Protein AF-0000000076659088 (afdb_homodimer)

pLDDT: mean 94.91, std 9.4, range [21.25, 98.94]

Organism: Fusarium proliferatum (strain ET1) (NCBI:txid1227346)

Sequence (682 aa):
MGSLGSDAKLPWIRTPCLLNPQLSRVAGCNVYLKLENLQPSGSFKSRGIGNLMTQAAGAATGPVHFYCSSGGNAGLACATSALSLGQKATIVIPTIITELMKGKLLDLGVEVHQKGRNWAECDKYMREELLANDPTGIYVPPFDDPRVWDGAATMVDEIRDQLEEPVEGIVCSVGGGGLINGLMQGVEGRPWQDKKPAVVAVETKGADSLNASVLAKEHVTLPEMTSIATSLGATRVSEQTWKWSQHSSGNLKSLVVSDADAAISAVRFADDGRHLVEVACGAALAPAYRGDLRRVLGQGMSDEEWGEKNVVIVLCGGSNVTLGMLNEYRDKYKGESSIKIMGSLGSDAKLPWIRTPCLLNPQLSRVAGCNVYLKLENLQPSGSFKSRGIGNLMTQAAGAATGPVHFYCSSGGNAGLACATSALSLGQKATIVIPTIITELMKGKLLDLGVEVHQKGRNWAECDKYMREELLANDPTGIYVPPFDDPRVWDGAATMVDEIRDQLEEPVEGIVCSVGGGGLINGLMQGVEGRPWQDKKPAVVAVETKGADSLNASVLAKEHVTLPEMTSIATSLGATRVSEQTWKWSQHSSGNLKSLVVSDADAAISAVRFADDGRHLVEVACGAALAPAYRGDLRRVLGQGMSDEEWGEKNVVIVLCGGSNVTLGMLNEYRDKYKGESSIKI

Secondary structure (DSSP, 8-state):
-----TTPPPSS----EEE-HHHHHHHTSEEEEE-GGGSTTSBTHHHHHHHHHHHHHHH-SS--EEEE--SSHHHHHHHHHHHHHT-EEEEEE-TTS-HHHHHHHHHTT-EEEE--SSHHHHHHHIIIIIGGG-TTEEE--SS--HHHHHHHHHHHHHHHHH--SPP-EEEEE-SSSHHHHHHHHHHHHS--SS-PPEEEEEEETTS-HHHHHHHHTS----S----S-GGG--SS--HHHHHHHT-TT--EEEEEE-HHHHHHHHHHHHHHH-B---H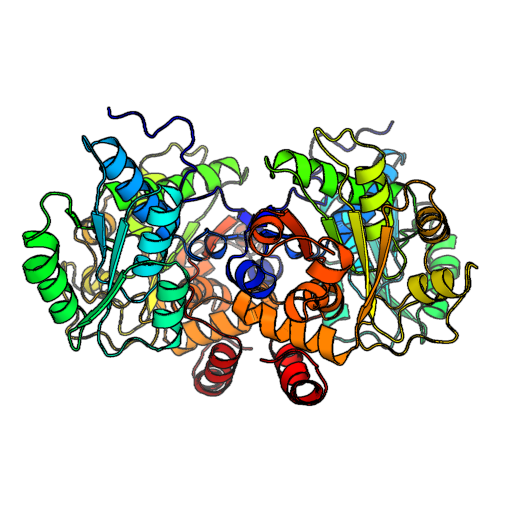HHHHHHHHHHHTHHHHHH-TT--HHHHHT-EEEEE--B-S---HHHHHHHHHHHTTT-SS--/-----TTPPPSS----EEE-HHHHHHHTSEEEEE-GGGSTTSBTHHHHHHHHHHHHHHH-SS--EEEE--SSHHHHHHHHHHHHHT-EEEEEE-TTS-HHHHHHHHHTT-EEEE--SSHHHHHHHIIIIIGGG-TTEEE--SS--HHHHHHHHHHHHHHHHH--SPP-EEEEE-SSSHHHHHHHHHHHHS--SS-PPEEEEEEETTS-HHHHHHHHTS----S----S-GGG--SS--HHHHHHHT-TT--EEEEEE-HHHHHHHHHHHHHHT-B---HHHHHHHHHHHHTHHHHHH-TT--HHHHHT-EEEEE--B-S---HHHHHHHHHHHTTT-SS--

Solvent-accessible surface area (backbone atoms only — not comparable to full-atom values): 33870 Å² total; per-residue (Å²): 128,42,71,63,61,97,80,63,54,72,39,44,69,92,61,60,68,42,80,36,68,57,57,14,63,64,44,46,23,41,31,28,36,34,41,26,37,71,27,81,40,21,15,43,42,10,30,10,44,18,38,35,50,52,53,51,53,20,66,37,96,54,84,44,34,37,37,28,54,31,64,47,55,50,22,37,8,46,44,48,23,20,59,42,64,74,41,46,37,39,30,27,16,30,62,75,55,50,68,68,47,52,48,58,45,49,72,70,69,39,48,73,42,73,41,39,80,39,57,70,49,12,38,48,45,44,49,65,67,46,43,68,72,32,95,48,44,41,83,51,69,77,34,81,45,70,50,24,20,56,26,29,15,49,54,46,58,50,49,59,72,67,40,89,62,74,45,56,28,38,29,28,42,37,28,40,24,24,57,51,40,2,44,49,51,27,55,74,70,44,90,56,93,78,59,73,47,31,36,38,39,17,17,34,50,43,22,36,19,58,53,52,13,60,76,66,73,40,91,46,67,46,94,58,65,69,36,82,38,61,86,17,51,26,37,42,40,31,70,66,40,51,49,53,70,66,36,87,81,64,43,59,42,78,47,75,41,48,54,32,31,10,34,42,32,21,43,50,35,26,50,65,69,30,34,60,43,16,42,42,27,7,31,29,44,25,36,37,70,67,47,47,46,42,66,75,76,36,66,91,52,50,72,70,57,36,42,69,37,25,33,35,33,42,36,44,20,39,71,79,51,41,66,66,54,41,53,49,37,41,71,71,22,55,86,69,23,90,50,89,126,127,40,74,60,61,98,81,62,52,73,39,44,70,93,62,60,68,43,79,37,69,56,57,14,63,64,44,47,23,41,32,27,37,34,40,28,38,70,27,79,39,22,16,45,44,9,31,10,44,18,40,35,50,52,53,51,54,19,68,38,96,54,85,46,34,38,36,28,53,31,65,48,56,50,21,37,10,46,44,49,23,20,60,41,64,74,40,45,35,38,31,26,18,29,62,72,57,49,67,68,47,53,47,56,44,49,72,71,71,40,48,74,44,73,42,39,80,40,59,70,48,11,38,49,45,43,48,65,66,46,43,68,72,32,96,48,46,39,83,50,69,77,33,82,44,70,49,25,20,57,25,31,17,51,54,45,57,49,49,58,73,67,38,88,62,76,45,55,28,40,28,28,41,37,28,39,24,25,56,52,41,1,44,49,51,27,52,74,71,45,90,55,94,78,61,72,46,30,36,38,40,19,17,35,52,44,22,37,18,59,54,52,13,62,76,66,72,42,90,46,67,45,94,60,65,70,36,80,37,60,85,18,51,27,38,41,38,32,70,66,40,52,50,52,70,65,37,86,82,64,43,59,42,78,48,75,42,48,55,30,32,11,34,43,30,22,41,50,34,27,49,63,69,29,35,58,45,16,42,42,27,7,31,30,46,25,36,36,70,67,46,47,48,41,65,75,74,36,66,91,52,50,71,70,57,35,42,71,38,27,34,36,34,43,36,44,22,38,72,82,52,41,67,65,54,40,52,50,37,42,71,71,22,57,85,71,22,89,51,88,125

Radius of gyration: 25.41 Å; Cα contacts (8 Å, |Δi|>4): 1586; chains: 2; bounding box: 62×70×58 Å

InterPro domains:
  IPR000634 Serine/threonine dehydratase, pyridoxal-phosphate-binding site [PS00165] (36-49)
  IPR001926 Tryptophan synthase beta chain-like, PALP domain [PF00291] (13-317)
  IPR036052 Tryptophan synthase beta chain-like, PALP domain superfamily [G3DSA:3.40.50.1100] (15-322)
  IPR036052 Tryptophan synthase beta chain-like, PALP domain superfamily [G3DSA:3.40.50.1100] (46-143)
  IPR036052 Tryptophan synthase beta chain-like, PALP domain superfamily [SSF53686] (12-331)
  IPR050147 Serine/Threonine Dehydratase [PTHR48078] (12-335)

Structure (mmCIF, N/CA/C/O backbone):
data_AF-0000000076659088-model_v1
#
loop_
_entity.id
_entity.type
_entity.pdbx_description
1 polymer 'L-serine ammonia-lyase'
#
loop_
_atom_site.group_PDB
_atom_site.id
_atom_site.type_symbol
_atom_site.label_atom_id
_atom_site.label_alt_id
_atom_site.label_comp_id
_atom_site.label_asym_id
_atom_site.label_entity_id
_atom_site.label_seq_id
_atom_site.pdbx_PDB_ins_code
_atom_site.Cartn_x
_atom_site.Cartn_y
_atom_site.Cartn_z
_atom_site.occupancy
_atom_site.B_iso_or_equiv
_atom_site.auth_seq_id
_atom_site.auth_comp_id
_atom_site.auth_asym_id
_atom_site.auth_atom_id
_atom_site.pdbx_PDB_model_num
ATOM 1 N N . MET A 1 1 ? 19.5 -30.797 11.352 1 21.25 1 MET A N 1
ATOM 2 C CA . MET A 1 1 ? 18.609 -29.641 11.383 1 21.25 1 MET A CA 1
ATOM 3 C C . MET A 1 1 ? 19.406 -28.344 11.359 1 21.25 1 MET A C 1
ATOM 5 O O . MET A 1 1 ? 19.891 -27.891 12.391 1 21.25 1 MET A O 1
ATOM 9 N N . GLY A 1 2 ? 20.156 -28.062 10.445 1 29.92 2 GLY A N 1
ATOM 10 C CA . GLY A 1 2 ? 21.141 -26.984 10.43 1 29.92 2 GLY A CA 1
ATOM 11 C C . GLY A 1 2 ? 20.547 -25.625 10.742 1 29.92 2 GLY A C 1
ATOM 12 O O . GLY A 1 2 ? 19.5 -25.25 10.195 1 29.92 2 GLY A O 1
ATOM 13 N N . SER A 1 3 ? 20.719 -25.016 11.922 1 31.16 3 SER A N 1
ATOM 14 C CA . SER A 1 3 ? 20.188 -23.828 12.602 1 31.16 3 SER A CA 1
ATOM 15 C C . SER A 1 3 ? 20.375 -22.578 11.75 1 31.16 3 SER A C 1
ATOM 17 O O . SER A 1 3 ? 21.469 -22.344 11.219 1 31.16 3 SER A O 1
ATOM 19 N N . LEU A 1 4 ? 19.438 -22.188 10.812 1 43.38 4 LEU A N 1
ATOM 20 C CA . LEU A 1 4 ? 19.562 -20.828 10.305 1 43.38 4 LEU A CA 1
ATOM 21 C C . LEU A 1 4 ? 20.266 -19.938 11.328 1 43.38 4 LEU A C 1
ATOM 23 O O . LEU A 1 4 ? 20.016 -20.047 12.531 1 43.38 4 LEU A O 1
ATOM 27 N N . GLY A 1 5 ? 21.359 -19.562 11.156 1 40.91 5 GLY A N 1
ATOM 28 C CA . GLY A 1 5 ? 22.031 -18.703 12.117 1 40.91 5 GLY A CA 1
ATOM 29 C C . GLY A 1 5 ? 21.094 -17.719 12.781 1 40.91 5 GLY A C 1
ATOM 30 O O . GLY A 1 5 ? 20.031 -17.391 12.234 1 40.91 5 GLY A O 1
ATOM 31 N N . SER A 1 6 ? 21.047 -17.609 14.172 1 43.34 6 SER A N 1
ATOM 32 C CA . SER A 1 6 ? 20.281 -16.812 15.125 1 43.34 6 SER A CA 1
ATOM 33 C C . SER A 1 6 ? 19.828 -15.492 14.508 1 43.34 6 SER A C 1
ATOM 35 O O . SER A 1 6 ? 18.828 -14.914 14.93 1 43.34 6 SER A O 1
ATOM 37 N N . ASP A 1 7 ? 20.594 -14.922 13.32 1 45.84 7 ASP A N 1
ATOM 38 C CA . ASP A 1 7 ? 20.422 -13.539 12.898 1 45.84 7 ASP A CA 1
ATOM 39 C C . ASP A 1 7 ? 19.594 -13.453 11.617 1 45.84 7 ASP A C 1
ATOM 41 O O . ASP A 1 7 ? 19.391 -12.367 11.07 1 45.84 7 ASP A O 1
ATOM 45 N N . ALA A 1 8 ? 19.156 -14.617 10.922 1 55.12 8 ALA A N 1
ATOM 46 C CA . ALA A 1 8 ? 18.547 -14.516 9.594 1 55.12 8 ALA A CA 1
ATOM 47 C C . ALA A 1 8 ? 17.094 -14.031 9.703 1 55.12 8 ALA A C 1
ATOM 49 O O . ALA A 1 8 ? 16.328 -14.539 10.516 1 55.12 8 ALA A O 1
ATOM 50 N N . LYS A 1 9 ? 16.844 -12.914 8.953 1 76.25 9 LYS A N 1
ATOM 51 C CA . LYS A 1 9 ? 15.516 -12.32 8.836 1 76.25 9 LYS A CA 1
ATOM 52 C C . LYS A 1 9 ? 14.656 -13.086 7.832 1 76.25 9 LYS A C 1
ATOM 54 O O . LYS A 1 9 ? 15.148 -13.5 6.777 1 76.25 9 LYS A O 1
ATOM 59 N N . LEU A 1 10 ? 13.461 -13.516 8.242 1 89.81 10 LEU A N 1
ATOM 60 C CA . LEU A 1 10 ? 12.516 -14.172 7.34 1 89.81 10 LEU A CA 1
ATOM 61 C C . LEU A 1 10 ? 12.352 -13.375 6.055 1 89.81 10 LEU A C 1
ATOM 63 O O . LEU A 1 10 ? 12.258 -12.141 6.09 1 89.81 10 LEU A O 1
ATOM 67 N N . PRO A 1 11 ? 12.406 -14.117 4.891 1 96.38 11 PRO A N 1
ATOM 68 C CA . PRO A 1 11 ? 12.359 -13.422 3.604 1 96.38 11 PRO A CA 1
ATOM 69 C C . PRO A 1 11 ? 10.969 -12.891 3.268 1 96.38 11 PRO A C 1
ATOM 71 O O . PRO A 1 11 ? 10.742 -12.398 2.156 1 96.38 11 PRO A O 1
ATOM 74 N N . TRP A 1 12 ? 10.008 -13.086 4.145 1 97.56 12 TRP A N 1
ATOM 75 C CA . TRP A 1 12 ? 8.672 -12.539 3.957 1 97.56 12 TRP A CA 1
ATOM 76 C C . TRP A 1 12 ? 8.164 -11.883 5.238 1 97.56 12 TRP A C 1
ATOM 78 O O . TRP A 1 12 ? 8.781 -12.016 6.297 1 97.56 12 TRP A O 1
ATOM 88 N N . ILE A 1 13 ? 7.113 -11.125 5.105 1 96.94 13 ILE A N 1
ATOM 89 C CA . ILE A 1 13 ? 6.566 -10.43 6.266 1 96.94 13 ILE A CA 1
ATOM 90 C C . ILE A 1 13 ? 5.07 -10.719 6.383 1 96.94 13 ILE A C 1
ATOM 92 O O . ILE A 1 13 ? 4.453 -11.227 5.445 1 96.94 13 ILE A O 1
ATOM 96 N N . ARG A 1 14 ? 4.531 -10.484 7.617 1 97.19 14 ARG A N 1
ATOM 97 C CA . ARG A 1 14 ? 3.082 -10.391 7.746 1 97.19 14 ARG A CA 1
ATOM 98 C C . ARG A 1 14 ? 2.543 -9.172 7.012 1 97.19 14 ARG A C 1
ATOM 100 O O . ARG A 1 14 ? 3.141 -8.094 7.066 1 97.19 14 ARG A O 1
ATOM 107 N N . THR A 1 15 ? 1.503 -9.344 6.199 1 98.12 15 THR A N 1
ATOM 108 C CA . THR A 1 15 ? 0.937 -8.219 5.457 1 98.12 15 THR A CA 1
ATOM 109 C C . THR A 1 15 ? -0.445 -7.859 5.992 1 98.12 15 THR A C 1
ATOM 111 O O . THR A 1 15 ? -1.121 -8.695 6.594 1 98.12 15 THR A O 1
ATOM 114 N N . PRO A 1 16 ? -0.89 -6.605 5.789 1 97.75 16 PRO A N 1
ATOM 115 C CA . PRO A 1 16 ? -2.203 -6.188 6.281 1 97.75 16 PRO A CA 1
ATOM 116 C C . PRO A 1 16 ? -3.355 -6.816 5.504 1 97.75 16 PRO A C 1
ATOM 118 O O . PRO A 1 16 ? -3.18 -7.215 4.348 1 97.75 16 PRO A O 1
ATOM 121 N N . CYS A 1 17 ? -4.438 -6.973 6.137 1 98.38 17 CYS A N 1
ATOM 122 C CA . CYS A 1 17 ? -5.742 -7.273 5.562 1 98.38 17 CYS A CA 1
ATOM 123 C C . CYS A 1 17 ? -6.754 -6.184 5.906 1 98.38 17 CYS A C 1
ATOM 125 O O . CYS A 1 17 ? -7.27 -6.141 7.023 1 98.38 17 CYS A O 1
ATOM 127 N N . LEU A 1 18 ? -7.059 -5.32 4.902 1 97.38 18 LEU A N 1
ATOM 128 C CA . LEU A 1 18 ? -7.746 -4.07 5.211 1 97.38 18 LEU A CA 1
ATOM 129 C C . LEU A 1 18 ? -9.039 -3.947 4.414 1 97.38 18 LEU A C 1
ATOM 131 O O . LEU A 1 18 ? -9.086 -4.32 3.238 1 97.38 18 LEU A O 1
ATOM 135 N N . LEU A 1 19 ? -10.031 -3.4 5.051 1 96.5 19 LEU A N 1
ATOM 136 C CA . LEU A 1 19 ? -11.281 -3.086 4.363 1 96.5 19 LEU A CA 1
ATOM 137 C C . LEU A 1 19 ? -11.062 -2.014 3.301 1 96.5 19 LEU A C 1
ATOM 139 O O . LEU A 1 19 ? -10.359 -1.029 3.543 1 96.5 19 LEU A O 1
ATOM 143 N N . ASN A 1 20 ? -11.555 -2.248 2.129 1 96.62 20 ASN A N 1
ATOM 144 C CA . ASN A 1 20 ? -11.578 -1.231 1.082 1 96.62 20 ASN A CA 1
ATOM 145 C C . ASN A 1 20 ? -12.992 -0.722 0.827 1 96.62 20 ASN A C 1
ATOM 147 O O . ASN A 1 20 ? -13.805 -1.411 0.203 1 96.62 20 ASN A O 1
ATOM 151 N N . PRO A 1 21 ? -13.297 0.497 1.227 1 93.75 21 PRO A N 1
ATOM 152 C CA . PRO A 1 21 ? -14.672 0.987 1.139 1 93.75 21 PRO A CA 1
ATOM 153 C C . PRO A 1 21 ? -15.156 1.129 -0.303 1 93.75 21 PRO A C 1
ATOM 155 O O . PRO A 1 21 ? -16.328 0.902 -0.587 1 93.75 21 PRO A O 1
ATOM 158 N N . GLN A 1 22 ? -14.273 1.507 -1.192 1 93.81 22 GLN A N 1
ATOM 159 C CA . GLN A 1 22 ? -14.688 1.713 -2.578 1 93.81 22 GLN A CA 1
ATOM 160 C C . GLN A 1 22 ? -15.102 0.398 -3.23 1 93.81 22 GLN A C 1
ATOM 162 O O . GLN A 1 22 ? -16.172 0.312 -3.844 1 93.81 22 GLN A O 1
ATOM 167 N N . LEU A 1 23 ? -14.281 -0.647 -3.088 1 97.12 23 LEU A N 1
ATOM 168 C CA . LEU A 1 23 ? -14.625 -1.948 -3.654 1 97.12 23 LEU A CA 1
ATOM 169 C C . LEU A 1 23 ? -15.836 -2.543 -2.951 1 97.12 23 LEU A C 1
ATOM 171 O O . LEU A 1 23 ? -16.641 -3.244 -3.574 1 97.12 23 LEU A O 1
ATOM 175 N N . SER A 1 24 ? -15.953 -2.277 -1.649 1 97.19 24 SER A N 1
ATOM 176 C CA . SER A 1 24 ? -17.109 -2.766 -0.909 1 97.19 24 SER A CA 1
ATOM 177 C C . SER A 1 24 ? -18.406 -2.189 -1.469 1 97.19 24 SER A C 1
ATOM 179 O O . SER A 1 24 ? -19.391 -2.908 -1.621 1 97.19 24 SER A O 1
ATOM 181 N N . ARG A 1 25 ? -18.375 -0.926 -1.783 1 94.94 25 ARG A N 1
ATOM 182 C CA . ARG A 1 25 ? -19.547 -0.276 -2.35 1 94.94 25 ARG A CA 1
ATOM 183 C C . ARG A 1 25 ? -19.906 -0.875 -3.705 1 94.94 25 ARG A C 1
ATOM 185 O O . ARG A 1 25 ? -21.078 -1.145 -3.982 1 94.94 25 ARG A O 1
ATOM 192 N N . VAL A 1 26 ? -18.906 -1.129 -4.516 1 95.75 26 VAL A N 1
ATOM 193 C CA . VAL A 1 26 ? -19.109 -1.649 -5.863 1 95.75 26 VAL A CA 1
ATOM 194 C C . VAL A 1 26 ? -19.625 -3.084 -5.785 1 95.75 26 VAL A C 1
ATOM 196 O O . VAL A 1 26 ? -20.547 -3.457 -6.512 1 95.75 26 VAL A O 1
ATOM 199 N N . ALA A 1 27 ? -19.062 -3.889 -4.895 1 97.62 27 ALA A N 1
ATOM 200 C CA . ALA A 1 27 ? -19.375 -5.316 -4.809 1 97.62 27 ALA A CA 1
ATOM 201 C C . ALA A 1 27 ? -20.641 -5.562 -4.012 1 97.62 27 ALA A C 1
ATOM 203 O O . ALA A 1 27 ? -21.25 -6.633 -4.105 1 97.62 27 ALA A O 1
ATOM 204 N N . GLY A 1 28 ? -21.078 -4.598 -3.152 1 97.44 28 GLY A N 1
ATOM 205 C CA . GLY A 1 28 ? -22.281 -4.746 -2.332 1 97.44 28 GLY A CA 1
ATOM 206 C C . GLY A 1 28 ? -22.047 -5.602 -1.1 1 97.44 28 GLY A C 1
ATOM 207 O O . GLY A 1 28 ? -23.016 -6.047 -0.464 1 97.44 28 GLY A O 1
ATOM 208 N N . CYS A 1 29 ? -20.844 -5.918 -0.768 1 98.31 29 CYS A N 1
ATOM 209 C CA . CYS A 1 29 ? -20.422 -6.633 0.431 1 98.31 29 CYS A CA 1
ATOM 210 C C . CYS A 1 29 ? -19.141 -6.039 0.991 1 98.31 29 CYS A C 1
ATOM 212 O O . CYS A 1 29 ? -18.578 -5.09 0.426 1 98.31 29 CYS A O 1
ATOM 214 N N . ASN A 1 30 ? -18.703 -6.492 2.172 1 97.81 30 ASN A N 1
ATOM 215 C CA . ASN A 1 30 ? -17.422 -6.047 2.713 1 97.81 30 ASN A CA 1
ATOM 216 C C . ASN A 1 30 ? -16.25 -6.707 1.992 1 97.81 30 ASN A C 1
ATOM 218 O O . ASN A 1 30 ? -16.078 -7.93 2.049 1 97.81 30 ASN A O 1
ATOM 222 N N . VAL A 1 31 ? -15.492 -5.898 1.336 1 98.56 31 VAL A N 1
ATOM 223 C CA . VAL A 1 31 ? -14.328 -6.41 0.62 1 98.56 31 VAL A CA 1
ATOM 224 C C . VAL A 1 31 ? -13.055 -6.031 1.37 1 98.56 31 VAL A C 1
ATOM 226 O O . VAL A 1 31 ? -12.773 -4.848 1.576 1 98.56 31 VAL A O 1
ATOM 229 N N . TYR A 1 32 ? -12.336 -7.039 1.773 1 98.56 32 TYR A N 1
ATOM 230 C CA . TYR A 1 32 ? -11.023 -6.871 2.381 1 98.56 32 TYR A CA 1
ATOM 231 C C . TYR A 1 32 ? -9.914 -7.199 1.384 1 98.56 32 TYR A C 1
ATOM 233 O O . TYR A 1 32 ? -10.07 -8.094 0.55 1 98.56 32 TYR A O 1
ATOM 241 N N . LEU A 1 33 ? -8.844 -6.434 1.479 1 98.69 33 LEU A N 1
ATOM 242 C CA . LEU A 1 33 ? -7.676 -6.66 0.641 1 98.69 33 LEU A CA 1
ATOM 243 C C . LEU A 1 33 ? -6.52 -7.227 1.461 1 98.69 33 LEU A C 1
ATOM 245 O O . LEU A 1 33 ? -6.066 -6.598 2.42 1 98.69 33 LEU A O 1
ATOM 249 N N . LYS A 1 34 ? -6.086 -8.461 1.16 1 98.88 34 LYS A N 1
ATOM 250 C CA . LYS A 1 34 ? -4.836 -8.984 1.7 1 98.88 34 LYS A CA 1
ATOM 251 C C . LYS A 1 34 ? -3.637 -8.492 0.895 1 98.88 34 LYS A C 1
ATOM 253 O O . LYS A 1 34 ? -3.416 -8.938 -0.234 1 98.88 34 LYS A O 1
ATOM 258 N N . LEU A 1 35 ? -2.824 -7.594 1.453 1 98.62 35 LEU A N 1
ATOM 259 C CA . LEU A 1 35 ? -1.891 -6.758 0.707 1 98.62 35 LEU A CA 1
ATOM 260 C C . LEU A 1 35 ? -0.558 -7.477 0.509 1 98.62 35 LEU A C 1
ATOM 262 O O . LEU A 1 35 ? 0.488 -6.973 0.927 1 98.62 35 LEU A O 1
ATOM 266 N N . GLU A 1 36 ? -0.582 -8.508 -0.295 1 98.56 36 GLU A N 1
ATOM 267 C CA . GLU A 1 36 ? 0.612 -9.305 -0.546 1 98.56 36 GLU A CA 1
ATOM 268 C C . GLU A 1 36 ? 1.564 -8.594 -1.502 1 98.56 36 GLU A C 1
ATOM 270 O O . GLU A 1 36 ? 2.725 -8.984 -1.641 1 98.56 36 GLU A O 1
ATOM 275 N N . ASN A 1 37 ? 1.083 -7.516 -2.139 1 97.94 37 ASN A N 1
ATOM 276 C CA . ASN A 1 37 ? 1.934 -6.664 -2.963 1 97.94 37 ASN A CA 1
ATOM 277 C C . ASN A 1 37 ? 2.955 -5.906 -2.121 1 97.94 37 ASN A C 1
ATOM 279 O O . ASN A 1 37 ? 3.906 -5.336 -2.656 1 97.94 37 ASN A O 1
ATOM 283 N N . LEU A 1 38 ? 2.832 -5.969 -0.829 1 97.62 38 LEU A N 1
ATOM 284 C CA . LEU A 1 38 ? 3.748 -5.262 0.06 1 97.62 38 LEU A CA 1
ATOM 285 C C . LEU A 1 38 ? 4.902 -6.164 0.483 1 97.62 38 LEU A C 1
ATOM 287 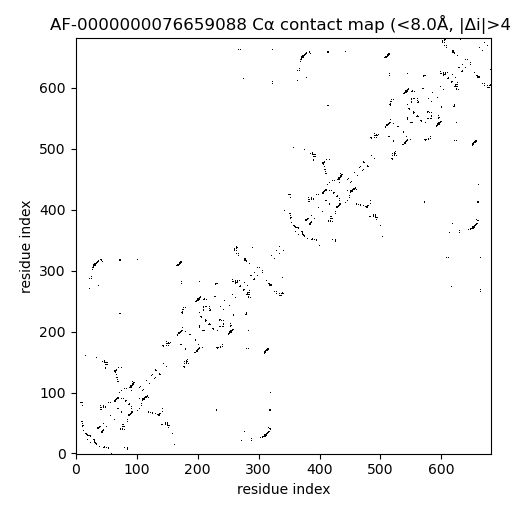O O . LEU A 1 38 ? 5.809 -5.723 1.194 1 97.62 38 LEU A O 1
ATOM 291 N N . GLN A 1 39 ? 4.887 -7.406 0.066 1 98 39 GLN A N 1
ATOM 292 C CA . GLN A 1 39 ? 5.992 -8.305 0.383 1 98 39 GLN A CA 1
ATOM 293 C C . GLN A 1 39 ? 7.316 -7.746 -0.126 1 98 39 GLN A C 1
ATOM 295 O O . GLN A 1 39 ? 7.344 -6.965 -1.08 1 98 39 GLN A O 1
ATOM 300 N N . PRO A 1 40 ? 8.445 -8.219 0.398 1 96 40 PRO A N 1
ATOM 301 C CA . PRO A 1 40 ? 9.758 -7.68 0.032 1 96 40 PRO A CA 1
ATOM 302 C C . PRO A 1 40 ? 10.039 -7.781 -1.466 1 96 40 PRO A C 1
ATOM 304 O O . PRO A 1 40 ? 10.641 -6.871 -2.047 1 96 40 PRO A O 1
ATOM 307 N N . SER A 1 41 ? 9.555 -8.82 -2.068 1 96.62 41 SER A N 1
ATOM 308 C CA . SER A 1 41 ? 9.812 -8.992 -3.492 1 96.62 41 SER A CA 1
ATOM 309 C C . SER A 1 41 ? 8.766 -8.273 -4.336 1 96.62 41 SER A C 1
ATOM 311 O O . SER A 1 41 ? 8.875 -8.227 -5.566 1 96.62 41 SER A O 1
ATOM 313 N N . GLY A 1 42 ? 7.676 -7.75 -3.67 1 96.81 42 GLY A N 1
ATOM 314 C CA . GLY A 1 42 ? 6.621 -7.039 -4.379 1 96.81 42 GLY A CA 1
ATOM 315 C C . GLY A 1 42 ? 5.441 -7.926 -4.738 1 96.81 42 GLY A C 1
ATOM 316 O O . GLY A 1 42 ? 4.516 -7.484 -5.418 1 96.81 42 GLY A O 1
ATOM 317 N N . SER A 1 43 ? 5.504 -9.172 -4.309 1 97.88 43 SER A N 1
ATOM 318 C CA . SER A 1 43 ? 4.402 -10.086 -4.598 1 97.88 43 SER A CA 1
ATOM 319 C C . SER A 1 43 ? 4.301 -11.18 -3.535 1 97.88 43 SER A C 1
ATOM 321 O O . SER A 1 43 ? 5.215 -11.344 -2.723 1 97.88 43 SER A O 1
ATOM 323 N N . PHE A 1 44 ? 3.246 -11.953 -3.568 1 98.31 44 PHE A N 1
ATOM 324 C CA . PHE A 1 44 ? 2.975 -13.031 -2.623 1 98.31 44 PHE A CA 1
ATOM 325 C C . PHE A 1 44 ? 4.062 -14.094 -2.688 1 98.31 44 PHE A C 1
ATOM 327 O O . PHE A 1 44 ? 4.203 -14.906 -1.768 1 98.31 44 PHE A O 1
ATOM 334 N N . LYS A 1 45 ? 4.871 -14.094 -3.754 1 98.31 45 LYS A N 1
ATOM 335 C CA . LYS A 1 45 ? 5.836 -15.172 -3.973 1 98.31 45 LYS A CA 1
ATOM 336 C C . LYS A 1 45 ? 6.93 -15.148 -2.91 1 98.31 45 LYS A C 1
ATOM 338 O O . LYS A 1 45 ? 7.629 -16.141 -2.707 1 98.31 45 LYS A O 1
ATOM 343 N N . SER A 1 46 ? 7.082 -14.023 -2.252 1 98.25 46 SER A N 1
ATOM 344 C CA . SER A 1 46 ? 8.023 -13.961 -1.139 1 98.25 46 SER A CA 1
ATOM 345 C C . SER A 1 46 ? 7.742 -15.062 -0.122 1 98.25 46 SER A C 1
ATOM 347 O O . SER A 1 46 ? 8.672 -15.648 0.435 1 98.25 46 SER A O 1
ATOM 349 N N . ARG A 1 47 ? 6.453 -15.398 0.12 1 98.31 47 ARG A N 1
ATOM 350 C CA . ARG A 1 47 ? 6.09 -16.391 1.128 1 98.31 47 ARG A CA 1
ATOM 351 C C . ARG A 1 47 ? 6.566 -17.781 0.722 1 98.31 47 ARG A C 1
ATOM 353 O O . ARG A 1 47 ? 7.348 -18.406 1.44 1 98.31 47 ARG A O 1
ATOM 360 N N . GLY A 1 48 ? 6.09 -18.234 -0.457 1 98.44 48 GLY A N 1
ATOM 361 C CA . GLY A 1 48 ? 6.367 -19.578 -0.896 1 98.44 48 GLY A CA 1
ATOM 362 C C . GLY A 1 48 ? 7.832 -19.828 -1.197 1 98.44 48 GLY A C 1
ATOM 363 O O . GLY A 1 48 ? 8.445 -20.734 -0.624 1 98.44 48 GLY A O 1
ATOM 364 N N . ILE A 1 49 ? 8.383 -19 -2.045 1 98.5 49 ILE A N 1
ATOM 365 C CA . ILE A 1 49 ? 9.781 -19.125 -2.443 1 98.5 49 ILE A CA 1
ATOM 366 C C . ILE A 1 49 ? 10.688 -18.859 -1.245 1 98.5 49 ILE A C 1
ATOM 368 O O . ILE A 1 49 ? 11.656 -19.578 -1.017 1 98.5 49 ILE A O 1
ATOM 372 N N . GLY A 1 50 ? 10.305 -17.859 -0.462 1 98.44 50 GLY A N 1
ATOM 373 C CA . GLY A 1 50 ? 11.047 -17.609 0.761 1 98.44 50 GLY A CA 1
ATOM 374 C C . GLY A 1 50 ? 11.07 -18.797 1.704 1 98.44 50 GLY A C 1
ATOM 375 O O . GLY A 1 50 ? 12.117 -19.125 2.271 1 98.44 50 GLY A O 1
ATOM 376 N N . ASN A 1 51 ? 9.945 -19.422 1.885 1 98.62 51 ASN A N 1
ATOM 377 C CA . ASN A 1 51 ? 9.852 -20.594 2.752 1 98.62 51 ASN A CA 1
ATOM 378 C C . ASN A 1 51 ? 10.703 -21.75 2.225 1 98.62 51 ASN A C 1
ATOM 380 O O . ASN A 1 51 ? 11.461 -22.359 2.979 1 98.62 51 ASN A O 1
ATOM 384 N N . LEU A 1 52 ? 10.555 -22.047 0.921 1 98.69 52 LEU A N 1
ATOM 385 C CA . LEU A 1 52 ? 11.336 -23.109 0.306 1 98.69 52 LEU A CA 1
ATOM 386 C C . LEU A 1 52 ? 12.828 -22.859 0.498 1 98.69 52 LEU A C 1
ATOM 388 O O . LEU A 1 52 ? 13.555 -23.766 0.932 1 98.69 52 LEU A O 1
ATOM 392 N N . MET A 1 53 ? 13.289 -21.688 0.237 1 98.62 53 MET A N 1
ATOM 393 C CA . MET A 1 53 ? 14.711 -21.359 0.295 1 98.62 53 MET A CA 1
ATOM 394 C C . MET A 1 53 ? 15.219 -21.391 1.733 1 98.62 53 MET A C 1
ATOM 396 O O . MET A 1 53 ? 16.344 -21.812 1.992 1 98.62 53 MET A O 1
ATOM 400 N N . THR A 1 54 ? 14.391 -20.859 2.648 1 98.25 54 THR A N 1
ATOM 401 C CA . THR A 1 54 ? 14.758 -20.906 4.062 1 98.25 54 THR A CA 1
ATOM 402 C C . THR A 1 54 ? 14.969 -22.344 4.527 1 98.25 54 THR A C 1
ATOM 404 O O . THR A 1 54 ? 15.961 -22.641 5.18 1 98.25 54 THR A O 1
ATOM 407 N N . GLN A 1 55 ? 14.039 -23.219 4.172 1 97.94 55 GLN A N 1
ATOM 408 C CA . GLN A 1 55 ? 14.133 -24.625 4.555 1 97.94 55 GLN A CA 1
ATOM 409 C C . GLN A 1 55 ? 15.344 -25.297 3.904 1 97.94 55 GLN A C 1
ATOM 411 O O . GLN A 1 55 ? 16.062 -26.047 4.551 1 97.94 55 GLN A O 1
ATOM 416 N N . ALA A 1 56 ? 15.555 -25 2.637 1 97.75 56 ALA A N 1
ATOM 417 C CA . ALA A 1 56 ? 16.656 -25.609 1.898 1 97.75 56 ALA A CA 1
ATOM 418 C C . ALA A 1 56 ? 18 -25.156 2.463 1 97.75 56 ALA A C 1
ATOM 420 O O . ALA A 1 56 ? 18.906 -25.969 2.662 1 97.75 56 ALA A O 1
ATOM 421 N N . ALA A 1 57 ? 18.141 -23.875 2.674 1 97 57 ALA A N 1
ATOM 422 C CA . ALA A 1 57 ? 19.375 -23.344 3.256 1 97 57 ALA A CA 1
ATOM 423 C C . ALA A 1 57 ? 19.609 -23.922 4.645 1 97 57 ALA A C 1
ATOM 425 O O . ALA A 1 57 ? 20.75 -24.25 5 1 97 57 ALA A O 1
ATOM 426 N N . GLY A 1 58 ? 18.531 -24.047 5.43 1 96.12 58 GLY A N 1
ATOM 427 C CA . GLY A 1 58 ? 18.656 -24.594 6.773 1 96.12 58 GLY A CA 1
ATOM 428 C C . GLY A 1 58 ? 19.047 -26.062 6.789 1 96.12 58 GLY A C 1
ATOM 429 O O . GLY A 1 58 ? 19.688 -26.516 7.738 1 96.12 58 GLY A O 1
ATOM 430 N N . ALA A 1 59 ? 18.688 -26.766 5.77 1 96.44 59 ALA A N 1
ATOM 431 C CA . ALA A 1 59 ? 18.969 -28.203 5.695 1 96.44 59 ALA A CA 1
ATOM 432 C C . ALA A 1 59 ? 20.359 -28.469 5.129 1 96.44 59 ALA A C 1
ATOM 434 O O . ALA A 1 59 ? 20.875 -29.578 5.242 1 96.44 59 ALA A O 1
ATOM 435 N N . ALA A 1 60 ? 20.984 -27.453 4.57 1 95.94 60 ALA A N 1
ATOM 436 C CA . ALA A 1 60 ? 22.281 -27.609 3.918 1 95.94 60 ALA A CA 1
ATOM 437 C C . ALA A 1 60 ? 23.406 -27.578 4.938 1 95.94 60 ALA A C 1
ATOM 439 O O . ALA A 1 60 ? 23.266 -27.016 6.027 1 95.94 60 ALA A O 1
ATOM 440 N N . THR A 1 61 ? 24.531 -28.266 4.629 1 94.88 61 THR A N 1
ATOM 441 C CA . THR A 1 61 ? 25.703 -28.312 5.508 1 94.88 61 THR A CA 1
ATOM 442 C C . THR A 1 61 ? 26.625 -27.125 5.258 1 94.88 61 THR A C 1
ATOM 444 O O . THR A 1 61 ? 27.578 -26.906 6.004 1 94.88 61 THR A O 1
ATOM 447 N N . GLY A 1 62 ? 26.391 -26.391 4.332 1 95.25 62 GLY A N 1
ATOM 448 C CA . GLY A 1 62 ? 27.172 -25.219 3.953 1 95.25 62 GLY A CA 1
ATOM 449 C C . GLY A 1 62 ? 26.406 -24.25 3.078 1 95.25 62 GLY A C 1
ATOM 450 O O . GLY A 1 62 ? 25.188 -24.359 2.936 1 95.25 62 GLY A O 1
ATOM 451 N N . PRO A 1 63 ? 27.156 -23.266 2.59 1 96.56 63 PRO A N 1
ATOM 452 C CA . PRO A 1 63 ? 26.5 -22.297 1.708 1 96.56 63 PRO A CA 1
ATOM 453 C C . PRO A 1 63 ? 25.875 -22.953 0.476 1 96.56 63 PRO A C 1
ATOM 455 O O . PRO A 1 63 ? 26.422 -23.906 -0.068 1 96.56 63 PRO A O 1
ATOM 458 N N . VAL A 1 64 ? 24.766 -22.375 0.147 1 97.94 64 VAL A N 1
ATOM 459 C CA . VAL A 1 64 ? 24.078 -22.906 -1.025 1 97.94 64 VAL A CA 1
ATOM 460 C C . VAL A 1 64 ? 23.969 -21.828 -2.098 1 97.94 64 VAL A C 1
ATOM 462 O O . VAL A 1 64 ? 24.156 -20.641 -1.812 1 97.94 64 VAL A O 1
ATOM 465 N N . HIS A 1 65 ? 23.766 -22.312 -3.322 1 98.5 65 HIS A N 1
ATOM 466 C CA . HIS A 1 65 ? 23.531 -21.453 -4.48 1 98.5 65 HIS A CA 1
ATOM 467 C C . HIS A 1 65 ? 22.172 -21.734 -5.105 1 98.5 65 HIS A C 1
ATOM 469 O O . HIS A 1 65 ? 21.938 -22.828 -5.641 1 98.5 65 HIS A O 1
ATOM 475 N N . PHE A 1 66 ? 21.281 -20.766 -5.047 1 98.69 66 PHE A N 1
ATOM 476 C CA . PHE A 1 66 ? 19.922 -20.969 -5.547 1 98.69 66 PHE A CA 1
ATOM 477 C C . PHE A 1 66 ? 19.828 -20.609 -7.027 1 98.69 66 PHE A C 1
ATOM 479 O O . PHE A 1 66 ? 20.438 -19.641 -7.477 1 98.69 66 PHE A O 1
ATOM 486 N N . TYR A 1 67 ? 19.047 -21.438 -7.789 1 98.69 67 TYR A N 1
ATOM 487 C CA . TYR A 1 67 ? 18.828 -21.219 -9.219 1 98.69 67 TYR A CA 1
ATOM 488 C C . TYR A 1 67 ? 17.344 -21.109 -9.531 1 98.69 67 TYR A C 1
ATOM 490 O O . TYR A 1 67 ? 16.547 -21.953 -9.109 1 98.69 67 TYR A O 1
ATOM 498 N N . CYS A 1 68 ? 16.938 -20.062 -10.219 1 97.88 68 CYS A N 1
ATOM 499 C CA . CYS A 1 68 ? 15.562 -19.844 -10.648 1 97.88 68 CYS A CA 1
ATOM 500 C C . CYS A 1 68 ? 15.516 -19.391 -12.102 1 97.88 68 CYS A C 1
ATOM 502 O O . CYS A 1 68 ? 16.359 -18.594 -12.539 1 97.88 68 CYS A O 1
ATOM 504 N N . SER A 1 69 ? 14.586 -19.906 -12.898 1 94.75 69 SER A N 1
ATOM 505 C CA . SER A 1 69 ? 14.477 -19.562 -14.312 1 94.75 69 SER A CA 1
ATOM 506 C C . SER A 1 69 ? 13.273 -18.672 -14.57 1 94.75 69 SER A C 1
ATOM 508 O O . SER A 1 69 ? 12.398 -19.016 -15.375 1 94.75 69 SER A O 1
ATOM 510 N N . SER A 1 70 ? 13.141 -17.547 -13.906 1 92.06 70 SER A N 1
ATOM 511 C CA . SER A 1 70 ? 12.008 -16.641 -14.078 1 92.06 70 SER A CA 1
ATOM 512 C C . SER A 1 70 ? 12.469 -15.18 -14.125 1 92.06 70 SER A C 1
ATOM 514 O O . SER A 1 70 ? 13.258 -14.75 -13.273 1 92.06 70 SER A O 1
ATOM 516 N N . GLY A 1 71 ? 11.953 -14.484 -15.172 1 87.12 71 GLY A N 1
ATOM 517 C CA . GLY A 1 71 ? 12.195 -13.047 -15.25 1 87.12 71 GLY A CA 1
ATOM 518 C C . GLY A 1 71 ? 11.094 -12.227 -14.617 1 87.12 71 GLY A C 1
ATOM 519 O O . GLY A 1 71 ? 10.945 -11.039 -14.922 1 87.12 71 GLY A O 1
ATOM 520 N N . GLY A 1 72 ? 10.305 -12.805 -13.758 1 92.69 72 GLY A N 1
ATOM 521 C CA . GLY A 1 72 ? 9.188 -12.109 -13.141 1 92.69 72 GLY A CA 1
ATOM 522 C C . GLY A 1 72 ? 9.164 -12.234 -11.633 1 92.69 72 GLY A C 1
ATOM 523 O O . GLY A 1 72 ? 10.211 -12.141 -10.984 1 92.69 72 GLY A O 1
ATOM 524 N N . ASN A 1 73 ? 7.984 -12.43 -11.117 1 95.38 73 ASN A N 1
ATOM 525 C CA . ASN A 1 73 ? 7.781 -12.414 -9.672 1 95.38 73 ASN A CA 1
ATOM 526 C C . ASN A 1 73 ? 8.57 -13.531 -8.984 1 95.38 73 ASN A C 1
ATOM 528 O O . ASN A 1 73 ? 9.094 -13.336 -7.883 1 95.38 73 ASN A O 1
ATOM 532 N N . ALA A 1 74 ? 8.648 -14.672 -9.625 1 96.69 74 ALA A N 1
ATOM 533 C CA . ALA A 1 74 ? 9.391 -15.773 -9.016 1 96.69 74 ALA A CA 1
ATOM 534 C C . ALA A 1 74 ? 10.883 -15.453 -8.953 1 96.69 74 ALA A C 1
ATOM 536 O O . ALA A 1 74 ? 11.547 -15.742 -7.953 1 96.69 74 ALA A O 1
ATOM 537 N N . GLY A 1 75 ? 11.391 -14.922 -10.047 1 97.06 75 GLY A N 1
ATOM 538 C CA . GLY A 1 75 ? 12.789 -14.523 -10.047 1 97.06 75 GLY A CA 1
ATOM 539 C C . GLY A 1 75 ? 13.102 -13.461 -9.008 1 97.06 75 GLY A C 1
ATOM 540 O O . GLY A 1 75 ? 14.102 -13.562 -8.297 1 97.06 75 GLY A O 1
ATOM 541 N N . LEU A 1 76 ? 12.258 -12.5 -8.906 1 97.19 76 LEU A N 1
ATOM 542 C CA . LEU A 1 76 ? 12.445 -11.438 -7.926 1 97.19 76 LEU A CA 1
ATOM 543 C C . LEU A 1 76 ? 12.359 -11.984 -6.508 1 97.19 76 LEU A C 1
ATOM 545 O O . LEU A 1 76 ? 13.133 -11.578 -5.633 1 97.19 76 LEU A O 1
ATOM 549 N N . ALA A 1 77 ? 11.43 -12.867 -6.289 1 98.25 77 ALA A N 1
ATOM 550 C CA . ALA A 1 77 ? 11.297 -13.484 -4.973 1 98.25 77 ALA A CA 1
ATOM 551 C C . ALA A 1 77 ? 12.539 -14.297 -4.625 1 98.25 77 ALA A C 1
ATOM 553 O O . ALA A 1 77 ? 13.016 -14.258 -3.486 1 98.25 77 ALA A O 1
ATOM 554 N N . CYS A 1 78 ? 13.031 -15.039 -5.609 1 98.56 78 CYS A N 1
ATOM 555 C CA . CYS A 1 78 ? 14.25 -15.812 -5.398 1 98.56 78 CYS A CA 1
ATOM 556 C C . CYS A 1 78 ? 15.422 -14.906 -5.051 1 98.56 78 CYS A C 1
ATOM 558 O O . CYS A 1 78 ? 16.125 -15.141 -4.07 1 98.56 78 CYS A O 1
ATOM 560 N N . ALA A 1 79 ? 15.578 -13.883 -5.844 1 97.81 79 ALA A N 1
ATOM 561 C CA . ALA A 1 79 ? 16.688 -12.945 -5.652 1 97.81 79 ALA A CA 1
ATOM 562 C C . ALA A 1 79 ? 16.594 -12.273 -4.285 1 97.81 79 ALA A C 1
ATOM 564 O O . ALA A 1 79 ? 17.578 -12.234 -3.543 1 97.81 79 ALA A O 1
ATOM 565 N N . THR A 1 80 ? 15.453 -11.758 -3.926 1 97.06 80 THR A N 1
ATOM 566 C CA . THR A 1 80 ? 15.273 -11.039 -2.672 1 97.06 80 THR A CA 1
ATOM 567 C C . THR A 1 80 ? 15.445 -11.977 -1.479 1 97.06 80 THR A C 1
ATOM 569 O O . THR A 1 80 ? 16.016 -11.586 -0.458 1 97.06 80 THR A O 1
ATOM 572 N N . SER A 1 81 ? 14.93 -13.18 -1.622 1 98.06 81 SER A N 1
ATOM 573 C CA . SER A 1 81 ? 15.07 -14.156 -0.544 1 98.06 81 SER A CA 1
ATOM 574 C C . SER A 1 81 ? 16.531 -14.539 -0.335 1 98.06 81 SER A C 1
ATOM 576 O O . SER A 1 81 ? 16.969 -14.719 0.801 1 98.06 81 SER A O 1
ATOM 578 N N . ALA A 1 82 ? 17.266 -14.711 -1.415 1 97.69 82 ALA A N 1
ATOM 579 C CA . ALA A 1 82 ? 18.688 -15.039 -1.309 1 97.69 82 ALA A CA 1
ATOM 580 C C . ALA A 1 82 ? 19.438 -13.961 -0.535 1 97.69 82 ALA A C 1
ATOM 582 O O . ALA A 1 82 ? 20.266 -14.266 0.326 1 97.69 82 ALA A O 1
ATOM 583 N N . LEU A 1 83 ? 19.125 -12.742 -0.85 1 94.44 83 LEU A N 1
ATOM 584 C CA . LEU A 1 83 ? 19.75 -11.625 -0.147 1 94.44 83 LEU A CA 1
ATOM 585 C C . LEU A 1 83 ? 19.438 -11.688 1.347 1 94.44 83 LEU A C 1
ATOM 587 O O . LEU A 1 83 ? 20.344 -11.531 2.174 1 94.44 83 LEU A O 1
ATOM 591 N N . SER A 1 84 ? 18.234 -11.922 1.67 1 94.38 84 SER A N 1
ATOM 592 C CA . SER A 1 84 ? 17.812 -11.984 3.064 1 94.38 84 SER A CA 1
ATOM 593 C C . SER A 1 84 ? 18.516 -13.117 3.805 1 94.38 84 SER A C 1
ATOM 595 O O . SER A 1 84 ? 18.828 -12.992 4.988 1 94.38 84 SER A O 1
ATOM 597 N N . LEU A 1 85 ? 18.766 -14.203 3.105 1 96.31 85 LEU A N 1
ATOM 598 C CA . LEU A 1 85 ? 19.328 -15.398 3.721 1 96.31 85 LEU A CA 1
ATOM 599 C C . LEU A 1 85 ? 20.844 -15.391 3.656 1 96.31 85 LEU A C 1
ATOM 601 O O . LEU A 1 85 ? 21.5 -16.281 4.188 1 96.31 85 LEU A O 1
ATOM 605 N N . GLY A 1 86 ? 21.406 -14.383 2.988 1 95 86 GLY A N 1
ATOM 606 C CA . GLY A 1 86 ? 22.859 -14.312 2.814 1 95 86 GLY A CA 1
ATOM 607 C C . GLY A 1 86 ? 23.406 -15.422 1.928 1 95 86 GLY A C 1
ATOM 608 O O . GLY A 1 86 ? 24.469 -15.984 2.207 1 95 86 GLY A O 1
ATOM 609 N N . GLN A 1 87 ? 22.594 -15.883 0.959 1 97.31 87 GLN A N 1
ATOM 610 C CA . GLN A 1 87 ? 22.969 -16.938 0.023 1 97.31 87 GLN A CA 1
ATOM 611 C C . GLN A 1 87 ? 23.078 -16.391 -1.399 1 97.31 87 GLN A C 1
ATOM 613 O O . GLN A 1 87 ? 22.641 -15.273 -1.678 1 97.31 87 GLN A O 1
ATOM 618 N N . LYS A 1 88 ? 23.672 -17.141 -2.273 1 97.69 88 LYS A N 1
ATOM 619 C CA . LYS A 1 88 ? 23.797 -16.766 -3.676 1 97.69 88 LYS A CA 1
ATOM 620 C C . LYS A 1 88 ? 22.578 -17.188 -4.484 1 97.69 88 LYS A C 1
ATOM 622 O O . LYS A 1 88 ? 21.922 -18.172 -4.152 1 97.69 88 LYS A O 1
ATOM 627 N N . ALA A 1 89 ? 22.312 -16.406 -5.492 1 98.5 89 ALA A N 1
ATOM 628 C CA . ALA A 1 89 ? 21.266 -16.797 -6.438 1 98.5 89 ALA A CA 1
ATOM 629 C C . ALA A 1 89 ? 21.656 -16.453 -7.867 1 98.5 89 ALA A C 1
ATOM 631 O O . ALA A 1 89 ? 22.344 -15.445 -8.102 1 98.5 89 ALA A O 1
ATOM 632 N N . THR A 1 90 ? 21.328 -17.281 -8.758 1 98.44 90 THR A N 1
ATOM 633 C CA . THR A 1 90 ? 21.391 -17.047 -10.195 1 98.44 90 THR A CA 1
ATOM 634 C C . THR A 1 90 ? 19.984 -17.141 -10.812 1 98.44 90 THR A C 1
ATOM 636 O O . THR A 1 90 ? 19.297 -18.141 -10.633 1 98.44 90 THR A O 1
ATOM 639 N N . ILE A 1 91 ? 19.656 -16.078 -11.469 1 98.25 91 ILE A N 1
ATOM 640 C CA . ILE A 1 91 ? 18.375 -16.062 -12.172 1 98.25 91 ILE A CA 1
ATOM 641 C C . ILE A 1 91 ? 18.609 -16.156 -13.68 1 98.25 91 ILE A C 1
ATOM 643 O O . ILE A 1 91 ? 19.391 -15.391 -14.25 1 98.25 91 ILE A O 1
ATOM 647 N N . VAL A 1 92 ? 17.984 -17.125 -14.312 1 97.62 92 VAL A N 1
ATOM 648 C CA . VAL A 1 92 ? 18.062 -17.281 -15.758 1 97.62 92 VAL A CA 1
ATOM 649 C C . VAL A 1 92 ? 16.75 -16.828 -16.406 1 97.62 92 VAL A C 1
ATOM 651 O O . VAL A 1 92 ? 15.68 -17.312 -16.031 1 97.62 92 VAL A O 1
ATOM 654 N N . ILE A 1 93 ? 16.859 -15.883 -17.281 1 96 93 ILE A N 1
ATOM 655 C CA . ILE A 1 93 ? 15.648 -15.328 -17.875 1 96 93 ILE A CA 1
ATOM 656 C C . ILE A 1 93 ? 15.711 -15.477 -19.391 1 96 93 ILE A C 1
ATOM 658 O O . ILE A 1 93 ? 16.797 -15.516 -19.984 1 96 93 ILE A O 1
ATOM 662 N N . PRO A 1 94 ? 14.531 -15.633 -20.047 1 93.12 94 PRO A N 1
ATOM 663 C CA . PRO A 1 94 ? 14.516 -15.664 -21.516 1 93.12 94 PRO A CA 1
ATOM 664 C C . PRO A 1 94 ? 14.977 -14.344 -22.141 1 93.12 94 PRO A C 1
ATOM 666 O O . PRO A 1 94 ? 14.938 -13.305 -21.484 1 93.12 94 PRO A O 1
ATOM 669 N N . THR A 1 95 ? 15.25 -14.383 -23.375 1 91.25 95 THR A N 1
ATOM 670 C CA . THR A 1 95 ? 15.766 -13.211 -24.078 1 91.25 95 THR A CA 1
ATOM 671 C C . THR A 1 95 ? 14.664 -12.18 -24.281 1 91.25 95 THR A C 1
ATOM 673 O O . THR A 1 95 ? 14.945 -11 -24.5 1 91.25 95 THR A O 1
ATOM 676 N N . ILE A 1 96 ? 13.445 -12.617 -24.125 1 86.12 96 ILE A N 1
ATOM 677 C CA . ILE A 1 96 ? 12.32 -11.734 -24.391 1 86.12 96 ILE A CA 1
ATOM 678 C C . ILE A 1 96 ? 12.039 -10.859 -23.172 1 86.12 96 ILE A C 1
ATOM 680 O O . ILE A 1 96 ? 11.266 -9.898 -23.25 1 86.12 96 ILE A O 1
ATOM 684 N N . ILE A 1 97 ? 12.578 -11.156 -22.047 1 86.31 97 ILE A N 1
ATOM 685 C CA . ILE A 1 97 ? 12.328 -10.406 -20.828 1 86.31 97 ILE A CA 1
ATOM 686 C C . ILE A 1 97 ? 12.812 -8.969 -20.984 1 86.31 97 ILE A C 1
ATOM 688 O O . ILE A 1 97 ? 13.891 -8.734 -21.531 1 86.31 97 ILE A O 1
ATOM 692 N N . THR A 1 98 ? 11.961 -8.078 -20.516 1 82.56 98 THR A N 1
ATOM 693 C CA . THR A 1 98 ? 12.195 -6.652 -20.688 1 82.56 98 THR A CA 1
ATOM 694 C C . THR A 1 98 ? 13.43 -6.211 -19.906 1 82.56 98 THR A C 1
ATOM 696 O O . THR A 1 98 ? 13.805 -6.848 -18.922 1 82.56 98 THR A O 1
ATOM 699 N N . GLU A 1 99 ? 13.961 -5.074 -20.375 1 87.94 99 GLU A N 1
ATOM 700 C CA . GLU A 1 99 ? 15.086 -4.461 -19.672 1 87.94 99 GLU A CA 1
ATOM 701 C C . GLU A 1 99 ? 14.68 -4.02 -18.266 1 87.94 99 GLU A C 1
ATOM 703 O O . GLU A 1 99 ? 15.5 -4.051 -17.344 1 87.94 99 GLU A O 1
ATOM 708 N N . LEU A 1 100 ? 13.453 -3.666 -18.156 1 84.44 100 LEU A N 1
ATOM 709 C CA . LEU A 1 100 ? 12.945 -3.244 -16.844 1 84.44 100 LEU A CA 1
ATOM 710 C C . LEU A 1 100 ? 13.078 -4.363 -15.828 1 84.44 100 LEU A C 1
ATOM 712 O O . LEU A 1 100 ? 13.633 -4.156 -14.742 1 84.44 100 LEU A O 1
ATOM 716 N N . MET A 1 101 ? 12.641 -5.527 -16.156 1 87.44 101 MET A N 1
ATOM 717 C CA . MET A 1 101 ? 12.672 -6.648 -15.211 1 87.44 101 MET A CA 1
ATOM 718 C C . MET A 1 101 ? 14.102 -7.133 -14.992 1 87.44 101 MET A C 1
ATOM 720 O O . MET A 1 101 ? 14.477 -7.469 -13.875 1 87.44 101 MET A O 1
ATOM 724 N N . LYS A 1 102 ? 14.867 -7.191 -16.094 1 92.38 102 LYS A N 1
ATOM 725 C CA . LYS A 1 102 ? 16.281 -7.547 -15.961 1 92.38 102 LYS A CA 1
ATOM 726 C C . LYS A 1 102 ? 17 -6.59 -15.016 1 92.38 102 LYS A C 1
ATOM 728 O O . LYS A 1 102 ? 17.766 -7.02 -14.156 1 92.38 102 LYS A O 1
ATOM 733 N N . GLY A 1 103 ? 16.75 -5.309 -15.195 1 92.69 103 GLY A N 1
ATOM 734 C CA . GLY A 1 103 ? 17.344 -4.297 -14.336 1 92.69 103 GLY A CA 1
ATOM 735 C C . GLY A 1 103 ? 17 -4.473 -12.875 1 92.69 103 GLY A C 1
ATOM 736 O O . GLY A 1 103 ? 17.844 -4.312 -12 1 92.69 103 GLY A O 1
ATOM 737 N N . LYS A 1 104 ? 15.773 -4.812 -12.562 1 91.88 104 LYS A N 1
ATOM 738 C CA . LYS A 1 104 ? 15.344 -5.047 -11.188 1 91.88 104 LYS A CA 1
ATOM 739 C C . LYS A 1 104 ? 16.125 -6.191 -10.555 1 91.88 104 LYS A C 1
ATOM 741 O O . LYS A 1 104 ? 16.5 -6.125 -9.375 1 91.88 104 LYS A O 1
ATOM 746 N N . LEU A 1 105 ? 16.344 -7.211 -11.32 1 95.12 105 LEU A N 1
ATOM 747 C CA . LEU A 1 105 ? 17.109 -8.359 -10.828 1 95.12 105 LEU A CA 1
ATOM 748 C C . LEU A 1 105 ? 18.562 -7.98 -10.602 1 95.12 105 LEU A C 1
ATOM 750 O O . LEU A 1 105 ? 19.141 -8.297 -9.547 1 95.12 105 LEU A O 1
ATOM 754 N N . LEU A 1 106 ? 19.156 -7.25 -11.555 1 94.81 106 LEU A N 1
ATOM 755 C CA . LEU A 1 106 ? 20.547 -6.824 -11.438 1 94.81 106 LEU A CA 1
ATOM 756 C C . LEU A 1 106 ? 20.719 -5.895 -10.242 1 94.81 106 LEU A C 1
ATOM 758 O O . LEU A 1 106 ? 21.734 -5.965 -9.539 1 94.81 106 LEU A O 1
ATOM 762 N N . ASP A 1 107 ? 19.75 -5.102 -10.016 1 92.19 107 ASP A N 1
ATOM 763 C CA . ASP A 1 107 ? 19.781 -4.156 -8.906 1 92.19 107 ASP A CA 1
ATOM 764 C C . ASP A 1 107 ? 19.859 -4.887 -7.566 1 92.19 107 ASP A C 1
ATOM 766 O O . ASP A 1 107 ? 20.328 -4.328 -6.578 1 92.19 107 ASP A O 1
ATOM 770 N N . LEU A 1 108 ? 19.406 -6.121 -7.535 1 93.19 108 LEU A N 1
ATOM 771 C CA . LEU A 1 108 ? 19.422 -6.898 -6.301 1 93.19 108 LEU A CA 1
ATOM 772 C C . LEU A 1 108 ? 20.766 -7.582 -6.105 1 93.19 108 LEU A C 1
ATOM 774 O O . LEU A 1 108 ? 21 -8.219 -5.078 1 93.19 108 LEU A O 1
ATOM 778 N N . GLY A 1 109 ? 21.625 -7.508 -7.078 1 92.19 109 GLY A N 1
ATOM 779 C CA . GLY A 1 109 ? 23 -7.988 -6.941 1 92.19 109 GLY A CA 1
ATOM 780 C C . GLY A 1 109 ? 23.141 -9.469 -7.262 1 92.19 109 GLY A C 1
ATOM 781 O O . GLY A 1 109 ? 24.172 -10.078 -6.949 1 92.19 109 GLY A O 1
ATOM 782 N N . VAL A 1 110 ? 22.125 -10.055 -7.883 1 96.06 110 VAL A N 1
ATOM 783 C CA . VAL A 1 110 ? 22.203 -11.477 -8.203 1 96.06 110 VAL A CA 1
ATOM 784 C C . VAL A 1 110 ? 22.766 -11.664 -9.609 1 96.06 110 VAL A C 1
ATOM 786 O O . VAL A 1 110 ? 22.781 -10.727 -10.414 1 96.06 110 VAL A O 1
ATOM 789 N N . GLU A 1 111 ? 23.266 -12.852 -9.828 1 97 111 GLU A N 1
ATOM 790 C CA . GLU A 1 111 ? 23.703 -13.203 -11.172 1 97 111 GLU A CA 1
ATOM 791 C C . GLU A 1 111 ? 22.516 -13.445 -12.094 1 97 111 GLU A C 1
ATOM 793 O O . GLU A 1 111 ? 21.562 -14.133 -11.727 1 97 111 GLU A O 1
ATOM 798 N N . VAL A 1 112 ? 22.547 -12.797 -13.289 1 97.5 112 VAL A N 1
ATOM 799 C CA . VAL A 1 112 ? 21.453 -12.938 -14.242 1 97.5 112 VAL A CA 1
ATOM 800 C C . VAL A 1 112 ? 22 -13.461 -15.57 1 97.5 112 VAL A C 1
ATOM 802 O O . VAL A 1 112 ? 22.953 -12.914 -16.109 1 97.5 112 VAL A O 1
ATOM 805 N N . HIS A 1 113 ? 21.438 -14.539 -16.031 1 96.44 113 HIS A N 1
ATOM 806 C CA . HIS A 1 113 ? 21.719 -15.047 -17.375 1 96.44 113 HIS A CA 1
ATOM 807 C C . HIS A 1 113 ? 20.5 -14.891 -18.281 1 96.44 113 HIS A C 1
ATOM 809 O O . HIS A 1 113 ? 19.375 -15.211 -17.891 1 96.44 113 HIS A O 1
ATOM 815 N N . GLN A 1 114 ? 20.734 -14.383 -19.406 1 95.38 114 GLN A N 1
ATOM 816 C CA . GLN A 1 114 ? 19.688 -14.32 -20.406 1 95.38 114 GLN A CA 1
ATOM 817 C C . GLN A 1 114 ? 19.938 -15.344 -21.516 1 95.38 114 GLN A C 1
ATOM 819 O O . GLN A 1 114 ? 20.75 -15.125 -22.406 1 95.38 114 GLN A O 1
ATOM 824 N N . LYS A 1 115 ? 19.203 -16.406 -21.438 1 95.06 115 LYS A N 1
ATOM 825 C CA . LYS A 1 115 ? 19.391 -17.547 -22.344 1 95.06 115 LYS A CA 1
ATOM 826 C C . LYS A 1 115 ? 18.047 -18.188 -22.688 1 95.06 115 LYS A C 1
ATOM 828 O O . LYS A 1 115 ? 17.172 -18.344 -21.828 1 95.06 115 LYS A O 1
ATOM 833 N N . GLY A 1 116 ? 17.891 -18.516 -24.016 1 92.38 116 GLY A N 1
ATOM 834 C CA . GLY A 1 116 ? 16.656 -19.156 -24.469 1 92.38 116 GLY A CA 1
ATOM 835 C C . GLY A 1 116 ? 15.602 -18.188 -24.922 1 92.38 116 GLY A C 1
ATOM 836 O O . GLY A 1 116 ? 15.469 -17.094 -24.359 1 92.38 116 GLY A O 1
ATOM 837 N N . ARG A 1 117 ? 14.828 -18.656 -25.875 1 86.44 117 ARG A N 1
ATOM 838 C CA . ARG A 1 117 ? 13.805 -17.797 -26.438 1 86.44 117 ARG A CA 1
ATOM 839 C C . ARG A 1 117 ? 12.539 -17.812 -25.594 1 86.44 117 ARG A C 1
ATOM 841 O O . ARG A 1 117 ? 11.773 -16.844 -25.578 1 86.44 117 ARG A O 1
ATOM 848 N N . ASN A 1 118 ? 12.383 -18.875 -25.016 1 83.94 118 ASN A N 1
ATOM 849 C CA . ASN A 1 118 ? 11.219 -19.062 -24.141 1 83.94 118 ASN A CA 1
ATOM 850 C C . ASN A 1 118 ? 11.602 -19.719 -22.828 1 83.94 118 ASN A C 1
ATOM 852 O O . ASN A 1 118 ? 12.773 -20.031 -22.609 1 83.94 118 ASN A O 1
ATOM 856 N N . TRP A 1 119 ? 10.648 -19.844 -21.984 1 84.5 119 TRP A N 1
ATOM 857 C CA . TRP A 1 119 ? 10.891 -20.328 -20.625 1 84.5 119 TRP A CA 1
ATOM 858 C C . TRP A 1 119 ? 11.484 -21.734 -20.656 1 84.5 119 TRP A C 1
ATOM 860 O O . TRP A 1 119 ? 12.398 -22.047 -19.891 1 84.5 119 TRP A O 1
ATOM 870 N N . ALA A 1 120 ? 10.93 -22.594 -21.516 1 85.81 120 ALA A N 1
ATOM 871 C CA . ALA A 1 120 ? 11.367 -23.984 -21.562 1 85.81 120 ALA A CA 1
ATOM 872 C C . ALA A 1 120 ? 12.859 -24.078 -21.891 1 85.81 120 ALA A C 1
ATOM 874 O O . ALA A 1 120 ? 13.586 -24.859 -21.25 1 85.81 120 ALA A O 1
ATOM 875 N N . GLU A 1 121 ? 13.273 -23.297 -22.844 1 90.56 121 GLU A N 1
ATOM 876 C CA . GLU A 1 121 ? 14.688 -23.266 -23.203 1 90.56 121 GLU A CA 1
ATOM 877 C C . GLU A 1 121 ? 15.531 -22.703 -22.062 1 90.56 121 GLU A C 1
ATOM 879 O O . GLU A 1 121 ? 16.625 -23.219 -21.781 1 90.56 121 GLU A O 1
ATOM 884 N N . CYS A 1 122 ? 15 -21.703 -21.578 1 93.12 122 CYS A N 1
ATOM 885 C CA . CYS A 1 122 ? 15.672 -21.047 -20.453 1 93.12 122 CYS A CA 1
ATOM 886 C C . CYS A 1 122 ? 15.82 -21.984 -19.266 1 93.12 122 CYS A C 1
ATOM 888 O O . CYS A 1 122 ? 16.906 -22.125 -18.703 1 93.12 122 CYS A O 1
ATOM 890 N N . ASP A 1 123 ? 14.805 -22.641 -18.875 1 93.12 123 ASP A N 1
ATOM 891 C CA . ASP A 1 123 ? 14.805 -23.562 -17.75 1 93.12 123 ASP A CA 1
ATOM 892 C C . ASP A 1 123 ? 15.742 -24.75 -18.016 1 93.12 123 ASP A C 1
ATOM 894 O O . ASP A 1 123 ? 16.469 -25.172 -17.125 1 93.12 123 ASP A O 1
ATOM 898 N N . LYS A 1 124 ? 15.711 -25.281 -19.234 1 94.62 124 LYS A N 1
ATOM 899 C CA . LYS A 1 124 ? 16.594 -26.375 -19.609 1 94.62 124 LYS A CA 1
ATOM 900 C C . LYS A 1 124 ? 18.062 -25.984 -19.469 1 94.62 124 LYS A C 1
ATOM 902 O O . LYS A 1 124 ? 18.859 -26.719 -18.891 1 94.62 124 LYS A O 1
ATOM 907 N N . TYR A 1 125 ? 18.344 -24.844 -20 1 96.19 125 TYR A N 1
ATOM 908 C CA . TYR A 1 125 ? 19.703 -24.344 -19.875 1 96.19 125 TYR A CA 1
ATOM 909 C C . TYR A 1 125 ? 20.125 -24.25 -18.406 1 96.19 125 TYR A C 1
ATOM 911 O O . TYR A 1 125 ? 21.203 -24.703 -18.031 1 96.19 125 TYR A O 1
ATOM 919 N N . MET A 1 126 ? 19.328 -23.625 -17.594 1 97 126 MET A N 1
ATOM 920 C CA . MET A 1 126 ? 19.625 -23.438 -16.172 1 97 126 MET A CA 1
ATOM 921 C C . MET A 1 126 ? 19.891 -24.781 -15.508 1 97 126 MET A C 1
ATOM 923 O O . MET A 1 126 ? 20.891 -24.953 -14.805 1 97 126 MET A O 1
ATOM 927 N N . ARG A 1 127 ? 19.047 -25.766 -15.766 1 96.75 127 ARG A N 1
ATOM 928 C CA . ARG A 1 127 ? 19.125 -27.062 -15.086 1 96.75 127 ARG A CA 1
ATOM 929 C C . ARG A 1 127 ? 20.312 -27.875 -15.586 1 96.75 127 ARG A C 1
ATOM 931 O O . ARG A 1 127 ? 21.062 -28.438 -14.789 1 96.75 127 ARG A O 1
ATOM 938 N N . GLU A 1 128 ? 20.516 -27.859 -16.859 1 97.12 128 GLU A N 1
ATOM 939 C CA . GLU A 1 128 ? 21.5 -28.766 -17.453 1 97.12 128 GLU A CA 1
ATOM 940 C C . GLU A 1 128 ? 22.891 -28.156 -17.469 1 97.12 128 GLU A C 1
ATOM 942 O O . GLU A 1 128 ? 23.891 -28.859 -17.328 1 97.12 128 GLU A O 1
ATOM 947 N N . GLU A 1 129 ? 22.953 -26.859 -17.609 1 96.88 129 GLU A N 1
ATOM 948 C CA . GLU A 1 129 ? 24.25 -26.234 -17.828 1 96.88 129 GLU A CA 1
ATOM 949 C C . GLU A 1 129 ? 24.766 -25.578 -16.531 1 96.88 129 GLU A C 1
ATOM 951 O O . GLU A 1 129 ? 25.969 -25.453 -16.328 1 96.88 129 GLU A O 1
ATOM 956 N N . LEU A 1 130 ? 23.875 -25.109 -15.75 1 97.38 130 LEU A N 1
ATOM 957 C CA . LEU A 1 130 ? 24.312 -24.391 -14.562 1 97.38 130 LEU A CA 1
ATOM 958 C C . LEU A 1 130 ? 24.125 -25.25 -13.312 1 97.38 130 LEU A C 1
ATOM 960 O O . LEU A 1 130 ? 25.094 -25.641 -12.672 1 97.38 130 LEU A O 1
ATOM 964 N N . LEU A 1 131 ? 22.953 -25.609 -13.047 1 97.38 131 LEU A N 1
ATOM 965 C CA . LEU A 1 131 ? 22.625 -26.328 -11.828 1 97.38 131 LEU A CA 1
ATOM 966 C C . LEU A 1 131 ? 23.359 -27.672 -11.773 1 97.38 131 LEU A C 1
ATOM 968 O O . LEU A 1 131 ? 23.875 -28.047 -10.727 1 97.38 131 LEU A O 1
ATOM 972 N N . ALA A 1 132 ? 23.375 -28.375 -12.836 1 97 132 ALA A N 1
ATOM 973 C CA . ALA A 1 132 ? 23.984 -29.703 -12.898 1 97 132 ALA A CA 1
ATOM 974 C C . ALA A 1 132 ? 25.469 -29.641 -12.578 1 97 132 ALA A C 1
ATOM 976 O O . ALA A 1 132 ? 26.062 -30.625 -12.133 1 97 132 ALA A O 1
ATOM 977 N N . ASN A 1 133 ? 26.094 -28.5 -12.727 1 97.44 133 ASN A N 1
ATOM 978 C CA . ASN A 1 133 ? 27.531 -28.344 -12.547 1 97.44 133 ASN A CA 1
ATOM 979 C C . ASN A 1 133 ? 27.859 -27.656 -11.227 1 97.44 133 ASN A C 1
ATOM 981 O O . ASN A 1 133 ? 29.016 -27.297 -10.984 1 97.44 133 ASN A O 1
ATOM 985 N N . ASP A 1 134 ? 26.906 -27.453 -10.391 1 97.44 134 ASP A N 1
ATOM 986 C CA . ASP A 1 134 ? 27.109 -26.828 -9.078 1 97.44 134 ASP A CA 1
ATOM 987 C C . ASP A 1 134 ? 26.641 -27.766 -7.961 1 97.44 134 ASP A C 1
ATOM 989 O O . ASP A 1 134 ? 25.453 -27.828 -7.66 1 97.44 134 ASP A O 1
ATOM 993 N N . PRO A 1 135 ? 27.562 -28.391 -7.352 1 96.06 135 PRO A N 1
ATOM 994 C CA . PRO A 1 135 ? 27.188 -29.344 -6.316 1 96.06 135 PRO A CA 1
ATOM 995 C C . PRO A 1 135 ? 26.438 -28.703 -5.148 1 96.06 135 PRO A C 1
ATOM 997 O O . PRO A 1 135 ? 25.797 -29.406 -4.367 1 96.06 135 PRO A O 1
ATOM 1000 N N . THR A 1 136 ? 26.469 -27.422 -5.059 1 96.94 136 THR A N 1
ATOM 1001 C CA . THR A 1 136 ? 25.781 -26.734 -3.979 1 96.94 136 THR A CA 1
ATOM 1002 C C . THR A 1 136 ? 24.469 -26.109 -4.484 1 96.94 136 THR A C 1
ATOM 1004 O O . THR A 1 136 ? 23.781 -25.422 -3.736 1 96.94 136 THR A O 1
ATOM 1007 N N . GLY A 1 137 ? 24.203 -26.359 -5.699 1 98.12 137 GLY A N 1
ATOM 1008 C CA . GLY A 1 137 ? 23.062 -25.719 -6.355 1 98.12 137 GLY A CA 1
ATOM 1009 C C . GLY A 1 137 ? 21.734 -26.281 -5.914 1 98.12 137 GLY A C 1
ATOM 1010 O O . GLY A 1 137 ? 21.594 -27.484 -5.695 1 98.12 137 GLY A O 1
ATOM 1011 N N . ILE A 1 138 ? 20.75 -25.375 -5.746 1 98.19 138 ILE A N 1
ATOM 1012 C CA . ILE A 1 138 ? 19.375 -25.766 -5.414 1 98.19 138 ILE A CA 1
ATOM 1013 C C . ILE A 1 138 ? 18.406 -25.109 -6.398 1 98.19 138 ILE A C 1
ATOM 1015 O O . ILE A 1 138 ? 18.453 -23.891 -6.613 1 98.19 138 ILE A O 1
ATOM 1019 N N . TYR A 1 139 ? 17.578 -25.922 -6.961 1 98.12 139 TYR A N 1
ATOM 1020 C CA . TYR A 1 139 ? 16.547 -25.438 -7.867 1 98.12 139 TYR A CA 1
ATOM 1021 C C . TYR A 1 139 ? 15.383 -24.812 -7.094 1 98.12 139 TYR A C 1
ATOM 1023 O O . TYR A 1 139 ? 14.898 -25.406 -6.121 1 98.12 139 TYR A O 1
ATOM 1031 N N . VAL A 1 140 ? 14.961 -23.641 -7.547 1 98.38 140 VAL A N 1
ATOM 1032 C CA . VAL A 1 140 ? 13.812 -22.953 -6.949 1 98.38 140 VAL A CA 1
ATOM 1033 C C . VAL A 1 140 ? 12.656 -22.938 -7.938 1 98.38 140 VAL A C 1
ATOM 1035 O O . VAL A 1 140 ? 12.586 -22.047 -8.805 1 98.38 140 VAL A O 1
ATOM 1038 N N . PRO A 1 141 ? 11.703 -23.844 -7.773 1 96.19 141 PRO A N 1
ATOM 1039 C CA . PRO A 1 141 ? 10.547 -23.828 -8.664 1 96.19 141 PRO A CA 1
ATOM 1040 C C . PRO A 1 141 ? 9.633 -22.625 -8.422 1 96.19 141 PRO A C 1
ATOM 1042 O O . PRO A 1 141 ? 9.438 -22.219 -7.277 1 96.19 141 PRO A O 1
ATOM 1045 N N . PRO A 1 142 ? 9.055 -22.156 -9.5 1 94.12 142 PRO A N 1
ATOM 1046 C CA . PRO A 1 142 ? 8.227 -20.969 -9.359 1 94.12 142 PRO A CA 1
ATOM 1047 C C . PRO A 1 142 ? 6.914 -21.234 -8.633 1 94.12 142 PRO A C 1
ATOM 1049 O O . PRO A 1 142 ? 6.328 -20.328 -8.047 1 94.12 142 PRO A O 1
ATOM 1052 N N . PHE A 1 143 ? 6.352 -22.5 -8.711 1 96.12 143 PHE A N 1
ATOM 1053 C CA . PHE A 1 143 ? 5.035 -22.641 -8.102 1 96.12 143 PHE A CA 1
ATOM 1054 C C . PHE A 1 143 ? 4.785 -24.078 -7.652 1 96.12 143 PHE A C 1
ATOM 1056 O O . PHE A 1 143 ? 3.928 -24.328 -6.809 1 96.12 143 PHE A O 1
ATOM 1063 N N . ASP A 1 144 ? 5.547 -25.078 -8.219 1 97 144 ASP A N 1
ATOM 1064 C CA . ASP A 1 144 ? 5.133 -26.469 -8.055 1 97 144 ASP A CA 1
ATOM 1065 C C . ASP A 1 144 ? 6.035 -27.188 -7.066 1 97 144 ASP A C 1
ATOM 1067 O O . ASP A 1 144 ? 6.805 -28.078 -7.453 1 97 144 ASP A O 1
ATOM 1071 N N . ASP A 1 145 ? 5.938 -26.906 -5.863 1 98.19 145 ASP A N 1
ATOM 1072 C CA . ASP A 1 145 ? 6.652 -27.5 -4.742 1 98.19 145 ASP A CA 1
ATOM 1073 C C . ASP A 1 145 ? 5.867 -27.344 -3.443 1 98.19 145 ASP A C 1
ATOM 1075 O O . ASP A 1 145 ? 5.379 -26.25 -3.135 1 98.19 145 ASP A O 1
ATOM 1079 N N . PRO A 1 146 ? 5.711 -28.406 -2.639 1 98.5 146 PRO A N 1
ATOM 1080 C CA . PRO A 1 146 ? 4.941 -28.312 -1.396 1 98.5 146 PRO A CA 1
ATOM 1081 C C . PRO A 1 146 ? 5.484 -27.25 -0.441 1 98.5 146 PRO A C 1
ATOM 1083 O O . PRO A 1 146 ? 4.723 -26.656 0.329 1 98.5 146 PRO A O 1
ATOM 1086 N N . ARG A 1 147 ? 6.781 -27.078 -0.421 1 98.25 147 ARG A N 1
ATOM 1087 C CA . ARG A 1 147 ? 7.375 -26.078 0.458 1 98.25 147 ARG A CA 1
ATOM 1088 C C . ARG A 1 147 ? 6.941 -24.672 0.056 1 98.25 147 ARG A C 1
ATOM 1090 O O . ARG A 1 147 ? 6.883 -23.766 0.894 1 98.25 147 ARG A O 1
ATOM 1097 N N . VAL A 1 148 ? 6.688 -24.422 -1.298 1 98.69 148 VAL A N 1
ATOM 1098 C CA . VAL A 1 148 ? 6.133 -23.172 -1.794 1 98.69 148 VAL A CA 1
ATOM 1099 C C . VAL A 1 148 ? 4.695 -23.016 -1.299 1 98.69 148 VAL A C 1
ATOM 1101 O O . VAL A 1 148 ? 4.316 -21.938 -0.812 1 98.69 148 VAL A O 1
ATOM 1104 N N . TRP A 1 149 ? 3.945 -24.125 -1.341 1 98.88 149 TRP A N 1
ATOM 1105 C CA . TRP A 1 149 ? 2.551 -24.094 -0.909 1 98.88 149 TRP A CA 1
ATOM 1106 C C . TRP A 1 149 ? 2.453 -23.844 0.593 1 98.88 149 TRP A C 1
ATOM 1108 O O . TRP A 1 149 ? 1.598 -23.078 1.047 1 98.88 149 TRP A O 1
ATOM 1118 N N . ASP A 1 150 ? 3.377 -24.469 1.384 1 98.62 150 ASP A N 1
ATOM 1119 C CA . ASP A 1 150 ? 3.436 -24.25 2.826 1 98.62 150 ASP A CA 1
ATOM 1120 C C . ASP A 1 150 ? 3.615 -22.766 3.148 1 98.62 150 ASP A C 1
ATOM 1122 O O . ASP A 1 150 ? 2.965 -22.234 4.051 1 98.62 150 ASP A O 1
ATOM 1126 N N . GLY A 1 151 ? 4.496 -22.141 2.396 1 98.56 151 GLY A N 1
ATOM 1127 C CA . GLY A 1 151 ? 4.73 -20.719 2.594 1 98.56 151 GLY A CA 1
ATOM 1128 C C . GLY A 1 151 ? 3.508 -19.875 2.297 1 98.56 151 GLY A C 1
ATOM 1129 O O . GLY A 1 151 ? 3.154 -18.984 3.084 1 98.56 151 GLY A O 1
ATOM 1130 N N . ALA A 1 152 ? 2.879 -20.156 1.188 1 98.62 152 ALA A N 1
ATOM 1131 C CA . ALA A 1 152 ? 1.701 -19.391 0.785 1 98.62 152 ALA A CA 1
ATOM 1132 C C . ALA A 1 152 ? 0.549 -19.594 1.763 1 98.62 152 ALA A C 1
ATOM 1134 O O . ALA A 1 152 ? -0.255 -18.688 1.991 1 98.62 152 ALA A O 1
ATOM 1135 N N . ALA A 1 153 ? 0.467 -20.734 2.412 1 98.69 153 ALA A N 1
ATOM 1136 C CA . ALA A 1 153 ? -0.625 -21.078 3.314 1 98.69 153 ALA A CA 1
ATOM 1137 C C . ALA A 1 153 ? -0.624 -20.188 4.555 1 98.69 153 ALA A C 1
ATOM 1139 O O . ALA A 1 153 ? -1.655 -20.016 5.207 1 98.69 153 ALA A O 1
ATOM 1140 N N . THR A 1 154 ? 0.508 -19.625 4.906 1 98.19 154 THR A N 1
ATOM 1141 C CA . THR A 1 154 ? 0.609 -18.797 6.094 1 98.19 154 THR A CA 1
ATOM 1142 C C . THR A 1 154 ? -0.283 -17.562 5.965 1 98.19 154 THR A C 1
ATOM 1144 O O . THR A 1 154 ? -0.672 -16.953 6.969 1 98.19 154 THR A O 1
ATOM 1147 N N . MET A 1 155 ? -0.611 -17.234 4.734 1 98 155 MET A N 1
ATOM 1148 C CA . MET A 1 155 ? -1.499 -16.094 4.492 1 98 155 MET A CA 1
ATOM 1149 C C . MET A 1 155 ? -2.863 -16.328 5.133 1 98 155 MET A C 1
ATOM 1151 O O . MET A 1 155 ? -3.494 -15.383 5.613 1 98 155 MET A O 1
ATOM 1155 N N . VAL A 1 156 ? -3.268 -17.562 5.133 1 98.44 156 VAL A N 1
ATOM 1156 C CA . VAL A 1 156 ? -4.566 -17.922 5.695 1 98.44 156 VAL A CA 1
ATOM 1157 C C . VAL A 1 156 ? -4.539 -17.734 7.211 1 98.44 156 VAL A C 1
ATOM 1159 O O . VAL A 1 156 ? -5.512 -17.266 7.801 1 98.44 156 VAL A O 1
ATOM 1162 N N . ASP A 1 157 ? -3.449 -18.094 7.863 1 97.81 157 ASP A N 1
ATOM 1163 C CA . ASP A 1 157 ? -3.285 -17.844 9.297 1 97.81 157 ASP A CA 1
ATOM 1164 C C . ASP A 1 157 ? -3.418 -16.359 9.617 1 97.81 157 ASP A C 1
ATOM 1166 O O . ASP A 1 157 ? -4.066 -15.992 10.594 1 97.81 157 ASP A O 1
ATOM 1170 N N . GLU A 1 158 ? -2.812 -15.57 8.789 1 98 158 GLU A N 1
ATOM 1171 C CA . GLU A 1 158 ? -2.867 -14.133 9.008 1 98 158 GLU A CA 1
ATOM 1172 C C . GLU A 1 158 ? -4.285 -13.594 8.82 1 98 158 GLU A C 1
ATOM 1174 O O . GLU A 1 158 ? -4.734 -12.734 9.578 1 98 158 GLU A O 1
ATOM 1179 N N . ILE A 1 159 ? -4.957 -14.062 7.762 1 98.06 159 ILE A N 1
ATOM 1180 C CA . ILE A 1 159 ? -6.332 -13.633 7.516 1 98.06 159 ILE A CA 1
ATOM 1181 C C . ILE A 1 159 ? -7.203 -13.977 8.719 1 98.06 159 ILE A C 1
ATOM 1183 O O . ILE A 1 159 ? -7.977 -13.141 9.195 1 98.06 159 ILE A O 1
ATOM 1187 N N . ARG A 1 160 ? -7.059 -15.141 9.273 1 96.62 160 ARG A N 1
ATOM 1188 C CA . ARG A 1 160 ? -7.824 -15.578 10.438 1 96.62 160 ARG A CA 1
ATOM 1189 C C . ARG A 1 160 ? -7.516 -14.711 11.648 1 96.62 160 ARG A C 1
ATOM 1191 O O . ARG A 1 160 ? -8.414 -14.391 12.438 1 96.62 160 ARG A O 1
ATOM 1198 N N . ASP A 1 161 ? -6.246 -14.367 11.797 1 95.69 161 ASP A N 1
ATOM 1199 C CA . ASP A 1 161 ? -5.816 -13.547 12.922 1 95.69 161 ASP A CA 1
ATOM 1200 C C . ASP A 1 161 ? -6.34 -12.117 12.789 1 95.69 161 ASP A C 1
ATOM 1202 O O . ASP A 1 161 ? -6.641 -11.461 13.797 1 95.69 161 ASP A O 1
ATOM 1206 N N . GLN A 1 162 ? -6.4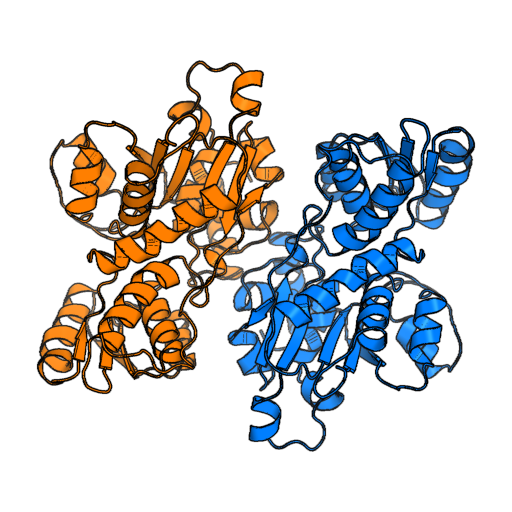45 -11.648 11.602 1 96.12 162 GLN A N 1
ATOM 1207 C CA . GLN A 1 162 ? -6.648 -10.227 11.367 1 96.12 162 GLN A CA 1
ATOM 1208 C C . GLN A 1 162 ? -8.133 -9.906 11.18 1 96.12 162 GLN A C 1
ATOM 1210 O O . GLN A 1 162 ? -8.547 -8.75 11.32 1 96.12 162 GLN A O 1
ATOM 1215 N N . LEU A 1 163 ? -8.859 -10.898 10.727 1 94.06 163 LEU A N 1
ATOM 1216 C CA . LEU A 1 163 ? -10.289 -10.695 10.555 1 94.06 163 LEU A CA 1
ATOM 1217 C C . LEU A 1 163 ? -11.078 -11.438 11.625 1 94.06 163 LEU A C 1
ATOM 1219 O O . LEU A 1 163 ? -10.992 -12.656 11.734 1 94.06 163 LEU A O 1
ATOM 1223 N N . GLU A 1 164 ? -11.773 -10.719 12.422 1 87.56 164 GLU A N 1
ATOM 1224 C CA . GLU A 1 164 ? -12.602 -11.312 13.469 1 87.56 164 GLU A CA 1
ATOM 1225 C C . GLU A 1 164 ? -13.914 -11.852 12.898 1 87.56 164 GLU A C 1
ATOM 1227 O O . GLU A 1 164 ? -14.484 -12.805 13.43 1 87.56 164 GLU A O 1
ATOM 1232 N N . GLU A 1 165 ? -14.344 -11.32 11.805 1 91.75 165 GLU A N 1
ATOM 1233 C CA . GLU A 1 165 ? -15.617 -11.68 11.18 1 91.75 165 GLU A CA 1
ATOM 1234 C C . GLU A 1 165 ? -15.461 -12.914 10.297 1 91.75 165 GLU A C 1
ATOM 1236 O O . GLU A 1 165 ? -14.375 -13.18 9.773 1 91.75 165 GLU A O 1
ATOM 1241 N N . PRO A 1 166 ? -16.562 -13.641 10.156 1 95.69 166 PRO A N 1
ATOM 1242 C CA . PRO A 1 166 ? -16.516 -14.766 9.227 1 95.69 166 PRO A CA 1
ATOM 1243 C C . PRO A 1 166 ? -16.188 -14.352 7.801 1 95.69 166 PRO A C 1
ATOM 1245 O O . PRO A 1 166 ? -16.688 -13.328 7.32 1 95.69 166 PRO A O 1
ATOM 1248 N N . VAL A 1 167 ? -15.367 -15.109 7.141 1 97.56 167 VAL A N 1
ATOM 1249 C CA . VAL A 1 167 ? -14.969 -14.844 5.758 1 97.56 167 VAL A CA 1
ATOM 1250 C C . VAL A 1 167 ? -15.781 -15.734 4.812 1 97.56 167 VAL A C 1
ATOM 1252 O O . VAL A 1 167 ? -15.742 -16.953 4.918 1 97.56 167 VAL A O 1
ATOM 1255 N N . GLU A 1 168 ? -16.516 -15.094 3.934 1 97.62 168 GLU A N 1
ATOM 1256 C CA . GLU A 1 168 ? -17.359 -15.82 2.986 1 97.62 168 GLU A CA 1
ATOM 1257 C C . GLU A 1 168 ? -16.516 -16.453 1.879 1 97.62 168 GLU A C 1
ATOM 1259 O O . GLU A 1 168 ? -16.812 -17.562 1.42 1 97.62 168 GLU A O 1
ATOM 1264 N N . GLY A 1 169 ? -15.547 -15.727 1.454 1 98.31 169 GLY A N 1
ATOM 1265 C CA . GLY A 1 169 ? -14.703 -16.219 0.379 1 98.31 169 GLY A CA 1
ATOM 1266 C C . GLY A 1 169 ? -13.367 -15.5 0.301 1 98.31 169 GLY A C 1
ATOM 1267 O O . GLY A 1 169 ? -13.227 -14.375 0.782 1 98.31 169 GLY A O 1
ATOM 1268 N N . ILE A 1 170 ? -12.367 -16.172 -0.245 1 98.88 170 ILE A N 1
ATOM 1269 C CA . ILE A 1 170 ? -11.055 -15.633 -0.581 1 98.88 170 ILE A CA 1
ATOM 1270 C C . ILE A 1 170 ? -10.828 -15.742 -2.086 1 98.88 170 ILE A C 1
ATOM 1272 O O . ILE A 1 170 ? -10.914 -16.828 -2.66 1 98.88 170 ILE A O 1
ATOM 1276 N N . VAL A 1 171 ? -10.57 -14.602 -2.719 1 98.94 171 VAL A N 1
ATOM 1277 C CA . VAL A 1 171 ? -10.422 -14.523 -4.168 1 98.94 171 VAL A CA 1
ATOM 1278 C C . VAL A 1 171 ? -8.945 -14.391 -4.535 1 98.94 171 VAL A C 1
ATOM 1280 O O . VAL A 1 171 ? -8.227 -13.586 -3.943 1 98.94 171 VAL A O 1
ATOM 1283 N N . CYS A 1 172 ? -8.508 -15.195 -5.48 1 98.88 172 CYS A N 1
ATOM 1284 C CA . CYS A 1 172 ? -7.117 -15.102 -5.918 1 98.88 172 CYS A CA 1
ATOM 1285 C C . CYS A 1 172 ? -6.992 -15.398 -7.406 1 98.88 172 CYS A C 1
ATOM 1287 O O . CYS A 1 172 ? -7.883 -16.016 -8 1 98.88 172 CYS A O 1
ATOM 1289 N N . SER A 1 173 ? -5.934 -14.891 -7.996 1 98.75 173 SER A N 1
ATOM 1290 C CA . SER A 1 173 ? -5.609 -15.25 -9.375 1 98.75 173 SER A CA 1
ATOM 1291 C C . SER A 1 173 ? -4.832 -16.562 -9.43 1 98.75 173 SER A C 1
ATOM 1293 O O . SER A 1 173 ? -4.203 -16.969 -8.445 1 98.75 173 SER A O 1
ATOM 1295 N N . VAL A 1 174 ? -4.91 -17.234 -10.594 1 98.69 174 VAL A N 1
ATOM 1296 C CA . VAL A 1 174 ? -4.281 -18.547 -10.703 1 98.69 174 VAL A CA 1
ATOM 1297 C C . VAL A 1 174 ? -3.449 -18.609 -11.984 1 98.69 174 VAL A C 1
ATOM 1299 O O . VAL A 1 174 ? -3.959 -18.344 -13.078 1 98.69 174 VAL A O 1
ATOM 1302 N N . GLY A 1 175 ? -2.193 -18.859 -11.836 1 97 175 GLY A N 1
ATOM 1303 C CA . GLY A 1 175 ? -1.305 -19.281 -12.906 1 97 175 GLY A CA 1
ATOM 1304 C C . GLY A 1 175 ? -0.936 -20.75 -12.82 1 97 175 GLY A C 1
ATOM 1305 O O . GLY A 1 175 ? -1.781 -21.625 -13.031 1 97 175 GLY A O 1
ATOM 1306 N N . GLY A 1 176 ? 0.233 -21.016 -12.328 1 96.62 176 GLY A N 1
ATOM 1307 C CA . GLY A 1 176 ? 0.668 -22.391 -12.148 1 96.62 176 GLY A CA 1
ATOM 1308 C C . GLY A 1 176 ? 0.03 -23.078 -10.953 1 96.62 176 GLY A C 1
ATOM 1309 O O . GLY A 1 176 ? -0.012 -24.312 -10.883 1 96.62 176 GLY A O 1
ATOM 1310 N N . GLY A 1 177 ? -0.39 -22.297 -10.047 1 98.31 177 GLY A N 1
ATOM 1311 C CA . GLY A 1 177 ? -1.174 -22.859 -8.961 1 98.31 177 GLY A CA 1
ATOM 1312 C C . GLY A 1 177 ? -0.508 -22.703 -7.605 1 98.31 177 GLY A C 1
ATOM 1313 O O . GLY A 1 177 ? -1.054 -23.141 -6.586 1 98.31 177 GLY A O 1
ATOM 1314 N N . GLY A 1 178 ? 0.651 -22.016 -7.52 1 98.12 178 GLY A N 1
ATOM 1315 C CA . GLY A 1 178 ? 1.359 -21.875 -6.258 1 98.12 178 GLY A CA 1
ATOM 1316 C C . GLY A 1 178 ? 0.539 -21.172 -5.191 1 98.12 178 GLY A C 1
ATOM 1317 O O . GLY A 1 178 ? 0.505 -21.609 -4.039 1 98.12 178 GLY A O 1
ATOM 1318 N N . LEU A 1 179 ? -0.14 -20.094 -5.531 1 98.69 179 LEU A N 1
ATOM 1319 C CA . LEU A 1 179 ? -0.94 -19.312 -4.594 1 98.69 179 LEU A CA 1
ATOM 1320 C C . LEU A 1 179 ? -2.186 -20.094 -4.168 1 98.69 179 LEU A C 1
ATOM 1322 O O . LEU A 1 179 ? -2.443 -20.25 -2.973 1 98.69 179 LEU A O 1
ATOM 1326 N N . ILE A 1 180 ? -2.912 -20.641 -5.145 1 98.81 180 ILE A N 1
ATOM 1327 C CA . ILE A 1 180 ? -4.18 -21.297 -4.848 1 98.81 180 ILE A CA 1
ATOM 1328 C C . ILE A 1 180 ? -3.926 -22.562 -4.027 1 98.81 180 ILE A C 1
ATOM 1330 O O . ILE A 1 180 ? -4.734 -22.922 -3.168 1 98.81 180 ILE A O 1
ATOM 1334 N N . ASN A 1 181 ? -2.82 -23.266 -4.32 1 98.81 181 ASN A N 1
ATOM 1335 C CA . ASN A 1 181 ? -2.486 -24.438 -3.525 1 98.81 181 ASN A CA 1
ATOM 1336 C C . ASN A 1 181 ? -2.273 -24.078 -2.057 1 98.81 181 ASN A C 1
ATOM 1338 O O . ASN A 1 181 ? -2.752 -24.781 -1.165 1 98.81 181 ASN A O 1
ATOM 1342 N N . GLY A 1 182 ? -1.547 -23 -1.825 1 98.81 182 GLY A N 1
ATOM 1343 C CA . GLY A 1 182 ? -1.364 -22.531 -0.458 1 98.81 182 GLY A CA 1
ATOM 1344 C C . GLY A 1 182 ? -2.664 -22.141 0.215 1 98.81 182 GLY A C 1
ATOM 1345 O O . GLY A 1 182 ? -2.895 -22.469 1.379 1 98.81 182 GLY A O 1
ATOM 1346 N N . LEU A 1 183 ? -3.494 -21.406 -0.51 1 98.81 183 LEU A N 1
ATOM 1347 C CA . LEU A 1 183 ? -4.77 -20.953 0.042 1 98.81 183 LEU A CA 1
ATOM 1348 C C . LEU A 1 183 ? -5.668 -22.156 0.367 1 98.81 183 LEU A C 1
ATOM 1350 O O . LEU A 1 183 ? -6.238 -22.219 1.458 1 98.81 183 LEU A O 1
ATOM 1354 N N . MET A 1 184 ? -5.773 -23.094 -0.558 1 98.75 184 MET A N 1
ATOM 1355 C CA . MET A 1 184 ? -6.609 -24.281 -0.333 1 98.75 184 MET A CA 1
ATOM 1356 C C . MET A 1 184 ? -6.082 -25.094 0.836 1 98.75 184 MET A C 1
ATOM 1358 O O . MET A 1 184 ? -6.855 -25.547 1.682 1 98.75 184 MET A O 1
ATOM 1362 N N . GLN A 1 185 ? -4.781 -25.297 0.841 1 98.31 185 GLN A N 1
ATOM 1363 C CA . GLN A 1 185 ? -4.156 -26 1.949 1 98.31 185 GLN A CA 1
ATOM 1364 C C . GLN A 1 185 ? -4.48 -25.344 3.285 1 98.31 185 GLN A C 1
ATOM 1366 O O . GLN A 1 185 ? -4.82 -26.031 4.254 1 98.31 185 GLN A O 1
ATOM 1371 N N . GLY A 1 186 ? -4.336 -24.062 3.338 1 98.31 186 GLY A N 1
ATOM 1372 C CA . GLY A 1 186 ? -4.656 -23.312 4.551 1 98.31 186 GLY A CA 1
ATOM 1373 C C . GLY A 1 186 ? -6.125 -23.391 4.926 1 98.31 186 GLY A C 1
ATOM 1374 O O . GLY A 1 186 ? -6.461 -23.656 6.082 1 98.31 186 GLY A O 1
ATOM 1375 N N . VAL A 1 187 ? -6.996 -23.141 3.963 1 98.19 187 VAL A N 1
ATOM 1376 C CA . VAL A 1 187 ? -8.43 -23.094 4.211 1 98.19 187 VAL A CA 1
ATOM 1377 C C . VAL A 1 187 ? -8.938 -24.453 4.645 1 98.19 187 VAL A C 1
ATOM 1379 O O . VAL A 1 187 ? -9.688 -24.578 5.617 1 98.19 187 VAL A O 1
ATOM 1382 N N . GLU A 1 188 ? -8.523 -25.516 3.975 1 97.5 188 GLU A N 1
ATOM 1383 C CA . GLU A 1 188 ? -9 -26.859 4.27 1 97.5 188 GLU A CA 1
ATOM 1384 C C . GLU A 1 188 ? -8.336 -27.422 5.523 1 97.5 188 GLU A C 1
ATOM 1386 O O . GLU A 1 188 ? -8.938 -28.219 6.25 1 97.5 188 GLU A O 1
ATOM 1391 N N . GLY A 1 189 ? -7.184 -26.969 5.82 1 95.94 189 GLY A N 1
ATOM 1392 C CA . GLY A 1 189 ? -6.402 -27.562 6.887 1 95.94 189 GLY A CA 1
ATOM 1393 C C . GLY A 1 189 ? -6.582 -26.875 8.227 1 95.94 189 GLY A C 1
ATOM 1394 O O . GLY A 1 189 ? -6.172 -27.406 9.258 1 95.94 189 GLY A O 1
ATOM 1395 N N . ARG A 1 190 ? -7.18 -25.719 8.234 1 94.38 190 ARG A N 1
ATOM 1396 C CA . ARG A 1 190 ? -7.34 -24.984 9.484 1 94.38 190 ARG A CA 1
ATOM 1397 C C . ARG A 1 190 ? -8.781 -25.062 9.984 1 94.38 190 ARG A C 1
ATOM 1399 O O . ARG A 1 190 ? -9.711 -25.219 9.188 1 94.38 190 ARG A O 1
ATOM 1406 N N . PRO A 1 191 ? -8.898 -24.938 11.312 1 93.12 191 PRO A N 1
ATOM 1407 C CA . PRO A 1 191 ? -10.266 -24.844 11.828 1 93.12 191 PRO A CA 1
ATOM 1408 C C . PRO A 1 191 ? -10.883 -23.469 11.617 1 93.12 191 PRO A C 1
ATOM 1410 O O . PRO A 1 191 ? -10.188 -22.453 11.672 1 93.12 191 PRO A O 1
ATOM 1413 N N . TRP A 1 192 ? -12.086 -23.5 11.32 1 93.38 192 TRP A N 1
ATOM 1414 C CA . TRP A 1 192 ? -12.859 -22.266 11.18 1 93.38 192 TRP A CA 1
ATOM 1415 C C . TRP A 1 192 ? -14.07 -22.297 12.109 1 93.38 192 TRP A C 1
ATOM 1417 O O . TRP A 1 192 ? -14.664 -23.344 12.344 1 93.38 192 TRP A O 1
ATOM 1427 N N . GLN A 1 193 ? -14.344 -21.203 12.789 1 85.31 193 GLN A N 1
ATOM 1428 C CA . GLN A 1 193 ? -15.43 -21.125 13.766 1 85.31 193 GLN A CA 1
ATOM 1429 C C . GLN A 1 193 ? -16.781 -21.328 13.102 1 85.31 193 GLN A C 1
ATOM 1431 O O . GLN A 1 193 ? -17.625 -22.062 13.625 1 85.31 193 GLN A O 1
ATOM 1436 N N . ASP A 1 194 ? -17.094 -20.734 12.047 1 83.56 194 ASP A N 1
ATOM 1437 C CA . ASP A 1 194 ? -18.391 -20.828 11.383 1 83.56 194 ASP A CA 1
ATOM 1438 C C . ASP A 1 194 ? -18.297 -21.688 10.125 1 83.56 194 ASP A C 1
ATOM 1440 O O . ASP A 1 194 ? -18.469 -22.906 10.195 1 83.56 194 ASP A O 1
ATOM 1444 N N . LYS A 1 195 ? -18.016 -21.188 9.148 1 90.31 195 LYS A N 1
ATOM 1445 C CA . LYS A 1 195 ? -17.891 -21.906 7.887 1 90.31 195 LYS A CA 1
ATOM 1446 C C . LYS A 1 195 ? -16.547 -21.625 7.23 1 90.31 195 LYS A C 1
ATOM 1448 O O . LYS A 1 195 ? -15.945 -20.562 7.445 1 90.31 195 LYS A O 1
ATOM 1453 N N . LYS A 1 196 ? -16.125 -22.672 6.492 1 95.38 196 LYS A N 1
ATOM 1454 C CA . LYS A 1 196 ? -14.922 -22.5 5.676 1 95.38 196 LYS A CA 1
ATOM 1455 C C . LYS A 1 196 ? -15.188 -21.547 4.504 1 95.38 196 LYS A C 1
ATOM 1457 O O . LYS A 1 196 ? -16.219 -21.656 3.838 1 95.38 196 LYS A O 1
ATOM 1462 N N . PRO A 1 197 ? -14.266 -20.656 4.34 1 97.44 197 PRO A N 1
ATOM 1463 C CA . PRO A 1 197 ? -14.469 -19.797 3.17 1 97.44 197 PRO A CA 1
ATOM 1464 C C . PRO A 1 197 ? -14.297 -20.547 1.852 1 97.44 197 PRO A C 1
ATOM 1466 O O . PRO A 1 197 ? -13.445 -21.422 1.743 1 97.44 197 PRO A O 1
ATOM 1469 N N . ALA A 1 198 ? -15.125 -20.172 0.927 1 97.94 198 ALA A N 1
ATOM 1470 C CA . ALA A 1 198 ? -14.852 -20.594 -0.44 1 97.94 198 ALA A CA 1
ATOM 1471 C C . ALA A 1 198 ? -13.57 -19.953 -0.969 1 97.94 198 ALA A C 1
ATOM 1473 O O . ALA A 1 198 ? -13.18 -18.875 -0.517 1 97.94 198 ALA A O 1
ATOM 1474 N N . VAL A 1 199 ? -12.906 -20.672 -1.844 1 98.81 199 VAL A N 1
ATOM 1475 C CA . VAL A 1 199 ? -11.773 -20.094 -2.564 1 98.81 199 VAL A CA 1
ATOM 1476 C C . VAL A 1 199 ? -12.148 -19.875 -4.027 1 98.81 199 VAL A C 1
ATOM 1478 O O . VAL A 1 199 ? -12.516 -20.828 -4.73 1 98.81 199 VAL A O 1
ATOM 1481 N N . VAL A 1 200 ? -12.133 -18.641 -4.445 1 98.81 200 VAL A N 1
ATOM 1482 C CA . VAL A 1 200 ? -12.492 -18.297 -5.812 1 98.81 200 VAL A CA 1
ATOM 1483 C C . VAL A 1 200 ? -11.234 -18.094 -6.648 1 98.81 200 VAL A C 1
ATOM 1485 O O . VAL A 1 200 ? -10.523 -17.094 -6.48 1 98.81 200 VAL A O 1
ATOM 1488 N N . ALA A 1 201 ? -11 -19.016 -7.535 1 98.88 201 ALA A N 1
ATOM 1489 C CA . ALA A 1 201 ? -9.852 -19 -8.438 1 98.88 201 ALA A CA 1
ATOM 1490 C C . ALA A 1 201 ? -10.188 -18.266 -9.727 1 98.88 201 ALA A C 1
ATOM 1492 O O . ALA A 1 201 ? -11.078 -18.672 -10.477 1 98.88 201 ALA A O 1
ATOM 1493 N N . VAL A 1 202 ? -9.406 -17.219 -10.008 1 98.94 202 VAL A N 1
ATOM 1494 C CA . VAL A 1 202 ? -9.719 -16.406 -11.18 1 98.94 202 VAL A CA 1
ATOM 1495 C C . VAL A 1 202 ? -8.57 -16.469 -12.18 1 98.94 202 VAL A C 1
ATOM 1497 O O . VAL A 1 202 ? -7.406 -16.281 -11.805 1 98.94 202 VAL A O 1
ATOM 1500 N N . GLU A 1 203 ? -8.836 -16.812 -13.383 1 98.88 203 GLU A N 1
ATOM 1501 C CA . GLU A 1 203 ? -7.895 -16.812 -14.5 1 98.88 203 GLU A CA 1
ATOM 1502 C C . GLU A 1 203 ? -8.359 -15.875 -15.617 1 98.88 203 GLU A C 1
ATOM 1504 O O . GLU A 1 203 ? -9.508 -15.43 -15.617 1 98.88 203 GLU A O 1
ATOM 1509 N N . THR A 1 204 ? -7.445 -15.477 -16.453 1 98.81 204 THR A N 1
ATOM 1510 C CA . THR A 1 204 ? -7.824 -14.727 -17.656 1 98.81 204 THR A CA 1
ATOM 1511 C C . THR A 1 204 ? -7.977 -15.664 -18.844 1 98.81 204 THR A C 1
ATOM 1513 O O . THR A 1 204 ? -7.27 -16.672 -18.953 1 98.81 204 THR A O 1
ATOM 1516 N N . LYS A 1 205 ? -8.914 -15.281 -19.719 1 98.38 205 LYS A N 1
ATOM 1517 C CA . LYS A 1 205 ? -9.016 -16.031 -20.969 1 98.38 205 LYS A CA 1
ATOM 1518 C C . LYS A 1 205 ? -7.68 -16.078 -21.703 1 98.38 205 LYS A C 1
ATOM 1520 O O . LYS A 1 205 ? -7.016 -15.047 -21.859 1 98.38 205 LYS A O 1
ATOM 1525 N N . GLY A 1 206 ? -7.285 -17.266 -22.109 1 98 206 GLY A N 1
ATOM 1526 C CA . GLY A 1 206 ? -5.988 -17.453 -22.75 1 98 206 GLY A CA 1
ATOM 1527 C C . GLY A 1 206 ? -4.91 -17.922 -21.797 1 98 206 GLY A C 1
ATOM 1528 O O . GLY A 1 206 ? -3.809 -18.281 -22.219 1 98 206 GLY A O 1
ATOM 1529 N N . ALA A 1 207 ? -5.176 -17.875 -20.5 1 97.88 207 ALA A N 1
ATOM 1530 C CA . ALA A 1 207 ? -4.312 -18.422 -19.469 1 97.88 207 ALA A CA 1
ATOM 1531 C C . ALA A 1 207 ? -5.113 -19.266 -18.469 1 97.88 207 ALA A C 1
ATOM 1533 O O . ALA A 1 207 ? -4.773 -19.328 -17.281 1 97.88 207 ALA A O 1
ATOM 1534 N N . ASP A 1 208 ? -6.211 -19.797 -18.922 1 98.62 208 ASP A N 1
ATOM 1535 C CA . ASP A 1 208 ? -7.199 -20.406 -18.031 1 98.62 208 ASP A CA 1
ATOM 1536 C C . ASP A 1 208 ? -7.09 -21.938 -18.047 1 98.62 208 ASP A C 1
ATOM 1538 O O . ASP A 1 208 ? -8.086 -22.625 -18.266 1 98.62 208 ASP A O 1
ATOM 1542 N N . SER A 1 209 ? -5.891 -22.422 -17.672 1 98.25 209 SER A N 1
ATOM 1543 C CA . SER A 1 209 ? -5.652 -23.859 -17.719 1 98.25 209 SER A CA 1
ATOM 1544 C C . SER A 1 209 ? -6.449 -24.594 -16.641 1 98.25 209 SER A C 1
ATOM 1546 O O . SER A 1 209 ? -6.883 -25.734 -16.859 1 98.25 209 SER A O 1
ATOM 1548 N N . LEU A 1 210 ? -6.645 -23.984 -15.477 1 98.75 210 LEU A N 1
ATOM 1549 C CA . LEU A 1 210 ? -7.477 -24.609 -14.453 1 98.75 210 LEU A CA 1
ATOM 1550 C C . LEU A 1 210 ? -8.922 -24.734 -14.93 1 98.75 210 LEU A C 1
ATOM 1552 O O . LEU A 1 210 ? -9.508 -25.812 -14.852 1 98.75 210 LEU A O 1
ATOM 1556 N N . ASN A 1 211 ? -9.469 -23.641 -15.445 1 98.75 211 ASN A N 1
ATOM 1557 C CA . ASN A 1 211 ? -10.852 -23.672 -15.922 1 98.75 211 ASN A CA 1
ATOM 1558 C C . ASN A 1 211 ? -11.031 -24.672 -17.047 1 98.75 211 ASN A C 1
ATOM 1560 O O . ASN A 1 211 ? -12.031 -25.406 -17.078 1 98.75 211 ASN A O 1
ATOM 1564 N N . ALA A 1 212 ? -10.086 -24.688 -17.953 1 98.56 212 ALA A N 1
ATOM 1565 C CA . ALA A 1 212 ? -10.133 -25.672 -19.047 1 98.56 212 ALA A CA 1
ATOM 1566 C C . ALA A 1 212 ? -10.164 -27.094 -18.5 1 98.56 212 ALA A C 1
ATOM 1568 O O . ALA A 1 212 ? -10.891 -27.938 -19 1 98.56 212 ALA A O 1
ATOM 1569 N N . SER A 1 213 ? -9.336 -27.359 -17.516 1 98.69 213 SER A N 1
ATOM 1570 C CA . SER A 1 213 ? -9.297 -28.672 -16.875 1 98.69 213 SER A CA 1
ATOM 1571 C C . SER A 1 213 ? -10.633 -29.016 -16.219 1 98.69 213 SER A C 1
ATOM 1573 O O . SER A 1 213 ? -11.141 -30.125 -16.359 1 98.69 213 SER A O 1
ATOM 1575 N N . VAL A 1 214 ? -11.164 -28.047 -15.492 1 98.19 214 VAL A N 1
ATOM 1576 C CA . VAL A 1 214 ? -12.438 -28.234 -14.805 1 98.19 214 VAL A CA 1
ATOM 1577 C C . VAL A 1 214 ? -13.531 -28.562 -15.82 1 98.19 214 VAL A C 1
ATOM 1579 O O . VAL A 1 214 ? -14.281 -29.531 -15.641 1 98.19 214 VAL A O 1
ATOM 1582 N N . LEU A 1 215 ? -13.609 -27.828 -16.891 1 97.94 215 LEU A N 1
ATOM 1583 C CA . LEU A 1 215 ? -14.641 -28.016 -17.906 1 97.94 215 LEU A CA 1
ATOM 1584 C C . LEU A 1 215 ? -14.477 -29.359 -18.609 1 97.94 215 LEU A C 1
ATOM 1586 O O . LEU A 1 215 ? -15.461 -30.047 -18.891 1 97.94 215 LEU A O 1
ATOM 1590 N N . ALA A 1 216 ? -13.258 -29.734 -18.828 1 98.12 216 ALA A N 1
ATOM 1591 C CA . ALA A 1 216 ? -12.961 -30.984 -19.516 1 98.12 216 ALA A CA 1
ATOM 1592 C C . ALA A 1 216 ? -13.047 -32.188 -18.578 1 98.12 216 ALA A C 1
ATOM 1594 O O . ALA A 1 216 ? -13.078 -33.312 -19.016 1 98.12 216 ALA A O 1
ATOM 1595 N N . LYS A 1 217 ? -13 -31.938 -17.234 1 97.56 217 LYS A N 1
ATOM 1596 C CA . LYS A 1 217 ? -12.93 -32.969 -16.219 1 97.56 217 LYS A CA 1
ATOM 1597 C C . LYS A 1 217 ? -11.688 -33.844 -16.375 1 97.56 217 LYS A C 1
ATOM 1599 O O . LYS A 1 217 ? -11.742 -35.062 -16.234 1 97.56 217 LYS A O 1
ATOM 1604 N N . GLU A 1 218 ? -10.68 -33.188 -16.844 1 98.19 218 GLU A N 1
ATOM 1605 C CA . GLU A 1 218 ? -9.352 -33.781 -17 1 98.19 218 GLU A CA 1
ATOM 1606 C C . GLU A 1 218 ? -8.266 -32.719 -16.828 1 98.19 218 GLU A C 1
ATOM 1608 O O . GLU A 1 218 ? -8.492 -31.547 -17.078 1 98.19 218 GLU A O 1
ATOM 1613 N N . HIS A 1 219 ? -7.137 -33.219 -16.375 1 98.38 219 HIS A N 1
ATOM 1614 C CA . HIS A 1 219 ? -6 -32.312 -16.219 1 98.38 219 HIS A CA 1
ATOM 1615 C C . HIS A 1 219 ? -5.391 -31.984 -17.578 1 98.38 219 HIS A C 1
ATOM 1617 O O . HIS A 1 219 ? -4.555 -32.719 -18.094 1 98.38 219 HIS A O 1
ATOM 1623 N N . VAL A 1 220 ? -5.691 -30.844 -18.219 1 97.62 220 VAL A N 1
ATOM 1624 C CA . VAL A 1 220 ? -5.359 -30.578 -19.625 1 97.62 220 VAL A CA 1
ATOM 1625 C C . VAL A 1 220 ? -4.25 -29.531 -19.703 1 97.62 220 VAL A C 1
ATOM 1627 O O . VAL A 1 220 ? -3.955 -28.859 -18.719 1 97.62 220 VAL A O 1
ATOM 1630 N N . THR A 1 221 ? -3.59 -29.484 -20.781 1 97.88 221 THR A N 1
ATOM 1631 C CA . THR A 1 221 ? -2.6 -28.469 -21.156 1 97.88 221 THR A CA 1
ATOM 1632 C C . THR A 1 221 ? -3.127 -27.578 -22.266 1 97.88 221 THR A C 1
ATOM 1634 O O . THR A 1 221 ? -3.557 -28.062 -23.312 1 97.88 221 THR A O 1
ATOM 1637 N N . LEU A 1 222 ? -3.164 -26.25 -21.969 1 97.38 222 LEU A N 1
ATOM 1638 C CA . LEU A 1 222 ? -3.523 -25.328 -23.047 1 97.38 222 LEU A CA 1
ATOM 1639 C C . LEU A 1 222 ? -2.508 -25.406 -24.188 1 97.38 222 LEU A C 1
ATOM 1641 O O . LEU A 1 222 ? -1.311 -25.578 -23.938 1 97.38 222 LEU A O 1
ATOM 1645 N N . PRO A 1 223 ? -2.941 -25.266 -25.438 1 96.19 223 PRO A N 1
ATOM 1646 C CA . PRO A 1 223 ? -1.991 -25.281 -26.562 1 96.19 223 PRO A CA 1
ATOM 1647 C C . PRO A 1 223 ? -0.987 -24.125 -26.5 1 96.19 223 PRO A C 1
ATOM 1649 O O . PRO A 1 223 ? 0.162 -24.281 -26.922 1 96.19 223 PRO A O 1
ATOM 1652 N N . GLU A 1 224 ? -1.442 -22.969 -26.031 1 94.62 224 GLU A N 1
ATOM 1653 C CA . GLU A 1 224 ? -0.585 -21.797 -25.891 1 94.62 224 GLU A CA 1
ATOM 1654 C C . GLU A 1 224 ? -1.146 -20.812 -24.875 1 94.62 224 GLU A C 1
ATOM 1656 O O . GLU A 1 224 ? -2.311 -20.906 -24.484 1 94.62 224 GLU A O 1
ATOM 1661 N N . MET A 1 225 ? -0.269 -19.984 -24.391 1 92.38 225 MET A N 1
ATOM 1662 C CA . MET A 1 225 ? -0.667 -18.828 -23.578 1 92.38 225 MET A CA 1
ATOM 1663 C C . MET A 1 225 ? -0.924 -17.609 -24.453 1 92.38 225 MET A C 1
ATOM 1665 O O . MET A 1 225 ? -0.032 -17.156 -25.172 1 92.38 225 MET A O 1
ATOM 1669 N N . THR A 1 226 ? -2.129 -16.984 -24.359 1 96.62 226 THR A N 1
ATOM 1670 C CA . THR A 1 226 ? -2.436 -15.875 -25.25 1 96.62 226 THR A CA 1
ATOM 1671 C C . THR A 1 226 ? -2.834 -14.641 -24.438 1 96.62 226 THR A C 1
ATOM 1673 O O . THR A 1 226 ? -2.928 -13.539 -24.984 1 96.62 226 THR A O 1
ATOM 1676 N N . SER A 1 227 ? -3.057 -14.797 -23.172 1 97.31 227 SER A N 1
ATOM 1677 C CA . SER A 1 227 ? -3.449 -13.688 -22.297 1 97.31 227 SER A CA 1
ATOM 1678 C C . SER A 1 227 ? -2.316 -12.68 -22.156 1 97.31 227 SER A C 1
ATOM 1680 O O . SER A 1 227 ? -1.14 -13.047 -22.203 1 97.31 227 SER A O 1
ATOM 1682 N N . ILE A 1 228 ? -2.639 -11.414 -21.875 1 96.25 228 ILE A N 1
ATOM 1683 C CA . ILE A 1 228 ? -1.634 -10.391 -21.609 1 96.25 228 ILE A CA 1
ATOM 1684 C C . ILE A 1 228 ? -1.139 -10.523 -20.172 1 96.25 228 ILE A C 1
ATOM 1686 O O . ILE A 1 228 ? -0.14 -9.906 -19.781 1 96.25 228 ILE A O 1
ATOM 1690 N N . ALA A 1 229 ? -1.908 -11.266 -19.297 1 95.75 229 ALA A N 1
ATOM 1691 C CA . ALA A 1 229 ? -1.459 -11.531 -17.938 1 95.75 229 ALA A CA 1
ATOM 1692 C C . ALA A 1 229 ? -0.369 -12.602 -17.922 1 95.75 229 ALA A C 1
ATOM 1694 O O . ALA A 1 229 ? -0.591 -13.719 -17.438 1 95.75 229 ALA A O 1
ATOM 1695 N N . THR A 1 230 ? 0.796 -12.219 -18.281 1 90.56 230 THR A N 1
ATOM 1696 C CA . THR A 1 230 ? 1.893 -13.156 -18.5 1 90.56 230 THR A CA 1
ATOM 1697 C C . THR A 1 230 ? 2.275 -13.859 -17.203 1 90.56 230 THR A C 1
ATOM 1699 O O . THR A 1 230 ? 2.709 -15.008 -17.203 1 90.56 230 THR A O 1
ATOM 1702 N N . SER A 1 231 ? 2.018 -13.234 -16.047 1 92.12 231 SER A N 1
ATOM 1703 C CA . SER A 1 231 ? 2.346 -13.82 -14.758 1 92.12 231 SER A CA 1
ATOM 1704 C C . SER A 1 231 ? 1.432 -15 -14.438 1 92.12 231 SER A C 1
ATOM 1706 O O . SER A 1 231 ? 1.721 -15.797 -13.539 1 92.12 231 SER A O 1
ATOM 1708 N N . LEU A 1 232 ? 0.371 -15.156 -15.195 1 95.44 232 LEU A N 1
ATOM 1709 C CA . LEU A 1 232 ? -0.544 -16.281 -15.031 1 95.44 232 LEU A CA 1
ATOM 1710 C C . LEU A 1 232 ? -0.319 -17.328 -16.109 1 95.44 232 LEU A C 1
ATOM 1712 O O . LEU A 1 232 ? -1.121 -18.25 -16.266 1 95.44 232 LEU A O 1
ATOM 1716 N N . GLY A 1 233 ? 0.77 -17.219 -16.844 1 91.56 233 GLY A N 1
ATOM 1717 C CA . GLY A 1 233 ? 0.918 -17.891 -18.125 1 91.56 233 GLY A CA 1
ATOM 1718 C C . GLY A 1 233 ? 1.395 -19.328 -18 1 91.56 233 GLY A C 1
ATOM 1719 O O . GLY A 1 233 ? 2.242 -19.766 -18.781 1 91.56 233 GLY A O 1
ATOM 1720 N N . ALA A 1 234 ? 0.937 -20.125 -17.078 1 92.38 234 ALA A N 1
ATOM 1721 C CA . ALA A 1 234 ? 1.175 -21.562 -17.062 1 92.38 234 ALA A CA 1
ATOM 1722 C C . ALA A 1 234 ? 0.168 -22.297 -17.938 1 92.38 234 ALA A C 1
ATOM 1724 O O . ALA A 1 234 ? -1.04 -22.234 -17.688 1 92.38 234 ALA A O 1
ATOM 1725 N N . THR A 1 235 ? 0.665 -23.016 -18.922 1 95.5 235 THR A N 1
ATOM 1726 C CA . THR A 1 235 ? -0.243 -23.672 -19.859 1 95.5 235 THR A CA 1
ATOM 1727 C C . THR A 1 235 ? -0.891 -24.891 -19.203 1 95.5 235 THR A C 1
ATOM 1729 O O . THR A 1 235 ? -1.832 -25.469 -19.766 1 95.5 235 THR A O 1
ATOM 1732 N N . ARG A 1 236 ? -0.41 -25.266 -18.125 1 96.94 236 ARG A N 1
ATOM 1733 C CA . ARG A 1 236 ? -0.973 -26.344 -17.312 1 96.94 236 ARG A CA 1
ATOM 1734 C C . ARG A 1 236 ? -0.783 -26.062 -15.828 1 96.94 236 ARG A C 1
ATOM 1736 O O . ARG A 1 236 ? 0.342 -25.859 -15.367 1 96.94 236 ARG A O 1
ATOM 1743 N N . VAL A 1 237 ? -1.871 -26.062 -15.086 1 98.06 237 VAL A N 1
ATOM 1744 C CA . VAL A 1 237 ? -1.768 -25.859 -13.641 1 98.06 237 VAL A CA 1
ATOM 1745 C C . VAL A 1 237 ? -1.106 -27.078 -13 1 98.06 237 VAL A C 1
ATOM 1747 O O . VAL A 1 237 ? -1.016 -28.141 -13.625 1 98.06 237 VAL A O 1
ATOM 1750 N N . SER A 1 238 ? -0.64 -26.906 -11.812 1 98.25 238 SER A N 1
ATOM 1751 C CA . SER A 1 238 ? -0.026 -28.031 -11.102 1 98.25 238 SER A CA 1
ATOM 1752 C C . SER A 1 238 ? -1.017 -29.172 -10.898 1 98.25 238 SER A C 1
ATOM 1754 O O . SER A 1 238 ? -2.229 -28.953 -10.867 1 98.25 238 SER A O 1
ATOM 1756 N N . GLU A 1 239 ? -0.469 -30.328 -10.766 1 98.44 239 GLU A N 1
ATOM 1757 C CA . GLU A 1 239 ? -1.312 -31.484 -10.469 1 98.44 239 GLU A CA 1
ATOM 1758 C C . GLU A 1 239 ? -2.082 -31.281 -9.172 1 98.44 239 GLU A C 1
ATOM 1760 O O . GLU A 1 239 ? -3.242 -31.688 -9.062 1 98.44 239 GLU A O 1
ATOM 1765 N N . GLN A 1 240 ? -1.461 -30.672 -8.203 1 98.56 240 GLN A N 1
ATOM 1766 C CA . GLN A 1 240 ? -2.111 -30.406 -6.918 1 98.56 240 GLN A CA 1
ATOM 1767 C C . GLN A 1 240 ? -3.314 -29.484 -7.09 1 98.56 240 GLN A C 1
ATOM 1769 O O . GLN A 1 240 ? -4.348 -29.672 -6.445 1 98.56 240 GLN A O 1
ATOM 1774 N N . THR A 1 241 ? -3.156 -28.453 -7.918 1 98.69 241 THR A N 1
ATOM 1775 C CA . THR A 1 241 ? -4.266 -27.547 -8.188 1 98.69 241 THR A CA 1
ATOM 1776 C C . THR A 1 241 ? -5.438 -28.297 -8.812 1 98.69 241 THR A C 1
ATOM 1778 O O . THR A 1 241 ? -6.594 -28.062 -8.445 1 98.69 241 THR A O 1
ATOM 1781 N N . TRP A 1 242 ? -5.125 -29.156 -9.742 1 98.44 242 TRP A N 1
ATOM 1782 C CA . TRP A 1 242 ? -6.145 -29.984 -10.367 1 98.44 242 TRP A CA 1
ATOM 1783 C C . TRP A 1 242 ? -6.852 -30.859 -9.336 1 98.44 242 TRP A C 1
ATOM 1785 O O . TRP A 1 242 ? -8.078 -30.953 -9.336 1 98.44 242 TRP A O 1
ATOM 1795 N N . LYS A 1 243 ? -6.09 -31.438 -8.453 1 98.19 243 LYS A N 1
ATOM 1796 C CA . LYS A 1 243 ? -6.656 -32.281 -7.395 1 98.19 243 LYS A CA 1
ATOM 1797 C C . LYS A 1 243 ? -7.594 -31.469 -6.504 1 98.19 243 LYS A C 1
ATOM 1799 O O . LYS A 1 243 ? -8.656 -31.953 -6.105 1 98.19 243 LYS A O 1
ATOM 1804 N N . TRP A 1 244 ? -7.184 -30.25 -6.199 1 98.25 244 TRP A N 1
ATOM 1805 C CA . TRP A 1 244 ? -8.047 -29.406 -5.391 1 98.25 244 TRP A CA 1
ATOM 1806 C C . TRP A 1 244 ? -9.383 -29.156 -6.094 1 98.25 244 TRP A C 1
ATOM 1808 O O . TRP A 1 244 ? -10.422 -29.062 -5.441 1 98.25 244 TRP A O 1
ATOM 1818 N N . SER A 1 245 ? -9.344 -28.969 -7.418 1 97.75 245 SER A N 1
ATOM 1819 C CA . SER A 1 245 ? -10.562 -28.688 -8.18 1 97.75 245 SER A CA 1
ATOM 1820 C C . SER A 1 245 ? -11.531 -29.859 -8.109 1 97.75 245 SER A C 1
ATOM 1822 O O . SER A 1 245 ? -12.727 -29.703 -8.359 1 97.75 245 SER A O 1
ATOM 1824 N N . GLN A 1 246 ? -10.992 -31.047 -7.777 1 96.5 246 GLN A N 1
ATOM 1825 C CA . GLN A 1 246 ? -11.805 -32.25 -7.691 1 96.5 246 GLN A CA 1
ATOM 1826 C C . GLN A 1 246 ? -12.148 -32.594 -6.242 1 96.5 246 GLN A C 1
ATOM 1828 O O . GLN A 1 246 ? -12.812 -33.594 -5.973 1 96.5 246 GLN A O 1
ATOM 1833 N N . HIS A 1 247 ? -11.68 -31.797 -5.387 1 93.88 247 HIS A N 1
ATOM 1834 C CA . HIS A 1 247 ? -11.836 -32.094 -3.967 1 93.88 247 HIS A CA 1
ATOM 1835 C C . HIS A 1 247 ? -13.305 -32.156 -3.578 1 93.88 247 HIS A C 1
ATOM 1837 O O . HIS A 1 247 ? -14.117 -31.375 -4.055 1 93.88 247 HIS A O 1
ATOM 1843 N N . SER A 1 248 ? -13.648 -32.938 -2.623 1 91.25 248 SER A N 1
ATOM 1844 C CA . SER A 1 248 ? -15.031 -33.281 -2.293 1 91.25 248 SER A CA 1
ATOM 1845 C C . SER A 1 248 ? -15.734 -32.125 -1.579 1 91.25 248 SER A C 1
ATOM 1847 O O . SER A 1 248 ? -16.969 -32.062 -1.557 1 91.25 248 SER A O 1
ATOM 1849 N N . SER A 1 249 ? -14.969 -31.234 -0.944 1 90.06 249 SER A N 1
ATOM 1850 C CA . SER A 1 249 ? -15.578 -30.109 -0.251 1 90.06 249 SER A CA 1
ATOM 1851 C C . SER A 1 249 ? -16.297 -29.188 -1.228 1 90.06 249 SER A C 1
ATOM 1853 O O . SER A 1 249 ? -17.234 -28.469 -0.842 1 90.06 249 SER A O 1
ATOM 1855 N N . GLY A 1 250 ? -15.844 -29.172 -2.449 1 91.12 250 GLY A N 1
ATOM 1856 C CA . GLY A 1 250 ? -16.422 -28.281 -3.439 1 91.12 250 GLY A CA 1
ATOM 1857 C C . GLY A 1 250 ? -16.203 -26.812 -3.133 1 91.12 250 GLY A C 1
ATOM 1858 O O . GLY A 1 250 ? -16.969 -25.953 -3.59 1 91.12 250 GLY A O 1
ATOM 1859 N N . ASN A 1 251 ? -15.18 -26.5 -2.35 1 94.25 251 ASN A N 1
ATOM 1860 C CA . ASN A 1 251 ? -14.938 -25.141 -1.848 1 94.25 251 ASN A CA 1
ATOM 1861 C C . ASN A 1 251 ? -14.203 -24.297 -2.873 1 94.25 251 ASN A C 1
ATOM 1863 O O . ASN A 1 251 ? -14.133 -23.062 -2.734 1 94.25 251 ASN A O 1
ATOM 1867 N N . LEU A 1 252 ? -13.664 -24.906 -3.877 1 98.12 252 LEU A N 1
ATOM 1868 C CA . LEU A 1 252 ? -12.945 -24.172 -4.914 1 98.12 252 LEU A CA 1
ATOM 1869 C C . LEU A 1 252 ? -13.875 -23.797 -6.062 1 98.12 252 LEU A C 1
ATOM 1871 O O . LEU A 1 252 ? -14.531 -24.672 -6.641 1 98.12 252 LEU A O 1
ATOM 1875 N N . LYS A 1 253 ? -14 -22.5 -6.324 1 98.12 253 LYS A N 1
ATOM 1876 C CA . LYS A 1 253 ? -14.781 -21.969 -7.445 1 98.12 253 LYS A CA 1
ATOM 1877 C C . LYS A 1 253 ? -13.867 -21.438 -8.547 1 98.12 253 LYS A C 1
ATOM 1879 O O . LYS A 1 253 ? -12.844 -20.812 -8.258 1 98.12 253 LYS A O 1
ATOM 1884 N N . SER A 1 254 ? -14.148 -21.812 -9.766 1 98.31 254 SER A N 1
ATOM 1885 C CA . SER A 1 254 ? -13.336 -21.406 -10.914 1 98.31 254 SER A CA 1
ATOM 1886 C C . SER A 1 254 ? -14.047 -20.328 -11.734 1 98.31 254 SER A C 1
ATOM 1888 O O . SER A 1 254 ? -15.203 -20.5 -12.117 1 98.31 254 SER A O 1
ATOM 1890 N N . LEU A 1 255 ? -13.383 -19.188 -11.992 1 98.38 255 LEU A N 1
ATOM 1891 C CA . LEU A 1 255 ? -13.891 -18.078 -12.805 1 98.38 255 LEU A CA 1
ATOM 1892 C C . LEU A 1 255 ? -12.867 -17.656 -13.844 1 98.38 255 LEU A C 1
ATOM 1894 O O . LEU A 1 255 ? -11.656 -17.781 -13.617 1 98.38 255 LEU A O 1
ATOM 1898 N N . VAL A 1 256 ? -13.352 -17.25 -15 1 98.69 256 VAL A N 1
ATOM 1899 C CA . VAL A 1 256 ? -12.5 -16.719 -16.062 1 98.69 256 VAL A CA 1
ATOM 1900 C C . VAL A 1 256 ? -12.961 -15.305 -16.422 1 98.69 256 VAL A C 1
ATOM 1902 O O . VAL A 1 256 ? -14.156 -15.047 -16.531 1 98.69 256 VAL A O 1
ATOM 1905 N N . VAL A 1 257 ? -12.031 -14.375 -16.547 1 98.69 257 VAL A N 1
ATOM 1906 C CA . VAL A 1 257 ? -12.336 -13.008 -16.969 1 98.69 257 VAL A CA 1
ATOM 1907 C C . VAL A 1 257 ? -11.555 -12.672 -18.234 1 98.69 257 VAL A C 1
ATOM 1909 O O . VAL A 1 257 ? -10.602 -13.367 -18.594 1 98.69 257 VAL A O 1
ATOM 1912 N N . SER A 1 258 ? -11.969 -11.68 -18.953 1 98.62 258 SER A N 1
ATOM 1913 C CA . SER A 1 258 ? -11.25 -11.25 -20.156 1 98.62 258 SER A CA 1
ATOM 1914 C C . SER A 1 258 ? -10.008 -10.445 -19.797 1 98.62 258 SER A C 1
ATOM 1916 O O . SER A 1 258 ? -9.914 -9.891 -18.688 1 98.62 258 SER A O 1
ATOM 1918 N N . ASP A 1 259 ? -9.07 -10.422 -20.734 1 98.56 259 ASP A N 1
ATOM 1919 C CA . ASP A 1 259 ? -7.914 -9.547 -20.578 1 98.56 259 ASP A CA 1
ATOM 1920 C C . ASP A 1 259 ? -8.344 -8.094 -20.359 1 98.56 259 ASP A C 1
ATOM 1922 O O . ASP A 1 259 ? -7.758 -7.387 -19.531 1 98.56 259 ASP A O 1
ATOM 1926 N N . ALA A 1 260 ? -9.305 -7.688 -21.047 1 98.69 260 ALA A N 1
ATOM 1927 C CA . ALA A 1 260 ? -9.797 -6.316 -20.953 1 98.69 260 ALA A CA 1
ATOM 1928 C C . ALA A 1 260 ? -10.328 -6.023 -19.547 1 98.69 260 ALA A C 1
ATOM 1930 O O . ALA A 1 260 ? -10.023 -4.977 -18.969 1 98.69 260 ALA A O 1
ATOM 1931 N N . ASP A 1 261 ? -11.109 -6.934 -19 1 98.75 261 ASP A N 1
ATOM 1932 C CA . ASP A 1 261 ? -11.656 -6.746 -17.656 1 98.75 261 ASP A CA 1
ATOM 1933 C C . ASP A 1 261 ? -10.555 -6.746 -16.609 1 98.75 261 ASP A C 1
ATOM 1935 O O . ASP A 1 261 ? -10.586 -5.957 -15.656 1 98.75 261 ASP A O 1
ATOM 1939 N N . ALA A 1 262 ? -9.609 -7.656 -16.766 1 98.75 262 ALA A N 1
ATOM 1940 C CA . ALA A 1 262 ? -8.484 -7.699 -15.828 1 98.75 262 ALA A CA 1
ATOM 1941 C C . ALA A 1 262 ? -7.676 -6.402 -15.883 1 98.75 262 ALA A C 1
ATOM 1943 O O . ALA A 1 262 ? -7.344 -5.828 -14.844 1 98.75 262 ALA A O 1
ATOM 1944 N N . ALA A 1 263 ? -7.395 -5.926 -17.078 1 98.62 263 ALA A N 1
ATOM 1945 C CA . ALA A 1 263 ? -6.609 -4.707 -17.281 1 98.62 263 ALA A CA 1
ATOM 1946 C C . ALA A 1 263 ? -7.328 -3.494 -16.703 1 98.62 263 ALA A C 1
ATOM 1948 O O . ALA A 1 263 ? -6.738 -2.715 -15.945 1 98.62 263 ALA A O 1
ATOM 1949 N N . ILE A 1 264 ? -8.57 -3.4 -17.016 1 98.62 264 ILE A N 1
ATOM 1950 C CA . ILE A 1 264 ? -9.344 -2.244 -16.578 1 98.62 264 ILE A CA 1
ATOM 1951 C C . ILE A 1 264 ? -9.539 -2.301 -15.062 1 98.62 264 ILE A C 1
ATOM 1953 O O . ILE A 1 264 ? -9.586 -1.266 -14.398 1 98.62 264 ILE A O 1
ATOM 1957 N N . SER A 1 265 ? -9.633 -3.508 -14.516 1 98.69 265 SER A N 1
ATOM 1958 C CA . SER A 1 265 ? -9.703 -3.633 -13.062 1 98.69 265 SER A C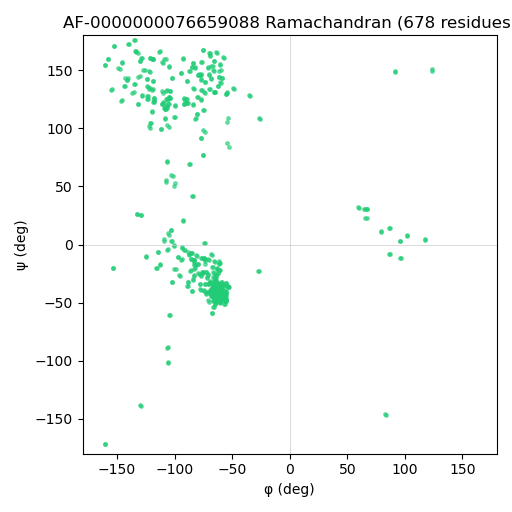A 1
ATOM 1959 C C . SER A 1 265 ? -8.445 -3.08 -12.406 1 98.69 265 SER A C 1
ATOM 1961 O O . SER A 1 265 ? -8.523 -2.41 -11.375 1 98.69 265 SER A O 1
ATOM 1963 N N . ALA A 1 266 ? -7.266 -3.369 -12.977 1 98.44 266 ALA A N 1
ATOM 1964 C CA . ALA A 1 266 ? -6.027 -2.807 -12.453 1 98.44 266 ALA A CA 1
ATOM 1965 C C . ALA A 1 266 ? -6.031 -1.284 -12.547 1 98.44 266 ALA A C 1
ATOM 1967 O O . ALA A 1 266 ? -5.609 -0.596 -11.617 1 98.44 266 ALA A O 1
ATOM 1968 N N . VAL A 1 267 ? -6.543 -0.758 -13.648 1 98.31 267 VAL A N 1
ATOM 1969 C CA . VAL A 1 267 ? -6.602 0.681 -13.875 1 98.31 267 VAL A CA 1
ATOM 1970 C C . VAL A 1 267 ? -7.531 1.332 -12.852 1 98.31 267 VAL A C 1
ATOM 1972 O O . VAL A 1 267 ? -7.145 2.287 -12.18 1 98.31 267 VAL A O 1
ATOM 1975 N N . ARG A 1 268 ? -8.719 0.812 -12.711 1 97.75 268 ARG A N 1
ATOM 1976 C CA . ARG A 1 268 ? -9.719 1.358 -11.789 1 97.75 268 ARG A CA 1
ATOM 1977 C C . ARG A 1 268 ? -9.242 1.244 -10.344 1 97.75 268 ARG A C 1
ATOM 1979 O O . ARG A 1 268 ? -9.445 2.16 -9.547 1 97.75 268 ARG A O 1
ATOM 1986 N N . PHE A 1 269 ? -8.602 0.147 -10.047 1 98 269 PHE A N 1
ATOM 1987 C CA . PHE A 1 269 ? -8.141 -0.109 -8.688 1 98 269 PHE A CA 1
ATOM 1988 C C . PHE A 1 269 ? -7.059 0.885 -8.281 1 98 269 PHE A C 1
ATOM 1990 O O . PHE A 1 269 ? -6.934 1.235 -7.109 1 98 269 PHE A O 1
ATOM 1997 N N . ALA A 1 270 ? -6.254 1.345 -9.25 1 97.5 270 ALA A N 1
ATOM 1998 C CA . ALA A 1 270 ? -5.254 2.365 -8.945 1 97.5 270 ALA A CA 1
ATOM 1999 C C . ALA A 1 270 ? -5.895 3.572 -8.266 1 97.5 270 ALA A C 1
ATOM 2001 O O . ALA A 1 270 ? -5.309 4.16 -7.352 1 97.5 270 ALA A O 1
ATOM 2002 N N . ASP A 1 271 ? -7.086 3.895 -8.672 1 95.5 271 ASP A N 1
ATOM 2003 C CA . ASP A 1 271 ? -7.789 5.02 -8.07 1 95.5 271 ASP A CA 1
ATOM 2004 C C . ASP A 1 271 ? -8.523 4.594 -6.805 1 95.5 271 ASP A C 1
ATOM 2006 O O . ASP A 1 271 ? -8.492 5.293 -5.789 1 95.5 271 ASP A O 1
ATOM 2010 N N . ASP A 1 272 ? -9.125 3.439 -6.805 1 95.56 272 ASP A N 1
ATOM 2011 C CA . ASP A 1 272 ? -9.984 2.99 -5.715 1 95.56 272 ASP A CA 1
ATOM 2012 C C . ASP A 1 272 ? -9.156 2.498 -4.531 1 95.56 272 ASP A C 1
ATOM 2014 O O . ASP A 1 272 ? -9.57 2.639 -3.377 1 95.56 272 ASP A O 1
ATOM 2018 N N . GLY A 1 273 ? -8.008 1.893 -4.812 1 95.69 273 GLY A N 1
ATOM 2019 C CA . GLY A 1 273 ? -7.176 1.314 -3.773 1 95.69 273 GLY A CA 1
ATOM 2020 C C . GLY A 1 273 ? -5.859 2.047 -3.59 1 95.69 273 GLY A C 1
ATOM 2021 O O . GLY A 1 273 ? -5.164 1.847 -2.592 1 95.69 273 GLY A O 1
ATOM 2022 N N . ARG A 1 274 ? -5.461 2.875 -4.594 1 96.81 274 ARG A N 1
ATOM 2023 C CA . ARG A 1 274 ? -4.258 3.699 -4.605 1 96.81 274 ARG A CA 1
ATOM 2024 C C . ARG A 1 274 ? -3 2.836 -4.59 1 96.81 274 ARG A C 1
ATOM 2026 O O . ARG A 1 274 ? -2.008 3.188 -3.947 1 96.81 274 ARG A O 1
ATOM 2033 N N . HIS A 1 275 ? -3.076 1.625 -5.191 1 97.12 275 HIS A N 1
ATOM 2034 C CA . HIS A 1 275 ? -1.959 0.732 -5.484 1 97.12 275 HIS A CA 1
ATOM 2035 C C . HIS A 1 275 ? -1.833 0.477 -6.98 1 97.12 275 HIS A C 1
ATOM 2037 O O . HIS A 1 275 ? -2.84 0.366 -7.684 1 97.12 275 HIS A O 1
ATOM 2043 N N . LEU A 1 276 ? -0.619 0.434 -7.418 1 97.81 276 LEU A N 1
ATOM 2044 C CA . LEU A 1 276 ? -0.374 -0.118 -8.75 1 97.81 276 LEU A CA 1
ATOM 2045 C C . LEU A 1 276 ? -0.161 -1.626 -8.68 1 97.81 276 LEU A C 1
ATOM 2047 O O . LEU A 1 276 ? 0.724 -2.1 -7.961 1 97.81 276 LEU A O 1
ATOM 2051 N N . VAL A 1 277 ? -0.993 -2.34 -9.398 1 97.94 277 VAL A N 1
ATOM 2052 C CA . VAL A 1 277 ? -0.864 -3.793 -9.422 1 97.94 277 VAL A CA 1
ATOM 2053 C C . VAL A 1 277 ? -0.863 -4.285 -10.867 1 97.94 277 VAL A C 1
ATOM 2055 O O . VAL A 1 277 ? -1.358 -3.6 -11.766 1 97.94 277 VAL A O 1
ATOM 2058 N N . GLU A 1 278 ? -0.307 -5.484 -11.109 1 96.56 278 GLU A N 1
ATOM 2059 C CA . GLU A 1 278 ? -0.25 -6.066 -12.453 1 96.56 278 GLU A CA 1
ATOM 2060 C C . GLU A 1 278 ? -1.614 -6.598 -12.883 1 96.56 278 GLU A C 1
ATOM 2062 O O . GLU A 1 278 ? -2.498 -6.801 -12.047 1 96.56 278 GLU A O 1
ATOM 2067 N N . VAL A 1 279 ? -1.697 -6.891 -14.148 1 97.56 279 VAL A N 1
ATOM 2068 C CA . VAL A 1 279 ? -2.945 -7.379 -14.727 1 97.56 279 VAL A CA 1
ATOM 2069 C C . VAL A 1 279 ? -3.33 -8.703 -14.078 1 97.56 279 VAL A C 1
ATOM 2071 O O . VAL A 1 279 ? -4.516 -9 -13.898 1 97.56 279 VAL A O 1
ATOM 2074 N N . ALA A 1 280 ? -2.34 -9.5 -13.719 1 97.44 280 ALA A N 1
ATOM 2075 C CA . ALA A 1 280 ? -2.613 -10.75 -13.008 1 97.44 280 ALA A CA 1
ATOM 2076 C C . ALA A 1 280 ? -3.43 -10.492 -11.742 1 97.44 280 ALA A C 1
ATOM 2078 O O . ALA A 1 280 ? -4.363 -11.242 -11.438 1 97.44 280 ALA A O 1
ATOM 2079 N N . CYS A 1 281 ? -3.078 -9.484 -10.992 1 98.12 281 CYS A N 1
ATOM 2080 C CA . CYS A 1 281 ? -3.838 -9.086 -9.812 1 98.12 281 CYS A CA 1
ATOM 2081 C C . CYS A 1 281 ? -5.203 -8.539 -10.203 1 98.12 281 CYS A C 1
ATOM 2083 O O . CYS A 1 281 ? -6.191 -8.766 -9.508 1 98.12 281 CYS A O 1
ATOM 2085 N N . GLY A 1 282 ? -5.238 -7.793 -11.328 1 98.56 282 GLY A N 1
ATOM 2086 C CA . GLY A 1 282 ? -6.496 -7.293 -11.859 1 98.56 282 GLY A CA 1
ATOM 2087 C C . GLY A 1 282 ? -7.52 -8.383 -12.109 1 98.56 282 GLY A C 1
ATOM 2088 O O . GLY A 1 282 ? -8.719 -8.172 -11.945 1 98.56 282 GLY A O 1
ATOM 2089 N N . ALA A 1 283 ? -7.035 -9.562 -12.477 1 98.81 283 ALA A N 1
ATOM 2090 C CA . ALA A 1 283 ? -7.934 -10.695 -12.688 1 98.81 283 ALA A CA 1
ATOM 2091 C C . ALA A 1 283 ? -8.727 -11.008 -11.422 1 98.81 283 ALA A C 1
ATOM 2093 O O . ALA A 1 283 ? -9.938 -11.227 -11.477 1 98.81 283 ALA A O 1
ATOM 2094 N N . ALA A 1 284 ? -8.086 -10.992 -10.25 1 98.81 284 ALA A N 1
ATOM 2095 C CA . ALA A 1 284 ? -8.742 -11.297 -8.984 1 98.81 284 ALA A CA 1
ATOM 2096 C C . ALA A 1 284 ? -9.664 -10.164 -8.555 1 98.81 284 ALA A C 1
ATOM 2098 O O . ALA A 1 284 ? -10.617 -10.375 -7.805 1 98.81 284 ALA A O 1
ATOM 2099 N N . LEU A 1 285 ? -9.406 -8.938 -9.047 1 98.81 285 LEU A N 1
ATOM 2100 C CA . LEU A 1 285 ? -10.219 -7.77 -8.711 1 98.81 285 LEU A CA 1
ATOM 2101 C C . LEU A 1 285 ? -11.461 -7.699 -9.586 1 98.81 285 LEU A C 1
ATOM 2103 O O . LEU A 1 285 ? -12.5 -7.188 -9.164 1 98.81 285 LEU A O 1
ATOM 2107 N N . ALA A 1 286 ? -11.406 -8.266 -10.758 1 98.81 286 ALA A N 1
ATOM 2108 C CA . ALA A 1 286 ? -12.422 -8.094 -11.797 1 98.81 286 ALA A CA 1
ATOM 2109 C C . ALA A 1 286 ? -13.781 -8.609 -11.32 1 98.81 286 ALA A C 1
ATOM 2111 O O . ALA A 1 286 ? -14.805 -7.953 -11.531 1 98.81 286 ALA A O 1
ATOM 2112 N N . PRO A 1 287 ? -13.859 -9.742 -10.641 1 98.69 287 PRO A N 1
ATOM 2113 C CA . PRO A 1 287 ? -15.172 -10.219 -10.195 1 98.69 287 PRO A CA 1
ATOM 2114 C C . PRO A 1 287 ? -15.883 -9.227 -9.273 1 98.69 287 PRO A C 1
ATOM 2116 O O . PRO A 1 287 ? -17.109 -9.172 -9.25 1 98.69 287 PRO A O 1
ATOM 2119 N N . ALA A 1 288 ? -15.164 -8.461 -8.469 1 98.31 288 ALA A N 1
ATOM 2120 C CA . ALA A 1 288 ? -15.766 -7.453 -7.605 1 98.31 288 ALA A CA 1
ATOM 2121 C C . ALA A 1 288 ? -16.375 -6.32 -8.43 1 98.31 288 ALA A C 1
ATOM 2123 O O . ALA A 1 288 ? -17.484 -5.879 -8.164 1 98.31 288 ALA A O 1
ATOM 2124 N N . TYR A 1 289 ? -15.617 -5.895 -9.438 1 97.94 289 TYR A N 1
ATOM 2125 C CA . TYR A 1 289 ? -16.047 -4.758 -10.25 1 97.94 289 TYR A CA 1
ATOM 2126 C C . TYR A 1 289 ? -17.188 -5.148 -11.172 1 97.94 289 TYR A C 1
ATOM 2128 O O . TYR A 1 289 ? -18.078 -4.328 -11.453 1 97.94 289 TYR A O 1
ATOM 2136 N N . ARG A 1 290 ? -17.188 -6.348 -11.633 1 95.81 290 ARG A N 1
ATOM 2137 C CA . ARG A 1 290 ? -18.156 -6.797 -12.625 1 95.81 290 ARG A CA 1
ATOM 2138 C C . ARG A 1 290 ? -19.438 -7.281 -11.961 1 95.81 290 ARG A C 1
ATOM 2140 O O . ARG A 1 290 ? -20.469 -7.41 -12.617 1 95.81 290 ARG A O 1
ATOM 2147 N N . GLY A 1 291 ? -19.375 -7.668 -10.703 1 93.75 291 GLY A N 1
ATOM 2148 C CA . GLY A 1 291 ? -20.547 -8.164 -9.992 1 93.75 291 GLY A CA 1
ATOM 2149 C C . GLY A 1 291 ? -20.578 -9.68 -9.875 1 93.75 291 GLY A C 1
ATOM 2150 O O . GLY A 1 291 ? -21.516 -10.25 -9.328 1 93.75 291 GLY A O 1
ATOM 2151 N N . ASP A 1 292 ? -19.516 -10.383 -10.258 1 96.38 292 ASP A N 1
ATOM 2152 C CA . ASP A 1 292 ? -19.453 -11.836 -10.25 1 96.38 292 ASP A CA 1
ATOM 2153 C C . ASP A 1 292 ? -19.391 -12.383 -8.82 1 96.38 292 ASP A C 1
ATOM 2155 O O . ASP A 1 292 ? -19.766 -13.531 -8.57 1 96.38 292 ASP A O 1
ATOM 2159 N N . LEU A 1 293 ? -18.875 -11.617 -7.852 1 98 293 LEU A N 1
ATOM 2160 C CA . LEU A 1 293 ? -18.719 -12.117 -6.492 1 98 293 LEU A CA 1
ATOM 2161 C C . LEU A 1 293 ? -20.047 -12.57 -5.918 1 98 293 LEU A C 1
ATOM 2163 O O . LEU A 1 293 ? -20.141 -13.633 -5.301 1 98 293 LEU A O 1
ATOM 2167 N N . ARG A 1 294 ? -21.047 -11.734 -6.125 1 96.62 294 ARG A N 1
ATOM 2168 C CA . ARG A 1 294 ? -22.375 -12.086 -5.602 1 96.62 294 ARG A CA 1
ATOM 2169 C C . ARG A 1 294 ? -22.906 -13.344 -6.273 1 96.62 294 ARG A C 1
ATOM 2171 O O . ARG A 1 294 ? -23.516 -14.195 -5.617 1 96.62 294 ARG A O 1
ATOM 2178 N N . ARG A 1 295 ? -22.703 -13.445 -7.523 1 96.25 295 ARG A N 1
ATOM 2179 C CA . ARG A 1 295 ? -23.172 -14.609 -8.273 1 96.25 295 ARG A CA 1
ATOM 2180 C C . ARG A 1 295 ? -22.516 -15.891 -7.766 1 96.25 295 ARG A C 1
ATOM 2182 O O . ARG A 1 295 ? -23.172 -16.938 -7.684 1 96.25 295 ARG A O 1
ATOM 2189 N N . VAL A 1 296 ? -21.297 -15.82 -7.406 1 97.31 296 VAL A N 1
ATOM 2190 C CA . VAL A 1 296 ? -20.5 -17 -7.074 1 97.31 296 VAL A CA 1
ATOM 2191 C C . VAL A 1 296 ? -20.656 -17.312 -5.586 1 97.31 296 VAL A C 1
ATOM 2193 O O . VAL A 1 296 ? -20.703 -18.484 -5.195 1 97.31 296 VAL A O 1
ATOM 2196 N N . LEU A 1 297 ? -20.781 -16.281 -4.691 1 97.75 297 LEU A N 1
ATOM 2197 C CA . LEU A 1 297 ? -20.672 -16.484 -3.25 1 97.75 297 LEU A CA 1
ATOM 2198 C C . LEU A 1 297 ? -22 -16.156 -2.559 1 97.75 297 LEU A C 1
ATOM 2200 O O . LEU A 1 297 ? -22.219 -16.562 -1.414 1 97.75 297 LEU A O 1
ATOM 2204 N N . GLY A 1 298 ? -22.828 -15.414 -3.205 1 96.62 298 GLY A N 1
ATOM 2205 C CA . GLY A 1 298 ? -24 -14.898 -2.52 1 96.62 298 GLY A CA 1
ATOM 2206 C C . GLY A 1 298 ? -25.281 -15.148 -3.275 1 96.62 298 GLY A C 1
ATOM 2207 O O . GLY A 1 298 ? -26.234 -14.367 -3.174 1 96.62 298 GLY A O 1
ATOM 2208 N N . GLN A 1 299 ? -25.312 -16.188 -4.113 1 93.81 299 GLN A N 1
ATOM 2209 C CA . GLN A 1 299 ? -26.516 -16.484 -4.875 1 93.81 299 GLN A CA 1
ATOM 2210 C C . GLN A 1 299 ? -27.719 -16.656 -3.955 1 93.81 299 GLN A C 1
ATOM 2212 O O . GLN A 1 299 ? -27.641 -17.375 -2.949 1 93.81 299 GLN A O 1
ATOM 2217 N N . GLY A 1 300 ? -28.781 -15.953 -4.27 1 95.62 300 GLY A N 1
ATOM 2218 C CA . GLY A 1 300 ? -30.031 -16.094 -3.537 1 95.62 300 GLY A CA 1
ATOM 2219 C C . GLY A 1 300 ? -30.109 -15.203 -2.309 1 95.62 300 GLY A C 1
ATOM 2220 O O . GLY A 1 300 ? -31.156 -15.102 -1.674 1 95.62 300 GLY A O 1
ATOM 2221 N N . MET A 1 301 ? -29.078 -14.555 -1.931 1 97 301 MET A N 1
ATOM 2222 C CA . MET A 1 301 ? -29.078 -13.68 -0.765 1 97 301 MET A CA 1
ATOM 2223 C C . MET A 1 301 ? -29.766 -12.352 -1.085 1 97 301 MET A C 1
ATOM 2225 O O . MET A 1 301 ? -29.656 -11.844 -2.201 1 97 301 MET A O 1
ATOM 2229 N N . SER A 1 302 ? -30.422 -11.805 -0.118 1 98 302 SER A N 1
ATOM 2230 C CA . SER A 1 302 ? -30.906 -10.438 -0.229 1 98 302 SER A CA 1
ATOM 2231 C C . SER A 1 302 ? -29.766 -9.43 -0.206 1 98 302 SER A C 1
ATOM 2233 O O . SER A 1 302 ? -28.625 -9.781 0.133 1 98 302 SER A O 1
ATOM 2235 N N . ASP A 1 303 ? -30.078 -8.203 -0.614 1 97.25 303 ASP A N 1
ATOM 2236 C CA . ASP A 1 303 ? -29.078 -7.148 -0.563 1 97.25 303 ASP A CA 1
ATOM 2237 C C . ASP A 1 303 ? -28.531 -6.977 0.854 1 97.25 303 ASP A C 1
ATOM 2239 O O . ASP A 1 303 ? -27.328 -6.773 1.045 1 97.25 303 ASP A O 1
ATOM 2243 N N . GLU A 1 304 ? -29.359 -7.066 1.796 1 97.75 304 GLU A N 1
ATOM 2244 C CA . GLU A 1 304 ? -28.969 -6.91 3.195 1 97.75 304 GLU A CA 1
ATOM 2245 C C . GLU A 1 304 ? -28.062 -8.039 3.648 1 97.75 304 GLU A C 1
ATOM 2247 O O . GLU A 1 304 ? -27.031 -7.801 4.293 1 97.75 304 GLU A O 1
ATOM 2252 N N . GLU A 1 305 ? -28.438 -9.195 3.262 1 97.75 305 GLU A N 1
ATOM 2253 C CA . GLU A 1 305 ? -27.625 -10.352 3.617 1 97.75 305 GLU A CA 1
ATOM 2254 C C . GLU A 1 305 ? -26.25 -10.289 2.963 1 97.75 305 GLU A C 1
ATOM 2256 O O . GLU A 1 305 ? -25.234 -10.539 3.615 1 97.75 305 GLU A O 1
ATOM 2261 N N . TRP A 1 306 ? -26.266 -10 1.686 1 98.19 306 TRP A N 1
ATOM 2262 C CA . TRP A 1 306 ? -25.016 -9.906 0.936 1 98.19 306 TRP A CA 1
ATOM 2263 C C . TRP A 1 306 ? -24.125 -8.82 1.506 1 98.19 306 TRP A C 1
ATOM 2265 O O . TRP A 1 306 ? -22.906 -8.984 1.59 1 98.19 306 TRP A O 1
ATOM 2275 N N . GLY A 1 307 ? -24.734 -7.734 1.97 1 97.81 307 GLY A N 1
ATOM 2276 C CA . GLY A 1 307 ? -24 -6.605 2.52 1 97.81 307 GLY A CA 1
ATOM 2277 C C . GLY A 1 307 ? -23.25 -6.941 3.797 1 97.81 307 GLY A C 1
ATOM 2278 O O . GLY A 1 307 ? -22.297 -6.246 4.172 1 97.81 307 GLY A O 1
ATOM 2279 N N . GLU A 1 308 ? -23.562 -8.062 4.422 1 97.12 308 GLU A N 1
ATOM 2280 C CA . GLU A 1 308 ? -22.938 -8.461 5.684 1 97.12 308 GLU A CA 1
ATOM 2281 C C . GLU A 1 308 ? -21.797 -9.438 5.453 1 97.12 308 GLU A C 1
ATOM 2283 O O . GLU A 1 308 ? -21.016 -9.727 6.371 1 97.12 308 GLU A O 1
ATOM 2288 N N . LYS A 1 309 ? -21.719 -9.906 4.238 1 98.06 309 LYS A N 1
ATOM 2289 C CA . LYS A 1 309 ? -20.688 -10.914 3.953 1 98.06 309 LYS A CA 1
ATOM 2290 C C . LYS A 1 309 ? -19.312 -10.266 3.789 1 98.06 309 LYS A C 1
ATOM 2292 O O . LYS A 1 309 ? -19.219 -9.102 3.379 1 98.06 309 LYS A O 1
ATOM 2297 N N . ASN A 1 310 ? -18.312 -10.969 4.203 1 98 310 ASN A N 1
ATOM 2298 C CA . ASN A 1 310 ? -16.922 -10.539 4.113 1 98 310 ASN A CA 1
ATOM 2299 C C . ASN A 1 310 ? -16.141 -11.367 3.098 1 98 310 ASN A C 1
ATOM 2301 O O . ASN A 1 310 ? -16.062 -12.594 3.217 1 98 310 ASN A O 1
ATOM 2305 N N . VAL A 1 311 ? -15.602 -10.695 2.104 1 98.75 311 VAL A N 1
ATOM 2306 C CA . VAL A 1 311 ? -14.805 -11.344 1.062 1 98.75 311 VAL A CA 1
ATOM 2307 C C . VAL A 1 311 ? -13.383 -10.773 1.072 1 98.75 311 VAL A C 1
ATOM 2309 O O . VAL A 1 311 ? -13.195 -9.562 1.192 1 98.75 311 VAL A O 1
ATOM 2312 N N . VAL A 1 312 ? -12.398 -11.641 1.018 1 98.88 312 VAL A N 1
ATOM 2313 C CA . VAL A 1 312 ? -11 -11.219 0.966 1 98.88 312 VAL A CA 1
ATOM 2314 C C . VAL A 1 312 ? -10.461 -11.383 -0.453 1 98.88 312 VAL A C 1
ATOM 2316 O O . VAL A 1 312 ? -10.602 -12.453 -1.054 1 98.88 312 VAL A O 1
ATOM 2319 N N . ILE A 1 313 ? -9.922 -10.367 -1.011 1 98.94 313 ILE A N 1
ATOM 2320 C CA . ILE A 1 313 ? -9.219 -10.453 -2.287 1 98.94 313 ILE A CA 1
ATOM 2321 C C . ILE A 1 313 ? -7.715 -10.359 -2.059 1 98.94 313 ILE A C 1
ATOM 2323 O O . ILE A 1 313 ? -7.234 -9.422 -1.419 1 98.94 313 ILE A O 1
ATOM 2327 N N . VAL A 1 314 ? -6.98 -11.344 -2.561 1 98.94 314 VAL A N 1
ATOM 2328 C CA . VAL A 1 314 ? -5.527 -11.344 -2.428 1 98.94 314 VAL A CA 1
ATOM 2329 C C . VAL A 1 314 ? -4.914 -10.438 -3.492 1 98.94 314 VAL A C 1
ATOM 2331 O O . VAL A 1 314 ? -5.027 -10.711 -4.688 1 98.94 314 VAL A O 1
ATOM 2334 N N . LEU A 1 315 ? -4.332 -9.344 -3.055 1 98.62 315 LEU A N 1
ATOM 2335 C CA . LEU A 1 315 ? -3.52 -8.547 -3.971 1 98.62 315 LEU A CA 1
ATOM 2336 C C . LEU A 1 315 ? -2.158 -9.203 -4.191 1 98.62 315 LEU A C 1
ATOM 2338 O O . LEU A 1 315 ? -1.197 -8.891 -3.48 1 98.62 315 LEU A O 1
ATOM 2342 N N . CYS A 1 316 ? -2.131 -9.977 -5.164 1 97.38 316 CYS A N 1
ATOM 2343 C CA . CYS A 1 316 ? -0.992 -10.875 -5.324 1 97.38 316 CYS A CA 1
ATOM 2344 C C . CYS A 1 316 ? 0.241 -10.109 -5.797 1 97.38 316 CYS A C 1
ATOM 2346 O O . CYS A 1 316 ? 1.36 -10.617 -5.703 1 97.38 316 CYS A O 1
ATOM 2348 N N . GLY A 1 317 ? -0.013 -8.93 -6.195 1 93.38 317 GLY A N 1
ATOM 2349 C CA . GLY A 1 317 ? 1.091 -8.031 -6.492 1 93.38 317 GLY A CA 1
ATOM 2350 C C . GLY A 1 317 ? 1.647 -8.219 -7.891 1 93.38 317 GLY A C 1
ATOM 2351 O O . GLY A 1 317 ? 0.895 -8.445 -8.836 1 93.38 317 GLY A O 1
ATOM 2352 N N . GLY A 1 318 ? 2.92 -8.008 -7.953 1 86.31 318 GLY A N 1
ATOM 2353 C CA . GLY A 1 318 ? 3.771 -8.031 -9.133 1 86.31 318 GLY A CA 1
ATOM 2354 C C . GLY A 1 318 ? 4.531 -6.734 -9.344 1 86.31 318 GLY A C 1
ATOM 2355 O O . GLY A 1 318 ? 4.133 -5.684 -8.844 1 86.31 318 GLY A O 1
ATOM 2356 N N . SER A 1 319 ? 5.715 -6.91 -9.945 1 88.38 319 SER A N 1
ATOM 2357 C CA . SER A 1 319 ? 6.629 -5.781 -10.07 1 88.38 319 SER A CA 1
ATOM 2358 C C . SER A 1 319 ? 6.738 -5.32 -11.523 1 88.38 319 SER A C 1
ATOM 2360 O O . SER A 1 319 ? 7.496 -4.398 -11.828 1 88.38 319 SER A O 1
ATOM 2362 N N . ASN A 1 320 ? 5.906 -5.992 -12.258 1 88.81 320 ASN A N 1
ATOM 2363 C CA . ASN A 1 320 ? 5.98 -5.672 -13.68 1 88.81 320 ASN A CA 1
ATOM 2364 C C . ASN A 1 320 ? 4.859 -4.727 -14.102 1 88.81 320 ASN A C 1
ATOM 2366 O O . ASN A 1 320 ? 4.117 -5.02 -15.047 1 88.81 320 ASN A O 1
ATOM 2370 N N . VAL A 1 321 ? 4.688 -3.652 -13.398 1 94.31 321 VAL A N 1
ATOM 2371 C CA . VAL A 1 321 ? 3.67 -2.666 -13.742 1 94.31 321 VAL A CA 1
ATOM 2372 C C . VAL A 1 321 ? 4.215 -1.259 -13.516 1 94.31 321 VAL A C 1
ATOM 2374 O O . VAL A 1 321 ? 5.027 -1.039 -12.617 1 94.31 321 VAL A O 1
ATOM 2377 N N . THR A 1 322 ? 3.879 -0.323 -14.344 1 95.06 322 THR A N 1
ATOM 2378 C CA . THR A 1 322 ? 4.223 1.087 -14.203 1 95.06 322 THR A CA 1
ATOM 2379 C C . THR A 1 322 ? 2.996 1.968 -14.414 1 95.06 322 THR A C 1
ATOM 2381 O O . THR A 1 322 ? 1.979 1.507 -14.938 1 95.06 322 THR A O 1
ATOM 2384 N N . LEU A 1 323 ? 3.141 3.191 -14.016 1 96.5 323 LEU A N 1
ATOM 2385 C CA . LEU A 1 323 ? 2.115 4.191 -14.289 1 96.5 323 LEU A CA 1
ATOM 2386 C C . LEU A 1 323 ? 1.815 4.266 -15.781 1 96.5 323 LEU A C 1
ATOM 2388 O O . LEU A 1 323 ? 0.651 4.34 -16.188 1 96.5 323 LEU A O 1
ATOM 2392 N N . GLY A 1 324 ? 2.846 4.227 -16.562 1 95.62 324 GLY A N 1
ATOM 2393 C CA . GLY A 1 324 ? 2.689 4.273 -18.016 1 95.62 324 GLY A CA 1
ATOM 2394 C C . GLY A 1 324 ? 1.924 3.088 -18.562 1 95.62 324 GLY A C 1
ATOM 2395 O O . GLY A 1 324 ? 1.061 3.25 -19.422 1 95.62 324 GLY A O 1
ATOM 2396 N N . MET A 1 325 ? 2.186 1.919 -18.109 1 95.38 325 MET A N 1
ATOM 2397 C CA . MET A 1 325 ? 1.51 0.704 -18.562 1 95.38 325 MET A CA 1
ATOM 2398 C C . MET A 1 325 ? 0.017 0.767 -18.25 1 95.38 325 MET A C 1
ATOM 2400 O O . MET A 1 325 ? -0.807 0.379 -19.078 1 95.38 325 MET A O 1
ATOM 2404 N N . LEU A 1 326 ? -0.361 1.229 -17.031 1 97.5 326 LEU A N 1
ATOM 2405 C CA . LEU A 1 326 ? -1.772 1.326 -16.672 1 97.5 326 LEU A CA 1
ATOM 2406 C C . LEU A 1 326 ? -2.494 2.318 -17.578 1 97.5 326 LEU A C 1
ATOM 2408 O O . LEU A 1 326 ? -3.641 2.092 -17.969 1 97.5 326 LEU A O 1
ATOM 2412 N N . ASN A 1 327 ? -1.8 3.383 -17.891 1 96.56 327 ASN A N 1
ATOM 2413 C CA . ASN A 1 327 ? -2.395 4.336 -18.828 1 96.56 327 ASN A CA 1
ATOM 2414 C C . ASN A 1 327 ? -2.607 3.713 -20.203 1 96.56 327 ASN A C 1
ATOM 2416 O O . ASN A 1 327 ? -3.619 3.971 -20.859 1 96.56 327 ASN A O 1
ATOM 2420 N N . GLU A 1 328 ? -1.66 2.961 -20.641 1 96.94 328 GLU A N 1
ATOM 2421 C CA . GLU A 1 328 ? -1.792 2.264 -21.906 1 96.94 328 GLU A CA 1
ATOM 2422 C C . GLU A 1 328 ? -2.949 1.27 -21.875 1 96.94 328 GLU A C 1
ATOM 2424 O O . GLU A 1 328 ? -3.688 1.136 -22.859 1 96.94 328 GLU A O 1
ATOM 2429 N N . TYR A 1 329 ? -3.062 0.544 -20.781 1 97.69 329 TYR A N 1
ATOM 2430 C CA . TYR A 1 329 ? -4.172 -0.388 -20.609 1 97.69 329 TYR A CA 1
ATOM 2431 C C . TYR A 1 329 ? -5.512 0.337 -20.688 1 97.69 329 TYR A C 1
ATOM 2433 O O . TYR A 1 329 ? -6.453 -0.15 -21.312 1 97.69 329 TYR A O 1
ATOM 2441 N N . ARG A 1 330 ? -5.582 1.46 -20.016 1 97.31 330 ARG A N 1
ATOM 2442 C CA . ARG A 1 330 ? -6.805 2.256 -20.047 1 97.31 330 ARG A CA 1
ATOM 2443 C C . ARG A 1 330 ? -7.199 2.592 -21.484 1 97.31 330 ARG A C 1
ATOM 2445 O O . ARG A 1 330 ? -8.344 2.357 -21.891 1 97.31 330 ARG A O 1
ATOM 2452 N N . ASP A 1 331 ? -6.258 3.068 -22.25 1 96.69 331 ASP A N 1
ATOM 2453 C CA . ASP A 1 331 ? -6.516 3.498 -23.625 1 96.69 331 ASP A CA 1
ATOM 2454 C C . ASP A 1 331 ? -6.891 2.311 -24.5 1 96.69 331 ASP A C 1
ATOM 2456 O O . ASP A 1 331 ? -7.797 2.412 -25.328 1 96.69 331 ASP A O 1
ATOM 2460 N N . LYS A 1 332 ? -6.254 1.271 -24.281 1 97.69 332 LYS A N 1
ATOM 2461 C CA . LYS A 1 332 ? -6.41 0.108 -25.156 1 97.69 332 LYS A CA 1
ATOM 2462 C C . LYS A 1 332 ? -7.703 -0.639 -24.844 1 97.69 332 LYS A C 1
ATOM 2464 O O . LYS A 1 332 ? -8.367 -1.139 -25.766 1 97.69 332 LYS A O 1
ATOM 2469 N N . TYR A 1 333 ? -8.062 -0.743 -23.516 1 98 333 TYR A N 1
ATOM 2470 C CA . TYR A 1 333 ? -9.055 -1.749 -23.156 1 98 333 TYR A CA 1
ATOM 2471 C C . TYR A 1 333 ? -10.328 -1.095 -22.656 1 98 333 TYR A C 1
ATOM 2473 O O . TYR A 1 333 ? -11.32 -1.779 -22.375 1 98 333 TYR A O 1
ATOM 2481 N N . LYS A 1 334 ? -10.359 0.233 -22.469 1 95.31 334 LYS A N 1
ATOM 2482 C CA . LYS A 1 334 ? -11.531 0.907 -21.906 1 95.31 334 LYS A CA 1
ATOM 2483 C C . LYS A 1 334 ? -12.781 0.584 -22.734 1 95.31 334 LYS A C 1
ATOM 2485 O O . LYS A 1 334 ? -13.875 0.431 -22.172 1 95.31 334 LYS A O 1
ATOM 2490 N N . GLY A 1 335 ? -12.656 0.445 -24.031 1 95.56 335 GLY A N 1
ATOM 2491 C CA . GLY A 1 335 ? -13.797 0.18 -24.891 1 95.56 335 GLY A CA 1
ATOM 2492 C C . GLY A 1 335 ? -14.18 -1.287 -24.953 1 95.56 335 GLY A C 1
ATOM 2493 O O . GLY A 1 335 ? -15.297 -1.63 -25.328 1 95.56 335 GLY A O 1
ATOM 2494 N N . GLU A 1 336 ? -13.289 -2.186 -24.516 1 96.31 336 GLU A N 1
ATOM 2495 C CA . GLU A 1 336 ? -13.492 -3.625 -24.641 1 96.31 336 GLU A CA 1
ATOM 2496 C C . GLU A 1 336 ? -13.969 -4.219 -23.312 1 96.31 336 GLU A C 1
ATOM 2498 O O . GLU A 1 336 ? -14.516 -5.324 -23.281 1 96.31 336 GLU A O 1
ATOM 2503 N N . SER A 1 337 ? -13.734 -3.539 -22.25 1 97.06 337 SER A N 1
ATOM 2504 C CA . SER A 1 337 ? -14.055 -4.047 -20.922 1 97.06 337 SER A CA 1
ATOM 2505 C C . SER A 1 337 ? -15.539 -3.883 -20.609 1 97.06 337 SER A C 1
ATOM 2507 O O . SER A 1 337 ? -16.156 -2.908 -21.031 1 97.06 337 SER A O 1
ATOM 2509 N N . SER A 1 338 ? -16.125 -4.812 -19.859 1 95.5 338 SER A N 1
ATOM 2510 C CA . SER A 1 338 ? -17.484 -4.691 -19.359 1 95.5 338 SER A CA 1
ATOM 2511 C C . SER A 1 338 ? -17.531 -3.826 -18.094 1 95.5 338 SER A C 1
ATOM 2513 O O . SER A 1 338 ? -18.609 -3.506 -17.594 1 95.5 338 SER A O 1
ATOM 2515 N N . ILE A 1 339 ? -16.391 -3.5 -17.562 1 95.5 339 ILE A N 1
ATOM 2516 C CA . ILE A 1 339 ? -16.266 -2.693 -16.359 1 95.5 339 ILE A CA 1
ATOM 2517 C C . ILE A 1 339 ? -16.141 -1.219 -16.734 1 95.5 339 ILE A C 1
ATOM 2519 O O . ILE A 1 339 ? -15.281 -0.846 -17.531 1 95.5 339 ILE A O 1
ATOM 2523 N N . LYS A 1 340 ? -17.016 -0.429 -16.156 1 86.75 340 LYS A N 1
ATOM 2524 C CA . LYS A 1 340 ? -17.016 0.998 -16.469 1 86.75 340 LYS A CA 1
ATOM 2525 C C . LYS A 1 340 ? -15.984 1.746 -15.641 1 86.75 340 LYS A C 1
ATOM 2527 O O . LYS A 1 340 ? -15.797 1.453 -14.461 1 86.75 340 LYS A O 1
ATOM 2532 N N . ILE A 1 341 ? -15.203 2.611 -16.25 1 85.44 341 ILE A N 1
ATOM 2533 C CA . ILE A 1 341 ? -14.258 3.473 -15.547 1 85.44 341 ILE A CA 1
ATOM 2534 C C . ILE A 1 341 ? -14.68 4.93 -15.688 1 85.44 341 ILE A C 1
ATOM 2536 O O . ILE A 1 341 ? -15.266 5.316 -16.703 1 85.44 341 ILE A O 1
ATOM 2540 N N . MET B 1 1 ? -14.875 9.117 33 1 22.11 1 MET B N 1
ATOM 2541 C CA . MET B 1 1 ? -14.164 8.352 31.969 1 22.11 1 MET B CA 1
ATOM 2542 C C . MET B 1 1 ? -15.141 7.559 31.109 1 22.11 1 MET B C 1
ATOM 2544 O O . MET B 1 1 ? -15.594 6.477 31.5 1 22.11 1 MET B O 1
ATOM 2548 N N . GLY B 1 2 ? -16.047 8.109 30.453 1 29.69 2 GLY B N 1
ATOM 2549 C CA . GLY B 1 2 ? -17.172 7.469 29.797 1 29.69 2 GLY B CA 1
ATOM 2550 C C . GLY B 1 2 ? -16.75 6.348 28.859 1 29.69 2 GLY B C 1
ATOM 2551 O O . GLY B 1 2 ? -15.797 6.496 28.094 1 29.69 2 GLY B O 1
ATOM 2552 N N . SER B 1 3 ? -17 5.039 29.203 1 31.61 3 SER B N 1
ATOM 2553 C CA . SER B 1 3 ? -16.609 3.754 28.625 1 31.61 3 SER B CA 1
ATOM 2554 C C . SER B 1 3 ? -16.953 3.688 27.141 1 31.61 3 SER B C 1
ATOM 2556 O O . SER B 1 3 ? -18.094 3.955 26.75 1 31.61 3 SER B O 1
ATOM 2558 N N . LEU B 1 4 ? -16.109 4.207 26.188 1 43.09 4 LEU B N 1
ATOM 2559 C CA . LEU B 1 4 ? -16.406 3.773 24.828 1 43.09 4 LEU B CA 1
ATOM 2560 C C . LEU B 1 4 ? -17.109 2.414 24.828 1 43.09 4 LEU B C 1
ATOM 2562 O O . LEU B 1 4 ? -16.75 1.533 25.609 1 43.09 4 LEU B O 1
ATOM 2566 N N . GLY B 1 5 ? -18.219 2.318 24.562 1 41.12 5 GLY B N 1
ATOM 2567 C CA . GLY B 1 5 ? -18.875 1.02 24.547 1 41.12 5 GLY B CA 1
ATOM 2568 C C . GLY B 1 5 ? -17.953 -0.098 24.078 1 41.12 5 GLY B C 1
ATOM 2569 O O . GLY B 1 5 ? -16.969 0.151 23.375 1 41.12 5 GLY B O 1
ATOM 2570 N N . SER B 1 6 ? -17.812 -1.252 24.859 1 43.81 6 SER B N 1
ATOM 2571 C CA . SER B 1 6 ? -17.016 -2.475 24.75 1 43.81 6 SER B CA 1
ATOM 2572 C C . SER B 1 6 ? -16.703 -2.793 23.297 1 43.81 6 SER B C 1
ATOM 2574 O O . SER B 1 6 ? -15.703 -3.451 23 1 43.81 6 SER B O 1
ATOM 2576 N N . ASP B 1 7 ? -17.594 -2.24 22.203 1 46.31 7 ASP B N 1
ATOM 2577 C CA . ASP B 1 7 ? -17.547 -2.766 20.844 1 46.31 7 ASP B CA 1
ATOM 2578 C C . ASP B 1 7 ? -16.844 -1.78 19.906 1 46.31 7 ASP B C 1
ATOM 2580 O O . ASP B 1 7 ? -16.766 -2.018 18.688 1 46.31 7 ASP B O 1
ATOM 2584 N N . ALA B 1 8 ? -16.406 -0.497 20.328 1 56.25 8 ALA B N 1
ATOM 2585 C CA . ALA B 1 8 ? -15.93 0.503 19.375 1 56.25 8 ALA B CA 1
ATOM 2586 C C . ALA B 1 8 ? -14.508 0.182 18.922 1 56.25 8 ALA B C 1
ATOM 2588 O O . ALA B 1 8 ? -13.633 -0.123 19.734 1 56.25 8 ALA B O 1
ATOM 2589 N N . LYS B 1 9 ? -14.398 0.077 17.562 1 76.81 9 LYS B N 1
ATOM 2590 C CA . LYS B 1 9 ? -13.125 -0.143 16.875 1 76.81 9 LYS B CA 1
ATOM 2591 C C . LYS B 1 9 ? -12.344 1.162 16.734 1 76.81 9 LYS B C 1
ATOM 2593 O O . LYS B 1 9 ? -12.93 2.213 16.469 1 76.81 9 LYS B O 1
ATOM 2598 N N . LEU B 1 10 ? -11.086 1.172 17.172 1 90.25 10 LEU B N 1
ATOM 2599 C CA . LEU B 1 10 ? -10.219 2.336 17 1 90.25 10 LEU B CA 1
ATOM 2600 C C . LEU B 1 10 ? -10.266 2.832 15.555 1 90.25 10 LEU B C 1
ATOM 2602 O O . LEU B 1 10 ? -10.25 2.031 14.617 1 90.25 10 LEU B O 1
ATOM 2606 N N . PRO B 1 11 ? -10.398 4.199 15.414 1 96.44 11 PRO B N 1
ATOM 2607 C CA . PRO B 1 11 ? -10.57 4.762 14.07 1 96.44 11 PRO B CA 1
ATOM 2608 C C . PRO B 1 11 ? -9.273 4.766 13.266 1 96.44 11 PRO B C 1
ATOM 2610 O O . PRO B 1 11 ? -9.227 5.305 12.164 1 96.44 11 PRO B O 1
ATOM 2613 N N . TRP B 1 12 ? -8.188 4.266 13.836 1 97.62 12 TRP B N 1
ATOM 2614 C CA . TRP B 1 12 ? -6.922 4.148 13.117 1 97.62 12 TRP B CA 1
ATOM 2615 C C . TRP B 1 12 ? -6.293 2.777 13.352 1 97.62 12 TRP B C 1
ATOM 2617 O O . TRP B 1 12 ? -6.754 2.012 14.203 1 97.62 12 TRP B O 1
ATOM 2627 N N . ILE B 1 13 ? -5.309 2.461 12.555 1 97 13 ILE B N 1
ATOM 2628 C CA . ILE B 1 13 ? -4.656 1.161 12.68 1 97 13 ILE B CA 1
ATOM 2629 C C . ILE B 1 13 ? -3.145 1.349 12.766 1 97 13 ILE B C 1
ATOM 2631 O O . ILE B 1 13 ? -2.629 2.432 12.477 1 97 13 ILE B O 1
ATOM 2635 N N . ARG B 1 14 ? -2.459 0.285 13.297 1 97.25 14 ARG B N 1
ATOM 2636 C CA . ARG B 1 14 ? -1.014 0.218 13.109 1 97.25 14 ARG B CA 1
ATOM 2637 C C . ARG B 1 14 ? -0.66 0.036 11.641 1 97.25 14 ARG B C 1
ATOM 2639 O O . ARG B 1 14 ? -1.31 -0.735 10.93 1 97.25 14 ARG B O 1
ATOM 2646 N N . THR B 1 15 ? 0.263 0.822 11.117 1 98.12 15 THR B N 1
ATOM 2647 C CA . THR B 1 15 ? 0.649 0.715 9.719 1 98.12 15 THR B CA 1
ATOM 2648 C C . THR B 1 15 ? 2.064 0.16 9.586 1 98.12 15 THR B C 1
ATOM 2650 O O . THR B 1 15 ? 2.867 0.268 10.516 1 98.12 15 THR B O 1
ATOM 2653 N N . PRO B 1 16 ? 2.395 -0.436 8.43 1 97.75 16 PRO B N 1
ATOM 2654 C CA . PRO B 1 16 ? 3.732 -1 8.234 1 97.75 16 PRO B CA 1
ATOM 2655 C C . PRO B 1 16 ? 4.809 0.073 8.086 1 97.75 16 PRO B C 1
ATOM 2657 O O . PRO B 1 16 ? 4.504 1.207 7.707 1 97.75 16 PRO B O 1
ATOM 2660 N N . CYS B 1 17 ? 5.973 -0.251 8.445 1 98.38 17 CYS B N 1
ATOM 2661 C CA . CYS B 1 17 ? 7.207 0.465 8.141 1 98.38 17 CYS B CA 1
ATOM 2662 C C . CYS B 1 17 ? 8.18 -0.427 7.387 1 98.38 17 CYS B C 1
ATOM 2664 O O . CYS B 1 17 ? 8.844 -1.273 7.984 1 98.38 17 CYS B O 1
ATOM 2666 N N . LEU B 1 18 ? 8.297 -0.183 6.059 1 97.31 18 LEU B N 1
ATOM 2667 C CA . LEU B 1 18 ? 8.938 -1.175 5.199 1 97.31 18 LEU B CA 1
ATOM 2668 C C . LEU B 1 18 ? 10.102 -0.559 4.43 1 97.31 18 LEU B C 1
ATOM 2670 O O . LEU B 1 18 ? 10.016 0.584 3.975 1 97.31 18 LEU B O 1
ATOM 2674 N N . LEU B 1 19 ? 11.133 -1.331 4.273 1 96.38 19 LEU B N 1
ATOM 2675 C CA . LEU B 1 19 ? 12.258 -0.923 3.43 1 96.38 19 LEU B CA 1
ATOM 2676 C C . LEU B 1 19 ? 11.828 -0.809 1.972 1 96.38 19 LEU B C 1
ATOM 2678 O O . LEU B 1 19 ? 11.102 -1.667 1.465 1 96.38 19 LEU B O 1
ATOM 2682 N N . ASN B 1 20 ? 12.164 0.26 1.348 1 96.5 20 ASN B N 1
ATOM 2683 C CA . ASN B 1 20 ? 11.977 0.416 -0.091 1 96.5 20 ASN B CA 1
ATOM 2684 C C . ASN B 1 20 ? 13.312 0.375 -0.835 1 96.5 20 ASN B C 1
ATOM 2686 O O . ASN B 1 20 ? 14.07 1.344 -0.807 1 96.5 20 ASN B O 1
ATOM 2690 N N . PRO B 1 21 ? 13.586 -0.676 -1.563 1 93.44 21 PRO B N 1
ATOM 2691 C CA . PRO B 1 21 ? 14.898 -0.835 -2.186 1 93.44 21 PRO B CA 1
ATOM 2692 C C . PRO B 1 21 ? 15.172 0.213 -3.262 1 93.44 21 PRO B C 1
ATOM 2694 O O . PRO B 1 21 ? 16.312 0.648 -3.428 1 93.44 21 PRO B O 1
ATOM 2697 N N . GLN B 1 22 ? 14.164 0.601 -3.988 1 93.56 22 GLN B N 1
ATOM 2698 C CA . GLN B 1 22 ? 14.367 1.561 -5.07 1 93.56 22 GLN B CA 1
ATOM 2699 C C . GLN B 1 22 ? 14.773 2.926 -4.523 1 93.56 22 GLN B C 1
ATOM 2701 O O . GLN B 1 22 ? 15.742 3.521 -4.988 1 93.56 22 GLN B O 1
ATOM 2706 N N . LEU B 1 23 ? 14.047 3.426 -3.516 1 97 23 LEU B N 1
ATOM 2707 C CA . LEU B 1 23 ? 14.391 4.711 -2.916 1 97 23 LEU B CA 1
ATOM 2708 C C . LEU B 1 23 ? 15.727 4.625 -2.188 1 97 23 LEU B C 1
ATOM 2710 O O . LEU B 1 23 ? 16.484 5.602 -2.146 1 97 23 LEU B O 1
ATOM 2714 N N . SER B 1 24 ? 16 3.473 -1.599 1 97.06 24 SER B N 1
ATOM 2715 C CA . SER B 1 24 ? 17.281 3.287 -0.92 1 97.06 24 SER B CA 1
ATOM 2716 C C . SER B 1 24 ? 18.453 3.432 -1.891 1 97.06 24 SER B C 1
ATOM 2718 O O . SER B 1 24 ? 19.453 4.066 -1.568 1 97.06 24 SER B O 1
ATOM 2720 N N . ARG B 1 25 ? 18.281 2.869 -3.051 1 94.75 25 ARG B N 1
ATOM 2721 C CA . ARG B 1 25 ? 19.328 2.963 -4.066 1 94.75 25 ARG B CA 1
ATOM 2722 C C . ARG B 1 25 ? 19.531 4.41 -4.504 1 94.75 25 ARG B C 1
ATOM 2724 O O . ARG B 1 25 ? 20.672 4.867 -4.633 1 94.75 25 ARG B O 1
ATOM 2731 N N . VAL B 1 26 ? 18.453 5.117 -4.676 1 95.62 26 VAL B N 1
ATOM 2732 C CA . VAL B 1 26 ? 18.516 6.496 -5.148 1 95.62 26 VAL B CA 1
ATOM 2733 C C . VAL B 1 26 ? 19.125 7.383 -4.07 1 95.62 26 VAL B C 1
ATOM 2735 O O . VAL B 1 26 ? 19.969 8.242 -4.363 1 95.62 26 VAL B O 1
ATOM 2738 N N . ALA B 1 27 ? 18.75 7.18 -2.816 1 97.56 27 ALA B N 1
ATOM 2739 C CA . ALA B 1 27 ? 19.141 8.047 -1.709 1 97.56 27 ALA B CA 1
ATOM 2740 C C . ALA B 1 27 ? 20.531 7.672 -1.195 1 97.56 27 ALA B C 1
ATOM 2742 O O . ALA B 1 27 ? 21.188 8.469 -0.515 1 97.56 27 ALA B O 1
ATOM 2743 N N . GLY B 1 28 ? 21.016 6.426 -1.453 1 97.38 28 GLY B N 1
ATOM 2744 C CA . GLY B 1 28 ? 22.328 5.969 -0.99 1 97.38 28 GLY B CA 1
ATOM 2745 C C . GLY B 1 28 ? 22.328 5.551 0.469 1 97.38 28 GLY B C 1
ATOM 2746 O O . GLY B 1 28 ? 23.391 5.398 1.075 1 97.38 28 GLY B O 1
ATOM 2747 N N . CYS B 1 29 ? 21.203 5.426 1.085 1 98.31 29 CYS B N 1
ATOM 2748 C CA . CYS B 1 29 ? 20.984 4.93 2.441 1 98.31 29 CYS B CA 1
ATOM 2749 C C . CYS B 1 29 ? 19.75 4.043 2.512 1 98.31 29 CYS B C 1
ATOM 2751 O O . CYS B 1 29 ? 19.078 3.838 1.505 1 98.31 29 CYS B O 1
ATOM 2753 N N . ASN B 1 30 ? 19.516 3.398 3.66 1 97.75 30 ASN B N 1
ATOM 2754 C CA . ASN B 1 30 ? 18.281 2.623 3.834 1 97.75 30 ASN B CA 1
ATOM 2755 C C . ASN B 1 30 ? 17.078 3.525 4.047 1 97.75 30 ASN B C 1
ATOM 2757 O O . ASN B 1 30 ? 17 4.258 5.035 1 97.75 3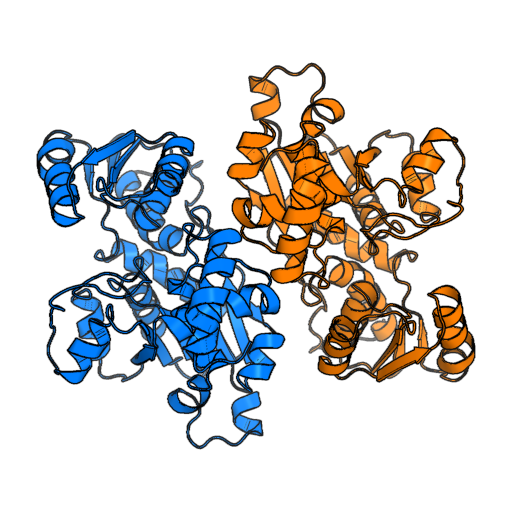0 ASN B O 1
ATOM 2761 N N . VAL B 1 31 ? 16.188 3.453 3.121 1 98.5 31 VAL B N 1
ATOM 2762 C CA . VAL B 1 31 ? 14.969 4.254 3.223 1 98.5 31 VAL B CA 1
ATOM 2763 C C . VAL B 1 31 ? 13.781 3.357 3.572 1 98.5 31 VAL B C 1
ATOM 2765 O O . VAL B 1 31 ? 13.461 2.426 2.83 1 98.5 31 VAL B O 1
ATOM 2768 N N . TYR B 1 32 ? 13.203 3.65 4.691 1 98.56 32 TYR B N 1
ATOM 2769 C CA . TYR B 1 32 ? 11.977 2.996 5.125 1 98.56 32 TYR B CA 1
ATOM 2770 C C . TYR B 1 32 ? 10.766 3.902 4.902 1 98.56 32 TYR B C 1
ATOM 2772 O O . TYR B 1 32 ? 10.867 5.121 5.043 1 98.56 32 TYR B O 1
ATOM 2780 N N . LEU B 1 33 ? 9.664 3.262 4.516 1 98.69 33 LEU B N 1
ATOM 2781 C CA . LEU B 1 33 ? 8.406 3.973 4.324 1 98.69 33 LEU B CA 1
ATOM 2782 C C . LEU B 1 33 ? 7.414 3.631 5.43 1 98.69 33 LEU B C 1
ATOM 2784 O O . LEU B 1 33 ? 7.059 2.463 5.613 1 98.69 33 LEU B O 1
ATOM 2788 N N . LYS B 1 34 ? 7.023 4.633 6.246 1 98.88 34 LYS B N 1
ATOM 2789 C CA . LYS B 1 34 ? 5.895 4.473 7.16 1 98.88 34 LYS B CA 1
ATOM 2790 C C . LYS B 1 34 ? 4.57 4.703 6.441 1 98.88 34 LYS B C 1
ATOM 2792 O O . LYS B 1 34 ? 4.227 5.836 6.102 1 98.88 34 LYS B O 1
ATOM 2797 N N . LEU B 1 35 ? 3.787 3.637 6.207 1 98.62 35 LEU B N 1
ATOM 2798 C CA . LEU B 1 35 ? 2.709 3.617 5.223 1 98.62 35 LEU B CA 1
ATOM 2799 C C . LEU B 1 35 ? 1.411 4.141 5.828 1 98.62 35 LEU B C 1
ATOM 2801 O O . LEU B 1 35 ? 0.401 3.436 5.852 1 98.62 35 LEU B O 1
ATOM 2805 N N . GLU B 1 36 ? 1.389 5.426 6.109 1 98.56 36 GLU B N 1
ATOM 2806 C CA . GLU B 1 36 ? 0.225 6.055 6.73 1 98.56 36 GLU B CA 1
ATOM 2807 C C . GLU B 1 36 ? -0.891 6.273 5.711 1 98.56 36 GLU B C 1
ATOM 2809 O O . GLU B 1 36 ? -2.031 6.559 6.086 1 98.56 36 GLU B O 1
ATOM 2814 N N . ASN B 1 37 ? -0.567 6.098 4.422 1 98 37 ASN B N 1
ATOM 2815 C CA . ASN B 1 37 ? -1.572 6.137 3.365 1 98 37 ASN B CA 1
ATOM 2816 C C . ASN B 1 37 ? -2.518 4.941 3.449 1 98 37 ASN B C 1
ATOM 2818 O O . ASN B 1 37 ? -3.564 4.926 2.803 1 98 37 ASN B O 1
ATOM 2822 N N . LEU B 1 38 ? -2.217 4 4.293 1 97.69 38 LEU B N 1
ATOM 2823 C CA . LEU B 1 38 ? -3.047 2.807 4.43 1 97.69 38 LEU B CA 1
ATOM 2824 C C . LEU B 1 38 ? -4.07 2.982 5.547 1 97.69 38 LEU B C 1
ATOM 2826 O O . LEU B 1 38 ? -4.895 2.094 5.785 1 97.69 38 LEU B O 1
ATOM 2830 N N . GLN B 1 39 ? -4.043 4.098 6.234 1 98.06 39 GLN B N 1
ATOM 2831 C CA . GLN B 1 39 ? -5.035 4.359 7.273 1 98.06 39 GLN B CA 1
ATOM 2832 C C . GLN B 1 39 ? -6.453 4.301 6.707 1 98.06 39 GLN B C 1
ATOM 2834 O O . GLN B 1 39 ? -6.656 4.531 5.512 1 98.06 39 GLN B O 1
ATOM 2839 N N . PRO B 1 40 ? -7.461 4.133 7.551 1 96.12 40 PRO B N 1
ATOM 2840 C CA . PRO B 1 40 ? -8.844 3.988 7.09 1 96.12 40 PRO B CA 1
ATOM 2841 C C . PRO B 1 40 ? -9.32 5.184 6.27 1 96.12 40 PRO B C 1
ATOM 2843 O O . PRO B 1 40 ? -10.055 5.012 5.293 1 96.12 40 PRO B O 1
ATOM 2846 N N . SER B 1 41 ? -8.852 6.344 6.609 1 96.75 41 SER B N 1
ATOM 2847 C CA . SER B 1 41 ? -9.289 7.531 5.887 1 96.75 41 SER B CA 1
ATOM 2848 C C . SER B 1 41 ? -8.422 7.781 4.656 1 96.75 41 SER B C 1
ATOM 2850 O O . SER B 1 41 ? -8.695 8.688 3.871 1 96.75 41 SER B O 1
ATOM 2852 N N . GLY B 1 42 ? -7.285 7.008 4.535 1 96.94 42 GLY B N 1
ATOM 2853 C CA . GLY B 1 42 ? -6.387 7.164 3.402 1 96.94 42 GLY B CA 1
ATOM 2854 C C . GLY B 1 42 ? -5.215 8.078 3.691 1 96.94 42 GLY B C 1
ATOM 2855 O O . GLY B 1 42 ? -4.414 8.375 2.801 1 96.94 42 GLY B O 1
ATOM 2856 N N . SER B 1 43 ? -5.129 8.555 4.922 1 97.94 43 SER B N 1
ATOM 2857 C CA . SER B 1 43 ? -4.02 9.422 5.293 1 97.94 43 SER B CA 1
ATOM 2858 C C . SER B 1 43 ? -3.705 9.32 6.781 1 97.94 43 SER B C 1
ATOM 2860 O O . SER B 1 43 ? -4.484 8.75 7.547 1 97.94 43 SER B O 1
ATOM 2862 N N . PHE B 1 44 ? -2.613 9.898 7.215 1 98.38 44 PHE B N 1
ATOM 2863 C CA . PHE B 1 44 ? -2.146 9.875 8.602 1 98.38 44 PHE B CA 1
ATOM 2864 C C . PHE B 1 44 ? -3.164 10.531 9.523 1 98.38 44 PHE B C 1
ATOM 2866 O O . PHE B 1 44 ? -3.129 10.328 10.742 1 98.38 44 PHE B O 1
ATOM 2873 N N . LYS B 1 45 ? -4.102 11.305 8.961 1 98.38 45 LYS B N 1
ATOM 2874 C CA . LYS B 1 45 ? -5.02 12.094 9.781 1 98.38 45 LYS B CA 1
ATOM 2875 C C . LYS B 1 45 ? -5.961 11.195 10.578 1 98.38 45 LYS B C 1
ATOM 2877 O O . LYS B 1 45 ? -6.559 11.633 11.562 1 98.38 45 LYS B O 1
ATOM 2882 N N . SER B 1 46 ? -6.086 9.961 10.148 1 98.31 46 SER B N 1
ATOM 2883 C CA . SER B 1 46 ? -6.871 9.008 10.93 1 98.31 46 SER B CA 1
ATOM 2884 C C . SER B 1 46 ? -6.387 8.953 12.375 1 98.31 46 SER B C 1
ATOM 2886 O O . SER B 1 46 ? -7.195 8.836 13.297 1 98.31 46 SER B O 1
ATOM 2888 N N . ARG B 1 47 ? -5.062 9.078 12.609 1 98.31 47 ARG B N 1
ATOM 2889 C CA . ARG B 1 47 ? -4.508 8.953 13.953 1 98.31 47 ARG B CA 1
ATOM 2890 C C . ARG B 1 47 ? -4.945 10.117 14.836 1 98.31 47 ARG B C 1
ATOM 2892 O O . ARG B 1 47 ? -5.586 9.914 15.867 1 98.31 47 ARG B O 1
ATOM 2899 N N . GLY B 1 48 ? -4.598 11.328 14.383 1 98.5 48 GLY B N 1
ATOM 2900 C CA . GLY B 1 48 ? -4.844 12.516 15.188 1 98.5 48 GLY B CA 1
ATOM 2901 C C . GLY B 1 48 ? -6.316 12.812 15.383 1 98.5 48 GLY B C 1
ATOM 2902 O O . GLY B 1 48 ? -6.793 12.906 16.516 1 98.5 48 GLY B O 1
ATOM 2903 N N . ILE B 1 49 ? -7.031 12.891 14.289 1 98.56 49 ILE B N 1
ATOM 2904 C CA . ILE B 1 49 ? -8.461 13.195 14.336 1 98.56 49 ILE B CA 1
ATOM 2905 C C . ILE B 1 49 ? -9.211 12.039 14.992 1 98.56 49 ILE B C 1
ATOM 2907 O O . ILE B 1 49 ? -10.094 12.266 15.828 1 98.56 49 ILE B O 1
ATOM 2911 N N . GLY B 1 50 ? -8.789 10.836 14.672 1 98.5 50 GLY B N 1
ATOM 2912 C CA . GLY B 1 50 ? -9.375 9.68 15.344 1 98.5 50 GLY B CA 1
ATOM 2913 C C . GLY B 1 50 ? -9.195 9.711 16.844 1 98.5 50 GLY B C 1
ATOM 2914 O O . GLY B 1 50 ? -10.133 9.414 17.594 1 98.5 50 GLY B O 1
ATOM 2915 N N . ASN B 1 51 ? -8.016 10.055 17.281 1 98.62 51 ASN B N 1
ATOM 2916 C CA . ASN B 1 51 ? -7.738 10.141 18.719 1 98.62 51 ASN B CA 1
ATOM 2917 C C . ASN B 1 51 ? -8.57 11.227 19.391 1 98.62 51 ASN B C 1
ATOM 2919 O O . ASN B 1 51 ? -9.18 10.984 20.438 1 98.62 51 ASN B O 1
ATOM 2923 N N . LEU B 1 52 ? -8.586 12.422 18.781 1 98.69 52 LEU B N 1
ATOM 2924 C CA . LEU B 1 52 ? -9.375 13.523 19.312 1 98.69 52 LEU B CA 1
ATOM 2925 C C . LEU B 1 52 ? -10.844 13.125 19.453 1 98.69 52 LEU B C 1
ATOM 2927 O O . LEU B 1 52 ? -11.445 13.312 20.516 1 98.69 52 LEU B O 1
ATOM 2931 N N . MET B 1 53 ? -11.414 12.539 18.453 1 98.62 53 MET B N 1
ATOM 2932 C CA . MET B 1 53 ? -12.828 12.195 18.422 1 98.62 53 MET B CA 1
ATOM 2933 C C . MET B 1 53 ? -13.133 11.07 19.422 1 98.62 53 MET B C 1
ATOM 2935 O O . MET B 1 53 ? -14.18 11.078 20.062 1 98.62 53 MET B O 1
ATOM 2939 N N . THR B 1 54 ? -12.227 10.094 19.484 1 98.31 54 THR B N 1
ATOM 2940 C CA . THR B 1 54 ? -12.391 9.008 20.438 1 98.31 54 THR B CA 1
ATOM 2941 C C . THR B 1 54 ? -12.445 9.555 21.859 1 98.31 54 THR B C 1
ATOM 2943 O O . THR B 1 54 ? -13.32 9.18 22.641 1 98.31 54 THR B O 1
ATOM 2946 N N . GLN B 1 55 ? -11.523 10.445 22.188 1 98 55 GLN B N 1
ATOM 2947 C CA . GLN B 1 55 ? -11.477 11.039 23.531 1 98 55 GLN B CA 1
ATOM 2948 C C . GLN B 1 55 ? -12.711 11.891 23.797 1 98 55 GLN B C 1
ATOM 2950 O O . GLN B 1 55 ? -13.289 11.828 24.875 1 98 55 GLN B O 1
ATOM 2955 N N . ALA B 1 56 ? -13.102 12.664 22.812 1 97.75 56 ALA B N 1
ATOM 2956 C CA . ALA B 1 56 ? -14.258 13.547 22.953 1 97.75 56 ALA B CA 1
ATOM 2957 C C . ALA B 1 56 ? -15.539 12.742 23.141 1 97.75 56 ALA B C 1
ATOM 2959 O O . ALA B 1 56 ? -16.359 13.055 24.016 1 97.75 56 ALA B O 1
ATOM 2960 N N . ALA B 1 57 ? -15.719 11.75 22.328 1 97 57 ALA B N 1
ATOM 2961 C CA . ALA B 1 57 ? -16.891 10.891 22.453 1 97 57 ALA B CA 1
ATOM 2962 C C . ALA B 1 57 ? -16.906 10.18 23.797 1 97 57 ALA B C 1
ATOM 2964 O O . ALA B 1 57 ? -17.969 10.039 24.422 1 97 57 ALA B O 1
ATOM 2965 N N . GLY B 1 58 ? -15.734 9.719 24.234 1 96.12 58 GLY B N 1
ATOM 2966 C CA . GLY B 1 58 ? -15.625 9.031 25.5 1 96.12 58 GLY B CA 1
ATOM 2967 C C . GLY B 1 58 ? -15.93 9.93 26.703 1 96.12 58 GLY B C 1
ATOM 2968 O O . GLY B 1 58 ? -16.406 9.453 27.734 1 96.12 58 GLY B O 1
ATOM 2969 N N . ALA B 1 59 ? -15.664 11.188 26.547 1 96.5 59 ALA B N 1
ATOM 2970 C CA . ALA B 1 59 ? -15.852 12.141 27.641 1 96.5 59 ALA B CA 1
ATOM 2971 C C . ALA B 1 59 ? -17.297 12.656 27.688 1 96.5 59 ALA B C 1
ATOM 2973 O O . ALA B 1 59 ? -17.719 13.242 28.672 1 96.5 59 ALA B O 1
ATOM 2974 N N . ALA B 1 60 ? -18.047 12.398 26.641 1 96 60 ALA B N 1
ATOM 2975 C CA . ALA B 1 60 ? -19.406 12.914 26.531 1 96 60 ALA B CA 1
ATOM 2976 C C . ALA B 1 60 ? -20.391 12.039 27.297 1 96 60 ALA B C 1
ATOM 2978 O O . ALA B 1 60 ? -20.125 10.852 27.531 1 96 60 ALA B O 1
ATOM 2979 N N . THR B 1 61 ? -21.516 12.633 27.766 1 94.94 61 THR B N 1
ATOM 2980 C CA . THR B 1 61 ? -22.531 11.914 28.516 1 94.94 61 THR B CA 1
ATOM 2981 C C . THR B 1 61 ? -23.562 11.289 27.562 1 94.94 61 THR B C 1
ATOM 2983 O O . THR B 1 61 ? -24.422 10.523 28 1 94.94 61 THR B O 1
ATOM 2986 N N . GLY B 1 62 ? -23.5 11.547 26.391 1 95.38 62 GLY B N 1
ATOM 2987 C CA . GLY B 1 62 ? -24.391 11.047 25.359 1 95.38 62 GLY B CA 1
ATOM 2988 C C . GLY B 1 62 ? -23.812 11.148 23.969 1 95.38 62 GLY B C 1
ATOM 2989 O O . GLY B 1 62 ? -22.625 11.414 23.797 1 95.38 62 GLY B O 1
ATOM 2990 N N . PRO B 1 63 ? -24.688 10.852 23 1 96.56 63 PRO B N 1
ATOM 2991 C CA . PRO B 1 63 ? -24.219 10.953 21.625 1 96.56 63 PRO B CA 1
ATOM 2992 C C . PRO B 1 63 ? -23.719 12.359 21.266 1 96.56 63 PRO B C 1
ATOM 2994 O O . PRO B 1 63 ? -24.281 13.352 21.734 1 96.56 63 PRO B O 1
ATOM 2997 N N . VAL B 1 64 ? -22.703 12.312 20.469 1 97.94 64 VAL B N 1
ATOM 2998 C CA . VAL B 1 64 ? -22.156 13.594 20.062 1 97.94 64 VAL B CA 1
ATOM 2999 C C . VAL B 1 64 ? -22.266 13.734 18.531 1 97.94 64 VAL B C 1
ATOM 3001 O O . VAL B 1 64 ? -22.484 12.75 17.828 1 97.94 64 VAL B O 1
ATOM 3004 N N . HIS B 1 65 ? -22.203 14.992 18.109 1 98.56 65 HIS B N 1
ATOM 3005 C CA . HIS B 1 65 ? -22.172 15.352 16.703 1 98.56 65 HIS B CA 1
ATOM 3006 C C . HIS B 1 65 ? -20.906 16.109 16.344 1 98.56 65 HIS B C 1
ATOM 3008 O O . HIS B 1 65 ? -20.672 17.219 16.812 1 98.56 65 HIS B O 1
ATOM 3014 N N . PHE B 1 66 ? -20.078 15.5 15.508 1 98.69 66 PHE B N 1
ATOM 3015 C CA . PHE B 1 66 ? -18.781 16.094 15.164 1 98.69 66 PHE B CA 1
ATOM 3016 C C . PHE B 1 66 ? -18.922 17.016 13.953 1 98.69 66 PHE B C 1
ATOM 3018 O O . PHE B 1 66 ? -19.641 16.688 13.008 1 98.69 66 PHE B O 1
ATOM 3025 N N . TYR B 1 67 ? -18.203 18.172 14 1 98.69 67 TYR B N 1
ATOM 3026 C CA . TYR B 1 67 ? -18.203 19.141 12.914 1 98.69 67 TYR B CA 1
ATOM 3027 C C . TYR B 1 67 ? -16.781 19.406 12.43 1 98.69 67 TYR B C 1
ATOM 3029 O O . TYR B 1 67 ? -15.883 19.672 13.234 1 98.69 67 TYR B O 1
ATOM 3037 N N . CYS B 1 68 ? -16.531 19.297 11.133 1 97.94 68 CYS B N 1
ATOM 3038 C CA . CYS B 1 68 ? -15.25 19.578 10.508 1 97.94 68 CYS B CA 1
ATOM 3039 C C . CYS B 1 68 ? -15.43 20.406 9.242 1 97.94 68 CYS B C 1
ATOM 3041 O O . CYS B 1 68 ? -16.391 20.188 8.492 1 97.94 68 CYS B O 1
ATOM 3043 N N . SER B 1 69 ? -14.586 21.406 9.016 1 94.94 69 SER B N 1
ATOM 3044 C CA . SER B 1 69 ? -14.711 22.281 7.852 1 94.94 69 SER B CA 1
ATOM 3045 C C . SER B 1 69 ? -13.609 21.984 6.828 1 94.94 69 SER B C 1
ATOM 3047 O O . SER B 1 69 ? -12.883 22.891 6.426 1 94.94 69 SER B O 1
ATOM 3049 N N . SER B 1 70 ? -13.438 20.766 6.391 1 92.19 70 SER B N 1
ATOM 3050 C CA . SER B 1 70 ? -12.406 20.391 5.43 1 92.19 70 SER B CA 1
ATOM 3051 C C . SER B 1 70 ? -12.961 19.469 4.348 1 92.19 70 SER B C 1
ATOM 3053 O O . SER B 1 70 ? -13.648 18.484 4.652 1 92.19 70 SER B O 1
ATOM 3055 N N . GLY B 1 71 ? -12.641 19.859 3.08 1 87.31 71 GLY B N 1
ATOM 3056 C CA . GLY B 1 71 ? -12.984 18.984 1.963 1 87.31 71 GLY B CA 1
ATOM 3057 C C . GLY B 1 71 ? -11.867 18.047 1.576 1 87.31 71 GLY B C 1
ATOM 3058 O O . GLY B 1 71 ? -11.852 17.516 0.461 1 87.31 71 GLY B O 1
ATOM 3059 N N . GLY B 1 72 ? -10.938 17.797 2.447 1 92.94 72 GLY B N 1
ATOM 3060 C CA . GLY B 1 72 ? -9.789 16.953 2.143 1 92.94 72 GLY B CA 1
ATOM 3061 C C . GLY B 1 72 ? -9.555 15.883 3.182 1 92.94 72 GLY B C 1
ATOM 3062 O O . GLY B 1 72 ? -10.5 15.25 3.662 1 92.94 72 GLY B O 1
ATOM 3063 N N . ASN B 1 73 ? -8.297 15.695 3.508 1 95.62 73 ASN B N 1
ATOM 3064 C CA . ASN B 1 73 ? -7.895 14.586 4.375 1 95.62 73 ASN B CA 1
ATOM 3065 C C . ASN B 1 73 ? -8.508 14.719 5.766 1 95.62 73 ASN B C 1
ATOM 3067 O O . ASN B 1 73 ? -8.883 13.711 6.375 1 95.62 73 ASN B O 1
ATOM 3071 N N . ALA B 1 74 ? -8.609 15.938 6.254 1 96.81 74 ALA B N 1
ATOM 3072 C CA . ALA B 1 74 ? -9.188 16.125 7.578 1 96.81 74 ALA B CA 1
ATOM 3073 C C . ALA B 1 74 ? -10.68 15.773 7.578 1 96.81 74 ALA B C 1
ATOM 3075 O O . ALA B 1 74 ? -11.18 15.148 8.516 1 96.81 74 ALA B O 1
ATOM 3076 N N . GLY B 1 75 ? -11.352 16.25 6.559 1 97.19 75 GLY B N 1
ATOM 3077 C CA . GLY B 1 75 ? -12.758 15.906 6.438 1 97.19 75 GLY B CA 1
ATOM 3078 C C . GLY B 1 75 ? -13 14.414 6.32 1 97.19 75 GLY B C 1
ATOM 3079 O O . GLY B 1 75 ? -13.891 13.867 6.977 1 97.19 75 GLY B O 1
ATOM 3080 N N . LEU B 1 76 ? -12.211 13.773 5.527 1 97.31 76 LEU B N 1
ATOM 3081 C CA . LEU B 1 76 ? -12.336 12.328 5.348 1 97.31 76 LEU B CA 1
ATOM 3082 C C . LEU B 1 76 ? -12.016 11.594 6.648 1 97.31 76 LEU B C 1
ATOM 3084 O O . LEU B 1 76 ? -12.688 10.609 6.988 1 97.31 76 LEU B O 1
ATOM 3088 N N . ALA B 1 77 ? -11.008 12.047 7.332 1 98.31 77 ALA B N 1
ATOM 3089 C CA . ALA B 1 77 ? -10.664 11.438 8.617 1 98.31 77 ALA B CA 1
ATOM 3090 C C . ALA B 1 77 ? -11.789 11.609 9.625 1 98.31 77 ALA B C 1
ATOM 3092 O O . ALA B 1 77 ? -12.109 10.68 10.375 1 98.31 77 ALA B O 1
ATOM 3093 N N . CYS B 1 78 ? -12.367 12.812 9.648 1 98.56 78 CYS B N 1
ATOM 3094 C CA . CYS B 1 78 ? -13.492 13.062 10.531 1 98.56 78 CYS B CA 1
ATOM 3095 C C . CYS B 1 78 ? -14.664 12.141 10.211 1 98.56 78 CYS B C 1
ATOM 3097 O O . CYS B 1 78 ? -15.211 11.492 11.102 1 98.56 78 CYS B O 1
ATOM 3099 N N . ALA B 1 79 ? -14.984 12.086 8.953 1 97.88 79 ALA B N 1
ATOM 3100 C CA . ALA B 1 79 ? -16.109 11.273 8.508 1 97.88 79 ALA B CA 1
ATOM 3101 C C . ALA B 1 79 ? -15.891 9.797 8.836 1 97.88 79 ALA B C 1
ATOM 3103 O O . ALA B 1 79 ? -16.766 9.141 9.406 1 97.88 79 ALA B O 1
ATOM 3104 N N . THR B 1 80 ? -14.742 9.266 8.508 1 97.19 80 THR B N 1
ATOM 3105 C CA . THR B 1 80 ? -14.438 7.855 8.719 1 97.19 80 THR B CA 1
ATOM 3106 C C . THR B 1 80 ? -14.391 7.523 10.211 1 97.19 80 THR B C 1
ATOM 3108 O O . THR B 1 80 ? -14.844 6.457 10.633 1 97.19 80 THR B O 1
ATOM 3111 N N . SER B 1 81 ? -13.82 8.438 10.969 1 98.12 81 SER B N 1
ATOM 3112 C CA . SER B 1 81 ? -13.75 8.227 12.414 1 98.12 81 SER B CA 1
ATOM 3113 C C . SER B 1 81 ? -15.141 8.219 13.031 1 98.12 81 SER B C 1
ATOM 3115 O O . SER B 1 81 ? -15.414 7.43 13.945 1 98.12 81 SER B O 1
ATOM 3117 N N . ALA B 1 82 ? -16.016 9.109 12.594 1 97.81 82 ALA B N 1
ATOM 3118 C CA . ALA B 1 82 ? -17.375 9.141 13.109 1 97.81 82 ALA B CA 1
ATOM 3119 C C . ALA B 1 82 ? -18.094 7.809 12.859 1 97.81 82 ALA B C 1
ATOM 3121 O O . ALA B 1 82 ? -18.766 7.293 13.75 1 97.81 82 ALA B O 1
ATOM 3122 N N . LEU B 1 83 ? -17.906 7.293 11.688 1 94.56 83 LEU B N 1
ATOM 3123 C CA . LEU B 1 83 ? -18.484 5.996 11.352 1 94.56 83 LEU B CA 1
ATOM 3124 C C . LEU B 1 83 ? -17.984 4.91 12.297 1 94.56 83 LEU B C 1
ATOM 3126 O O . LEU B 1 83 ? -18.766 4.121 12.812 1 94.56 83 LEU B O 1
ATOM 3130 N N . SER B 1 84 ? -16.719 4.895 12.516 1 94.62 84 SER B N 1
ATOM 3131 C CA . SER B 1 84 ? -16.109 3.893 13.375 1 94.62 84 SER B CA 1
ATOM 3132 C C . SER B 1 84 ? -16.641 3.998 14.805 1 94.62 84 SER B C 1
ATOM 3134 O O . SER B 1 84 ? -16.797 2.984 15.492 1 94.62 84 SER B O 1
ATOM 3136 N N . LEU B 1 85 ? -16.922 5.215 15.234 1 96.44 85 LEU B N 1
ATOM 3137 C CA . LEU B 1 85 ? -17.312 5.469 16.609 1 96.44 85 LEU B CA 1
ATOM 3138 C C . LEU B 1 85 ? -18.828 5.414 16.766 1 96.44 85 LEU B C 1
ATOM 3140 O O . LEU B 1 85 ? -19.344 5.539 17.875 1 96.44 85 LEU B O 1
ATOM 3144 N N . GLY B 1 86 ? -19.531 5.246 15.656 1 95.12 86 GLY B N 1
ATOM 3145 C CA . GLY B 1 86 ? -20.984 5.242 15.695 1 95.12 86 GLY B CA 1
ATOM 3146 C C . GLY B 1 86 ? -21.578 6.594 16.062 1 95.12 86 GLY B C 1
ATOM 3147 O O . GLY B 1 86 ? -22.547 6.664 16.812 1 95.12 86 GLY B O 1
ATOM 3148 N N . GLN B 1 87 ? -20.875 7.691 15.695 1 97.38 87 GLN B N 1
ATOM 3149 C CA . GLN B 1 87 ? -21.312 9.055 15.969 1 97.38 87 GLN B CA 1
ATOM 3150 C C . GLN B 1 87 ? -21.656 9.797 14.68 1 97.38 87 GLN B C 1
ATOM 3152 O O . GLN B 1 87 ? -21.328 9.328 13.586 1 97.38 87 GLN B O 1
ATOM 3157 N N . LYS B 1 88 ? -22.297 10.914 14.781 1 97.69 88 LYS B N 1
ATOM 3158 C CA . LYS B 1 88 ? -22.641 11.742 13.633 1 97.69 88 LYS B CA 1
ATOM 3159 C C . LYS B 1 88 ? -21.516 12.703 13.281 1 97.69 88 LYS B C 1
ATOM 3161 O O . LYS B 1 88 ? -20.766 13.125 14.164 1 97.69 88 LYS B O 1
ATOM 3166 N N . ALA B 1 89 ? -21.438 12.992 12.031 1 98.5 89 ALA B N 1
ATOM 3167 C CA . ALA B 1 89 ? -20.516 14.031 11.594 1 98.5 89 ALA B CA 1
ATOM 3168 C C . ALA B 1 89 ? -21.125 14.883 10.477 1 98.5 89 ALA B C 1
ATOM 3170 O O . ALA B 1 89 ? -21.891 14.375 9.6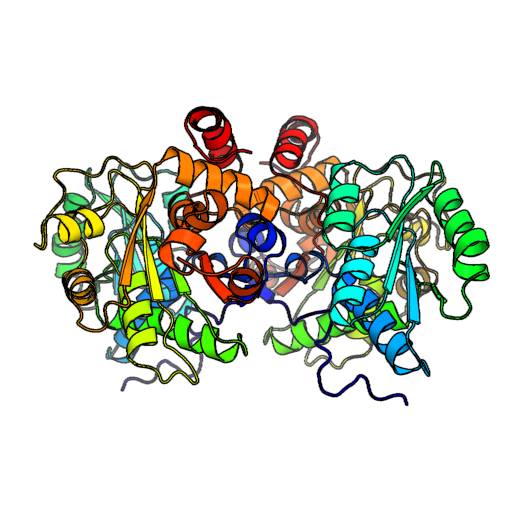56 1 98.5 89 ALA B O 1
ATOM 3171 N N . THR B 1 90 ? -20.859 16.125 10.523 1 98.44 90 THR B N 1
ATOM 3172 C CA . THR B 1 90 ? -21.125 17.078 9.445 1 98.44 90 THR B CA 1
ATOM 3173 C C . THR B 1 90 ? -19.828 17.703 8.938 1 98.44 90 THR B C 1
ATOM 3175 O O . THR B 1 90 ? -19.047 18.25 9.727 1 98.44 90 THR B O 1
ATOM 3178 N N . ILE B 1 91 ? -19.641 17.547 7.68 1 98.25 91 ILE B N 1
ATOM 3179 C CA . ILE B 1 91 ? -18.469 18.156 7.043 1 98.25 91 ILE B CA 1
ATOM 3180 C C . ILE B 1 91 ? -18.906 19.359 6.215 1 98.25 91 ILE B C 1
ATOM 3182 O O . ILE B 1 91 ? -19.797 19.25 5.363 1 98.25 91 ILE B O 1
ATOM 3186 N N . VAL B 1 92 ? -18.312 20.516 6.48 1 97.69 92 VAL B N 1
ATOM 3187 C CA . VAL B 1 92 ? -18.578 21.719 5.703 1 97.69 92 VAL B CA 1
ATOM 3188 C C . VAL B 1 92 ? -17.406 22.016 4.777 1 97.69 92 VAL B C 1
ATOM 3190 O O . VAL B 1 92 ? -16.266 22.094 5.23 1 97.69 92 VAL B O 1
ATOM 3193 N N . ILE B 1 93 ? -17.688 22.062 3.506 1 96.12 93 ILE B N 1
ATOM 3194 C CA . ILE B 1 93 ? -16.609 22.25 2.537 1 96.12 93 ILE B CA 1
ATOM 3195 C C . ILE B 1 93 ? -16.875 23.5 1.711 1 96.12 93 ILE B C 1
ATOM 3197 O O . ILE B 1 93 ? -18.016 23.906 1.518 1 96.12 93 ILE B O 1
ATOM 3201 N N . PRO B 1 94 ? -15.789 24.188 1.271 1 93.25 94 PRO B N 1
ATOM 3202 C CA . PRO B 1 94 ? -15.969 25.328 0.373 1 93.25 94 PRO B CA 1
ATOM 3203 C C . PRO B 1 94 ? -16.578 24.938 -0.968 1 93.25 94 PRO B C 1
ATOM 3205 O O . PRO B 1 94 ? -16.516 23.766 -1.362 1 93.25 94 PRO B O 1
ATOM 3208 N N . THR B 1 95 ? -17.031 25.891 -1.675 1 91.31 95 THR B N 1
ATOM 3209 C CA . THR B 1 95 ? -17.703 25.641 -2.943 1 91.31 95 THR B CA 1
ATOM 3210 C C . THR B 1 95 ? -16.703 25.234 -4.02 1 91.31 95 THR B C 1
ATOM 3212 O O . THR B 1 95 ? -17.078 24.625 -5.023 1 91.31 95 THR B O 1
ATOM 3215 N N . ILE B 1 96 ? -15.445 25.453 -3.75 1 86.31 96 ILE B N 1
ATOM 3216 C CA . ILE B 1 96 ? -14.422 25.172 -4.75 1 86.31 96 ILE B CA 1
ATOM 3217 C C . ILE B 1 96 ? -14.039 23.703 -4.695 1 86.31 96 ILE B C 1
ATOM 3219 O O . ILE B 1 96 ? -13.344 23.203 -5.582 1 86.31 96 ILE B O 1
ATOM 3223 N N . ILE B 1 97 ? -14.398 22.984 -3.693 1 86.69 97 ILE B N 1
ATOM 3224 C CA . ILE B 1 97 ? -14.031 21.578 -3.535 1 86.69 97 ILE B CA 1
ATOM 3225 C C . ILE B 1 97 ? -14.617 20.766 -4.68 1 86.69 97 ILE B C 1
ATOM 3227 O O . ILE B 1 97 ? -15.773 20.953 -5.066 1 86.69 97 ILE B O 1
ATOM 3231 N N . THR B 1 98 ? -13.766 19.891 -5.172 1 82.69 98 THR B N 1
ATOM 3232 C CA . THR B 1 98 ? -14.109 19.094 -6.344 1 82.69 98 THR B CA 1
ATOM 3233 C C . THR B 1 98 ? -15.25 18.141 -6.027 1 82.69 98 THR B C 1
ATOM 3235 O O . THR B 1 98 ? -15.453 17.766 -4.867 1 82.69 98 THR B O 1
ATOM 3238 N N . GLU B 1 99 ? -15.914 17.734 -7.125 1 88.25 99 GLU B N 1
ATOM 3239 C CA . GLU B 1 99 ? -16.969 16.734 -7.004 1 88.25 99 GLU B CA 1
ATOM 3240 C C . GLU B 1 99 ? -16.406 15.398 -6.52 1 88.25 99 GLU B C 1
ATOM 3242 O O . GLU B 1 99 ? -17.094 14.656 -5.812 1 88.25 99 GLU B O 1
ATOM 3247 N N . LEU B 1 100 ? -15.195 15.172 -6.875 1 84.94 100 LEU B N 1
ATOM 3248 C CA . LEU B 1 100 ? -14.539 13.938 -6.457 1 84.94 100 LEU B CA 1
ATOM 3249 C C . LEU B 1 100 ? -14.469 13.852 -4.934 1 84.94 100 LEU B C 1
ATOM 3251 O O . LEU B 1 100 ? -14.883 12.852 -4.344 1 84.94 100 LEU B O 1
ATOM 3255 N N . MET B 1 101 ? -14 14.875 -4.309 1 87.81 101 MET B N 1
ATOM 3256 C CA . MET B 1 101 ? -13.836 14.859 -2.857 1 87.81 101 MET B CA 1
ATOM 3257 C C . MET B 1 101 ? -15.188 14.914 -2.156 1 87.81 101 MET B C 1
ATOM 3259 O O . MET B 1 101 ? -15.398 14.242 -1.143 1 87.81 101 MET B O 1
ATOM 3263 N N . LYS B 1 102 ? -16.094 15.75 -2.695 1 92.69 102 LYS B N 1
ATOM 3264 C CA . LYS B 1 102 ? -17.438 15.781 -2.15 1 92.69 102 LYS B CA 1
ATOM 3265 C C . LYS B 1 102 ? -18.094 14.398 -2.197 1 92.69 102 LYS B C 1
ATOM 3267 O O . LYS B 1 102 ? -18.719 13.969 -1.227 1 92.69 102 LYS B O 1
ATOM 3272 N N . GLY B 1 103 ? -17.953 13.742 -3.324 1 93.06 103 GLY B N 1
ATOM 3273 C CA . GLY B 1 103 ? -18.5 12.398 -3.486 1 93.06 103 GLY B CA 1
ATOM 3274 C C . GLY B 1 103 ? -17.938 11.406 -2.482 1 93.06 103 GLY B C 1
ATOM 3275 O O . GLY B 1 103 ? -18.688 10.586 -1.943 1 93.06 103 GLY B O 1
ATOM 3276 N N . LYS B 1 104 ? -16.672 11.461 -2.193 1 92.19 104 LYS B N 1
ATOM 3277 C CA . LYS B 1 104 ? -16.047 10.578 -1.211 1 92.19 104 LYS B CA 1
ATOM 3278 C C . LYS B 1 104 ? -16.656 10.773 0.17 1 92.19 104 LYS B C 1
ATOM 3280 O O . LYS B 1 104 ? -16.875 9.805 0.901 1 92.19 104 LYS B O 1
ATOM 3285 N N . LEU B 1 105 ? -16.922 11.992 0.509 1 95.38 105 LEU B N 1
ATOM 3286 C CA . LEU B 1 105 ? -17.531 12.297 1.798 1 95.38 105 LEU B CA 1
ATOM 3287 C C . LEU B 1 105 ? -18.969 11.789 1.847 1 95.38 105 LEU B C 1
ATOM 3289 O O . LEU B 1 105 ? -19.375 11.148 2.82 1 95.38 105 LEU B O 1
ATOM 3293 N N . LEU B 1 106 ? -19.719 12.023 0.771 1 95 106 LEU B N 1
ATOM 3294 C CA . LEU B 1 106 ? -21.109 11.57 0.702 1 95 106 LEU B CA 1
ATOM 3295 C C . LEU B 1 106 ? -21.188 10.047 0.757 1 95 106 LEU B C 1
ATOM 3297 O O . LEU B 1 106 ? -22.094 9.492 1.385 1 95 106 LEU B O 1
ATOM 3301 N N . ASP B 1 107 ? -20.25 9.438 0.151 1 92.69 107 ASP B N 1
ATOM 3302 C CA . ASP B 1 107 ? -20.203 7.98 0.122 1 92.69 107 ASP B CA 1
ATOM 3303 C C . ASP B 1 107 ? -20.047 7.41 1.529 1 92.69 107 ASP B C 1
ATOM 3305 O O . ASP B 1 107 ? -20.422 6.262 1.784 1 92.69 107 ASP B O 1
ATOM 3309 N N . LEU B 1 108 ? -19.5 8.195 2.439 1 93.44 108 LEU B N 1
ATOM 3310 C CA . LEU B 1 108 ? -19.297 7.738 3.811 1 93.44 108 LEU B CA 1
ATOM 3311 C C . LEU B 1 108 ? -20.562 7.934 4.641 1 93.44 108 LEU B C 1
ATOM 3313 O O . LEU B 1 108 ? -20.609 7.535 5.809 1 93.44 108 LEU B O 1
ATOM 3317 N N . GLY B 1 109 ? -21.547 8.578 4.09 1 92.38 109 GLY B N 1
ATOM 3318 C CA . GLY B 1 109 ? -22.844 8.695 4.734 1 92.38 109 GLY B CA 1
ATOM 3319 C C . GLY B 1 109 ? -22.938 9.867 5.691 1 92.38 109 GLY B C 1
ATOM 3320 O O . GLY B 1 109 ? -23.875 9.945 6.496 1 92.38 109 GLY B O 1
ATOM 3321 N N . VAL B 1 110 ? -21.984 10.789 5.621 1 96.12 110 VAL B N 1
ATOM 3322 C CA . VAL B 1 110 ? -22.016 11.93 6.523 1 96.12 110 VAL B CA 1
ATOM 3323 C C . VAL B 1 110 ? -22.75 13.094 5.867 1 96.12 110 VAL B C 1
ATOM 3325 O O . VAL B 1 110 ? -22.938 13.117 4.648 1 96.12 110 VAL B O 1
ATOM 3328 N N . GLU B 1 111 ? -23.188 14 6.711 1 97.06 111 GLU B N 1
ATOM 3329 C CA . GLU B 1 111 ? -23.781 15.227 6.191 1 97.06 111 GLU B CA 1
ATOM 3330 C C . GLU B 1 111 ? -22.719 16.156 5.637 1 97.06 111 GLU B C 1
ATOM 3332 O O . GLU B 1 111 ? -21.688 16.375 6.273 1 97.06 111 GLU B O 1
ATOM 3337 N N . VAL B 1 112 ? -22.969 16.656 4.414 1 97.56 112 VAL B N 1
ATOM 3338 C CA . VAL B 1 112 ? -22 17.562 3.779 1 97.56 112 VAL B CA 1
ATOM 3339 C C . VAL B 1 112 ? -22.688 18.875 3.418 1 97.56 112 VAL B C 1
ATOM 3341 O O . VAL B 1 112 ? -23.75 18.875 2.785 1 97.56 112 VAL B O 1
ATOM 3344 N N . HIS B 1 113 ? -22.141 19.969 3.883 1 96.44 113 HIS B N 1
ATOM 3345 C CA . HIS B 1 113 ? -22.562 21.297 3.477 1 96.44 113 HIS B CA 1
ATOM 3346 C C . HIS B 1 113 ? -21.484 21.984 2.625 1 96.44 113 HIS B C 1
ATOM 3348 O O . HIS B 1 113 ? -20.312 21.953 2.965 1 96.44 113 HIS B O 1
ATOM 3354 N N . GLN B 1 114 ? -21.922 22.484 1.56 1 95.31 114 GLN B N 1
ATOM 3355 C CA . GLN B 1 114 ? -21.031 23.297 0.737 1 95.31 114 GLN B CA 1
ATOM 3356 C C . GLN B 1 114 ? -21.344 24.781 0.872 1 95.31 114 GLN B C 1
ATOM 3358 O O . GLN B 1 114 ? -22.297 25.266 0.26 1 95.31 114 GLN B O 1
ATOM 3363 N N . LYS B 1 115 ? -20.547 25.453 1.647 1 95.06 115 LYS B N 1
ATOM 3364 C CA . LYS B 1 115 ? -20.781 26.859 1.979 1 95.06 115 LYS B CA 1
ATOM 3365 C C . LYS B 1 115 ? -19.469 27.625 2.059 1 95.06 115 LYS B C 1
ATOM 3367 O O . LYS B 1 115 ? -18.469 27.109 2.582 1 95.06 115 LYS B O 1
ATOM 3372 N N . GLY B 1 116 ? -19.469 28.844 1.463 1 92.44 116 GLY B N 1
ATOM 3373 C CA . GLY B 1 116 ? -18.281 29.688 1.508 1 92.44 116 GLY B CA 1
ATOM 3374 C C . GLY B 1 116 ? -17.359 29.484 0.32 1 92.44 116 GLY B C 1
ATOM 3375 O O . GLY B 1 116 ? -17.234 28.359 -0.185 1 92.44 116 GLY B O 1
ATOM 3376 N N . ARG B 1 117 ? -16.688 30.562 -0.012 1 86.56 117 ARG B N 1
ATOM 3377 C CA . ARG B 1 117 ? -15.805 30.516 -1.172 1 86.56 117 ARG B CA 1
ATOM 3378 C C . ARG B 1 117 ? -14.445 29.953 -0.8 1 86.56 117 ARG B C 1
ATOM 3380 O O . ARG B 1 117 ? -13.75 29.375 -1.645 1 86.56 117 ARG B O 1
ATOM 3387 N N . ASN B 1 118 ? -14.141 30.203 0.356 1 84.12 118 ASN B N 1
ATOM 3388 C CA . ASN B 1 118 ? -12.867 29.734 0.876 1 84.12 118 ASN B CA 1
ATOM 3389 C C . ASN B 1 118 ? -13.023 29.109 2.26 1 84.12 118 ASN B C 1
ATOM 3391 O O . ASN B 1 118 ? -14.125 29.062 2.803 1 84.12 118 ASN B O 1
ATOM 3395 N N . TRP B 1 119 ? -11.953 28.609 2.748 1 84.56 119 TRP B N 1
ATOM 3396 C CA . TRP B 1 119 ? -11.977 27.859 4.004 1 84.56 119 TRP B CA 1
ATOM 3397 C C . TRP B 1 119 ? -12.469 28.734 5.148 1 84.56 119 TRP B C 1
ATOM 3399 O O . TRP B 1 119 ? -13.25 28.281 5.988 1 84.56 119 TRP B O 1
ATOM 3409 N N . ALA B 1 120 ? -11.984 29.969 5.199 1 85.94 120 ALA B N 1
ATOM 3410 C CA . ALA B 1 120 ? -12.336 30.875 6.301 1 85.94 120 ALA B CA 1
ATOM 3411 C C . ALA B 1 120 ? -13.844 31.078 6.379 1 85.94 120 ALA B C 1
ATOM 3413 O O . ALA B 1 120 ? -14.422 31.031 7.469 1 85.94 120 ALA B O 1
ATOM 3414 N N . GLU B 1 121 ? -14.438 31.281 5.238 1 90.69 121 GLU B N 1
ATOM 3415 C CA . GLU B 1 121 ? -15.883 31.453 5.184 1 90.69 121 GLU B CA 1
ATOM 3416 C C . GLU B 1 121 ? -16.609 30.172 5.57 1 90.69 121 GLU B C 1
ATOM 3418 O O . GLU B 1 121 ? -17.609 30.203 6.293 1 90.69 121 GLU B O 1
ATOM 3423 N N . CYS B 1 122 ? -16.078 29.172 5.039 1 93.19 122 CYS B N 1
ATOM 3424 C CA . CYS B 1 122 ? -16.625 27.859 5.324 1 93.19 122 CYS B CA 1
ATOM 3425 C C . CYS B 1 122 ? -16.547 27.547 6.812 1 93.19 122 CYS B C 1
ATOM 3427 O O . CYS B 1 122 ? -17.531 27.109 7.414 1 93.19 122 CYS B O 1
ATOM 3429 N N . ASP B 1 123 ? -15.453 27.719 7.41 1 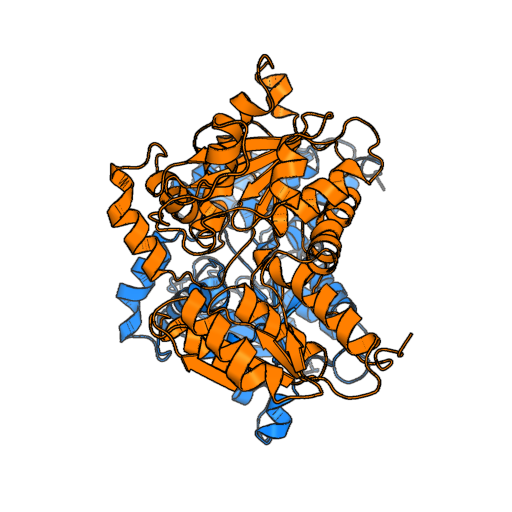93.25 123 ASP B N 1
ATOM 3430 C CA . ASP B 1 123 ? -15.242 27.453 8.828 1 93.25 123 ASP B CA 1
ATOM 3431 C C . ASP B 1 123 ? -16.125 28.344 9.695 1 93.25 123 ASP B C 1
ATOM 3433 O O . ASP B 1 123 ? -16.703 27.875 10.688 1 93.25 123 ASP B O 1
ATOM 3437 N N . LYS B 1 124 ? -16.234 29.625 9.352 1 94.69 124 LYS B N 1
ATOM 3438 C CA . LYS B 1 124 ? -17.078 30.562 10.07 1 94.69 124 LYS B CA 1
ATOM 3439 C C . LYS B 1 124 ? -18.547 30.094 10.062 1 94.69 124 LYS B C 1
ATOM 3441 O O . LYS B 1 124 ? -19.203 30.078 11.102 1 94.69 124 LYS B O 1
ATOM 3446 N N . TYR B 1 125 ? -18.969 29.75 8.898 1 96.25 125 TYR B N 1
ATOM 3447 C CA . TYR B 1 125 ? -20.328 29.25 8.773 1 96.25 125 TYR B CA 1
ATOM 3448 C C . TYR B 1 125 ? -20.547 28.031 9.672 1 96.25 125 TYR B C 1
ATOM 3450 O O . TYR B 1 125 ? -21.547 27.969 10.398 1 96.25 125 TYR B O 1
ATOM 3458 N N . MET B 1 126 ? -19.688 27.062 9.594 1 97.06 126 MET B N 1
ATOM 3459 C CA . MET B 1 126 ? -19.797 25.844 10.383 1 97.06 126 MET B CA 1
ATOM 3460 C C . MET B 1 126 ? -19.875 26.172 11.875 1 97.06 126 MET B C 1
ATOM 3462 O O . MET B 1 126 ? -20.75 25.672 12.578 1 97.06 126 MET B O 1
ATOM 3466 N N . ARG B 1 127 ? -19 27.047 12.344 1 96.75 127 ARG B N 1
ATOM 3467 C CA . ARG B 1 127 ? -18.906 27.344 13.766 1 96.75 127 ARG B CA 1
ATOM 3468 C C . ARG B 1 127 ? -20.094 28.172 14.242 1 96.75 127 ARG B C 1
ATOM 3470 O O . ARG B 1 127 ? -20.688 27.875 15.281 1 96.75 127 ARG B O 1
ATOM 3477 N N . GLU B 1 128 ? -20.484 29.125 13.469 1 97.19 128 GLU B N 1
ATOM 3478 C CA . GLU B 1 128 ? -21.469 30.094 13.93 1 97.19 128 GLU B CA 1
ATOM 3479 C C . GLU B 1 128 ? -22.891 29.625 13.641 1 97.19 128 GLU B C 1
ATOM 3481 O O . GLU B 1 128 ? -23.812 29.906 14.414 1 97.19 128 GLU B O 1
ATOM 3486 N N . GLU B 1 129 ? -23.062 28.906 12.562 1 96.88 129 GLU B N 1
ATOM 3487 C CA . GLU B 1 129 ? -24.422 28.578 12.133 1 96.88 129 GLU B CA 1
ATOM 3488 C C . GLU B 1 129 ? -24.781 27.141 12.508 1 96.88 129 GLU B C 1
ATOM 3490 O O . GLU B 1 129 ? -25.953 26.828 12.703 1 96.88 129 GLU B O 1
ATOM 3495 N N . LEU B 1 130 ? -23.828 26.297 12.508 1 97.38 130 LEU B N 1
ATOM 3496 C CA . LEU B 1 130 ? -24.141 24.891 12.766 1 97.38 130 LEU B CA 1
ATOM 3497 C C . LEU B 1 130 ? -23.734 24.5 14.18 1 97.38 130 LEU B C 1
ATOM 3499 O O . LEU B 1 130 ? -24.578 24.203 15.016 1 97.38 130 LEU B O 1
ATOM 3503 N N . LEU B 1 131 ? -22.516 24.609 14.461 1 97.38 131 LEU B N 1
ATOM 3504 C CA . LEU B 1 131 ? -21.969 24.156 15.734 1 97.38 131 LEU B CA 1
ATOM 3505 C C . LEU B 1 131 ? -22.594 24.922 16.891 1 97.38 131 LEU B C 1
ATOM 3507 O O . LEU B 1 131 ? -22.953 24.328 17.922 1 97.38 131 LEU B O 1
ATOM 3511 N N . ALA B 1 132 ? -22.719 26.188 16.766 1 97.06 132 ALA B N 1
ATOM 3512 C CA . ALA B 1 132 ? -23.234 27.047 17.828 1 97.06 132 ALA B CA 1
ATOM 3513 C C . ALA B 1 132 ? -24.672 26.656 18.188 1 97.06 132 ALA B C 1
ATOM 3515 O O . ALA B 1 132 ? -25.141 26.922 19.297 1 97.06 132 ALA B O 1
ATOM 3516 N N . ASN B 1 133 ? -25.375 26 17.297 1 97.44 133 ASN B N 1
ATOM 3517 C CA . ASN B 1 133 ? -26.781 25.688 17.5 1 97.44 133 ASN B CA 1
ATOM 3518 C C . ASN B 1 133 ? -26.969 24.203 17.828 1 97.44 133 ASN B C 1
ATOM 3520 O O . ASN B 1 133 ? -28.109 23.703 17.844 1 97.44 133 ASN B O 1
ATOM 3524 N N . ASP B 1 134 ? -25.938 23.484 18.078 1 97.44 134 ASP B N 1
ATOM 3525 C CA . ASP B 1 134 ? -25.984 22.078 18.438 1 97.44 134 ASP B CA 1
ATOM 3526 C C . ASP B 1 134 ? -25.328 21.828 19.797 1 97.44 134 ASP B C 1
ATOM 3528 O O . ASP B 1 134 ? -24.094 21.734 19.875 1 97.44 134 ASP B O 1
ATOM 3532 N N . PRO B 1 135 ? -26.109 21.703 20.781 1 96.12 135 PRO B N 1
ATOM 3533 C CA . PRO B 1 135 ? -25.547 21.547 22.125 1 96.12 135 PRO B CA 1
ATOM 3534 C C . PRO B 1 135 ? -24.672 20.281 22.25 1 96.12 135 PRO B C 1
ATOM 3536 O O . PRO B 1 135 ? -23.891 20.172 23.188 1 96.12 135 PRO B O 1
ATOM 3539 N N . THR B 1 136 ? -24.781 19.391 21.328 1 97 136 THR B N 1
ATOM 3540 C CA . THR B 1 136 ? -23.984 18.172 21.375 1 97 136 THR B CA 1
ATOM 3541 C C . THR B 1 136 ? -22.812 18.25 20.406 1 97 136 THR B C 1
ATOM 3543 O O . THR B 1 136 ? -22.062 17.281 20.234 1 97 136 THR B O 1
ATOM 3546 N N . GLY B 1 137 ? -22.688 19.359 19.781 1 98.12 137 GLY B N 1
ATOM 3547 C CA . GLY B 1 137 ? -21.703 19.531 18.734 1 98.12 137 GLY B CA 1
ATOM 3548 C C . GLY B 1 137 ? -20.281 19.641 19.266 1 98.12 137 GLY B C 1
ATOM 3549 O O . GLY B 1 137 ? -20.047 20.234 20.297 1 98.12 137 GLY B O 1
ATOM 3550 N N . ILE B 1 138 ? -19.344 19 18.547 1 98.19 138 ILE B N 1
ATOM 3551 C CA . ILE B 1 138 ? -17.922 19.078 18.859 1 98.19 138 ILE B CA 1
ATOM 3552 C C . ILE B 1 138 ? -17.141 19.469 17.609 1 98.19 138 ILE B C 1
ATOM 3554 O O . ILE B 1 138 ? -17.297 18.859 16.547 1 98.19 138 ILE B O 1
ATOM 3558 N N . TYR B 1 139 ? -16.344 20.484 17.766 1 98.12 139 TYR B N 1
ATOM 3559 C CA . TYR B 1 139 ? -15.477 20.938 16.688 1 98.12 139 TYR B CA 1
ATOM 3560 C C . TYR B 1 139 ? -14.266 20.016 16.531 1 98.12 139 TYR B C 1
ATOM 3562 O O . TYR B 1 139 ? -13.617 19.672 17.531 1 98.12 139 TYR B O 1
ATOM 3570 N N . VAL B 1 140 ? -13.977 19.641 15.297 1 98.38 140 VAL B N 1
ATOM 3571 C CA . VAL B 1 140 ? -12.812 18.828 14.984 1 98.38 140 VAL B CA 1
ATOM 3572 C C . VAL B 1 140 ? -11.797 19.641 14.188 1 98.38 140 VAL B C 1
ATOM 3574 O O . VAL B 1 140 ? -11.906 19.75 12.961 1 98.38 140 VAL B O 1
ATOM 3577 N N . PRO B 1 141 ? -10.773 20.156 14.867 1 96.25 141 PRO B N 1
ATOM 3578 C CA . PRO B 1 141 ? -9.75 20.922 14.133 1 96.25 141 PRO B CA 1
ATOM 3579 C C . PRO B 1 141 ? -8.891 20.031 13.242 1 96.25 141 PRO B C 1
ATOM 3581 O O . PRO B 1 141 ? -8.578 18.891 13.609 1 96.25 141 PRO B O 1
ATOM 3584 N N . PRO B 1 142 ? -8.5 20.594 12.141 1 94.25 142 PRO B N 1
ATOM 3585 C CA . PRO B 1 142 ? -7.734 19.781 11.188 1 94.25 142 PRO B CA 1
ATOM 3586 C C . PRO B 1 142 ? -6.316 19.484 11.68 1 94.25 142 PRO B C 1
ATOM 3588 O O . PRO B 1 142 ? -5.715 18.484 11.258 1 94.25 142 PRO B O 1
ATOM 3591 N N . PHE B 1 143 ? -5.695 20.375 12.523 1 96.19 143 PHE B N 1
ATOM 3592 C CA . PHE B 1 143 ? -4.301 20.078 12.836 1 96.19 143 PHE B CA 1
ATOM 3593 C C . PHE B 1 143 ? -3.906 20.672 14.188 1 96.19 143 PHE B C 1
ATOM 3595 O O . PHE B 1 143 ? -2.932 20.234 14.797 1 96.19 143 PHE B O 1
ATOM 3602 N N . ASP B 1 144 ? -4.672 21.688 14.695 1 97 144 ASP B N 1
ATOM 3603 C CA . ASP B 1 144 ? -4.152 22.484 15.805 1 97 144 ASP B CA 1
ATOM 3604 C C . ASP B 1 144 ? -4.863 22.125 17.109 1 97 144 ASP B C 1
ATOM 3606 O O . ASP B 1 144 ? -5.617 22.938 17.656 1 97 144 ASP B O 1
ATOM 3610 N N . ASP B 1 145 ? -4.625 21.016 17.625 1 98.25 145 ASP B N 1
ATOM 3611 C CA . ASP B 1 145 ? -5.141 20.5 18.891 1 98.25 145 ASP B CA 1
ATOM 3612 C C . ASP B 1 145 ? -4.195 19.453 19.469 1 98.25 145 ASP B C 1
ATOM 3614 O O . ASP B 1 145 ? -3.742 18.547 18.766 1 98.25 145 ASP B O 1
ATOM 3618 N N . PRO B 1 146 ? -3.869 19.516 20.766 1 98.5 146 PRO B N 1
ATOM 3619 C CA . PRO B 1 146 ? -2.947 18.547 21.375 1 98.5 146 PRO B CA 1
ATOM 3620 C C . PRO B 1 146 ? -3.426 17.109 21.234 1 98.5 146 PRO B C 1
ATOM 3622 O O . PRO B 1 146 ? -2.607 16.188 21.156 1 98.5 146 PRO B O 1
ATOM 3625 N N . ARG B 1 147 ? -4.715 16.922 21.297 1 98.31 147 ARG B N 1
ATOM 3626 C CA . ARG B 1 147 ? -5.25 15.562 21.156 1 98.31 147 ARG B CA 1
ATOM 3627 C C . ARG B 1 147 ? -4.961 15.008 19.766 1 98.31 147 ARG B C 1
ATOM 3629 O O . ARG B 1 147 ? -4.855 13.789 19.594 1 98.31 147 ARG B O 1
ATOM 3636 N N . VAL B 1 148 ? -4.914 15.898 18.688 1 98.69 148 VAL B N 1
ATOM 3637 C CA . VAL B 1 148 ? -4.512 15.516 17.344 1 98.69 148 VAL B CA 1
ATOM 3638 C C . VAL B 1 148 ? -3.037 15.125 17.328 1 98.69 148 VAL B C 1
ATOM 3640 O O . VAL B 1 148 ? -2.664 14.094 16.766 1 98.69 148 VAL B O 1
ATOM 3643 N N . TRP B 1 149 ? -2.221 15.914 18.062 1 98.88 149 TRP B N 1
ATOM 3644 C CA . TRP B 1 149 ? -0.786 15.648 18.109 1 98.88 149 TRP B CA 1
ATOM 3645 C C . TRP B 1 149 ? -0.5 14.344 18.859 1 98.88 149 TRP B C 1
ATOM 3647 O O . TRP B 1 149 ? 0.358 13.562 18.438 1 98.88 149 TRP B O 1
ATOM 3657 N N . ASP B 1 150 ? -1.272 14.07 19.953 1 98.69 150 ASP B N 1
ATOM 3658 C CA . ASP B 1 150 ? -1.149 12.82 20.688 1 98.69 150 ASP B CA 1
ATOM 3659 C C . ASP B 1 150 ? -1.381 11.617 19.781 1 98.69 150 ASP B C 1
ATOM 3661 O O . ASP B 1 150 ? -0.649 10.625 19.859 1 98.69 150 ASP B O 1
ATOM 3665 N N . GLY B 1 151 ? -2.391 11.734 18.953 1 98.56 151 GLY B N 1
ATOM 3666 C CA . GLY B 1 151 ? -2.688 10.664 18.016 1 98.56 151 GLY B CA 1
ATOM 3667 C C . GLY B 1 151 ? -1.575 10.43 17.016 1 98.56 151 GLY B C 1
ATOM 3668 O O . GLY B 1 151 ? -1.176 9.289 16.781 1 98.56 151 GLY B O 1
ATOM 3669 N N . ALA B 1 152 ? -1.085 11.492 16.438 1 98.62 152 ALA B N 1
ATOM 3670 C CA . ALA B 1 152 ? -0.024 11.391 15.445 1 98.62 152 ALA B CA 1
ATOM 3671 C C . ALA B 1 152 ? 1.261 10.844 16.062 1 98.62 152 ALA B C 1
ATOM 3673 O O . ALA B 1 152 ? 2.025 10.141 15.398 1 98.62 152 ALA B O 1
ATOM 3674 N N . ALA B 1 153 ? 1.506 11.086 17.328 1 98.69 153 ALA B N 1
ATOM 3675 C CA . ALA B 1 153 ? 2.73 10.688 18.016 1 98.69 153 ALA B CA 1
ATOM 3676 C C . ALA B 1 153 ? 2.838 9.164 18.109 1 98.69 153 ALA B C 1
ATOM 3678 O O . ALA B 1 153 ? 3.936 8.625 18.266 1 98.69 153 ALA B O 1
ATOM 3679 N N . THR B 1 154 ? 1.729 8.461 18.062 1 98.19 154 THR B N 1
ATOM 3680 C CA . THR B 1 154 ? 1.735 7.008 18.172 1 98.19 154 THR B CA 1
ATOM 3681 C C . THR B 1 154 ? 2.521 6.379 17.031 1 98.19 154 THR B C 1
ATOM 3683 O O . THR B 1 154 ? 3.006 5.25 17.156 1 98.19 154 THR B O 1
ATOM 3686 N N . MET B 1 155 ? 2.654 7.137 15.969 1 98 155 MET B N 1
ATOM 3687 C CA . MET B 1 155 ? 3.428 6.656 14.82 1 98 155 MET B CA 1
ATOM 3688 C C . MET B 1 155 ? 4.875 6.391 15.219 1 98 155 MET B C 1
ATOM 3690 O O . MET B 1 155 ? 5.504 5.461 14.711 1 98 155 MET B O 1
ATOM 3694 N N . VAL B 1 156 ? 5.359 7.215 16.125 1 98.44 156 VAL B N 1
ATOM 3695 C CA . VAL B 1 156 ? 6.742 7.09 16.562 1 98.44 156 VAL B CA 1
ATOM 3696 C C . VAL B 1 156 ? 6.906 5.809 17.375 1 98.44 156 VAL B C 1
ATOM 3698 O O . VAL B 1 156 ? 7.918 5.113 17.25 1 98.44 156 VAL B O 1
ATOM 3701 N N . ASP B 1 157 ? 5.941 5.461 18.203 1 97.81 157 ASP B N 1
ATOM 3702 C CA . ASP B 1 157 ? 5.957 4.195 18.938 1 97.81 157 ASP B CA 1
ATOM 3703 C C . ASP B 1 157 ? 6.035 3.01 17.984 1 97.81 157 ASP B C 1
ATOM 3705 O O . ASP B 1 157 ? 6.781 2.059 18.219 1 97.81 157 ASP B O 1
ATOM 3709 N N . GLU B 1 158 ? 5.27 3.104 16.938 1 98 158 GLU B N 1
ATOM 3710 C CA . GLU B 1 158 ? 5.262 2.02 15.961 1 98 158 GLU B CA 1
ATOM 3711 C C . GLU B 1 158 ? 6.602 1.913 15.242 1 98 158 GLU B C 1
ATOM 3713 O O . GLU B 1 158 ? 7.098 0.81 15 1 98 158 GLU B O 1
ATOM 3718 N N . ILE B 1 159 ? 7.156 3.064 14.844 1 98.06 159 ILE B N 1
ATOM 3719 C CA . ILE B 1 159 ? 8.453 3.068 14.172 1 98.06 159 ILE B CA 1
ATOM 3720 C C . ILE B 1 159 ? 9.5 2.42 15.078 1 98.06 159 ILE B C 1
ATOM 3722 O O . ILE B 1 159 ? 10.273 1.571 14.625 1 98.06 159 ILE B O 1
ATOM 3726 N N . ARG B 1 160 ? 9.508 2.725 16.344 1 96.62 160 ARG B N 1
ATOM 3727 C CA . ARG B 1 160 ? 10.453 2.162 17.297 1 96.62 160 ARG B CA 1
ATOM 3728 C C . ARG B 1 160 ? 10.258 0.655 17.438 1 96.62 160 ARG B C 1
ATOM 3730 O O . ARG B 1 160 ? 11.234 -0.091 17.562 1 96.62 160 ARG B O 1
ATOM 3737 N N . ASP B 1 161 ? 9.008 0.238 17.438 1 95.62 161 ASP B N 1
ATOM 3738 C CA . ASP B 1 161 ? 8.688 -1.18 17.578 1 95.62 161 ASP B CA 1
ATOM 3739 C C . ASP B 1 161 ? 9.094 -1.954 16.328 1 95.62 161 ASP B C 1
ATOM 3741 O O . ASP B 1 161 ? 9.492 -3.119 16.406 1 95.62 161 ASP B O 1
ATOM 3745 N N . GLN B 1 162 ? 9 -1.328 15.211 1 96.12 162 GLN B N 1
ATOM 3746 C CA . GLN B 1 162 ? 9.078 -2.041 13.938 1 96.12 162 GLN B CA 1
ATOM 3747 C C . GLN B 1 162 ? 10.5 -2.014 13.375 1 96.12 162 GLN B C 1
ATOM 3749 O O . GLN B 1 162 ? 10.852 -2.834 12.523 1 96.12 162 GLN B O 1
ATOM 3754 N N . LEU B 1 163 ? 11.219 -0.986 13.75 1 94 163 LEU B N 1
ATOM 3755 C CA . LEU B 1 163 ? 12.602 -0.893 13.289 1 94 163 LEU B CA 1
ATOM 3756 C C . LEU B 1 163 ? 13.578 -1.193 14.422 1 94 163 LEU B C 1
ATOM 3758 O O . LEU B 1 163 ? 13.578 -0.503 15.445 1 94 163 LEU B O 1
ATOM 3762 N N . GLU B 1 164 ? 14.328 -2.207 14.273 1 87.5 164 GLU B N 1
ATOM 3763 C CA . GLU B 1 164 ? 15.32 -2.582 15.273 1 87.5 164 GLU B CA 1
ATOM 3764 C C . GLU B 1 164 ? 16.578 -1.723 15.156 1 87.5 164 GLU B C 1
ATOM 3766 O O . GLU B 1 164 ? 17.266 -1.491 16.141 1 87.5 164 GLU B O 1
ATOM 3771 N N . GLU B 1 165 ? 16.812 -1.191 14.008 1 91.75 165 GLU B N 1
ATOM 3772 C CA . GLU B 1 165 ? 18 -0.402 13.727 1 91.75 165 GLU B CA 1
ATOM 3773 C C . GLU B 1 165 ? 17.812 1.056 14.133 1 91.75 165 GLU B C 1
ATOM 3775 O O . GLU B 1 165 ? 16.688 1.558 14.148 1 91.75 165 GLU B O 1
ATOM 3780 N N . PRO B 1 166 ? 18.938 1.693 14.445 1 95.62 166 PRO B N 1
ATOM 3781 C CA . PRO B 1 166 ? 18.828 3.127 14.734 1 95.62 166 PRO B CA 1
ATOM 3782 C C . PRO B 1 166 ? 18.281 3.93 13.562 1 95.62 166 PRO B C 1
ATOM 3784 O O . PRO B 1 166 ? 18.656 3.674 12.414 1 95.62 166 PRO B O 1
ATOM 3787 N N . VAL B 1 167 ? 17.438 4.867 13.828 1 97.56 167 VAL B N 1
ATOM 3788 C CA . VAL B 1 167 ? 16.844 5.738 12.82 1 97.56 167 VAL B CA 1
ATOM 3789 C C . VAL B 1 167 ? 17.562 7.078 12.797 1 97.56 167 VAL B C 1
ATOM 3791 O O . VAL B 1 167 ? 17.625 7.781 13.805 1 97.56 167 VAL B O 1
ATOM 3794 N N . GLU B 1 168 ? 18.141 7.395 11.664 1 97.62 168 GLU B N 1
ATOM 3795 C CA . GLU B 1 168 ? 18.891 8.641 11.516 1 97.62 168 GLU B CA 1
ATOM 3796 C C . GLU B 1 168 ? 17.953 9.836 11.414 1 97.62 168 GLU B C 1
ATOM 3798 O O . GLU B 1 168 ? 18.25 10.914 11.938 1 97.62 168 GLU B O 1
ATOM 3803 N N . GLY B 1 169 ? 16.891 9.633 10.719 1 98.31 169 GLY B N 1
ATOM 3804 C CA . GLY B 1 169 ? 15.938 10.719 10.531 1 98.31 169 GLY B CA 1
ATOM 3805 C C . GLY B 1 169 ? 14.555 10.234 10.125 1 98.31 169 GLY B C 1
ATOM 3806 O O . GLY B 1 169 ? 14.414 9.141 9.578 1 98.31 169 GLY B O 1
ATOM 3807 N N . ILE B 1 170 ? 13.547 11.031 10.43 1 98.88 170 ILE B N 1
ATOM 3808 C CA . ILE B 1 170 ? 12.172 10.859 9.984 1 98.88 170 ILE B CA 1
ATOM 3809 C C . ILE B 1 170 ? 11.742 12.07 9.156 1 98.88 170 ILE B C 1
ATOM 3811 O O . ILE B 1 170 ? 11.828 13.211 9.617 1 98.88 170 ILE B O 1
ATOM 3815 N N . VAL B 1 171 ? 11.328 11.812 7.926 1 98.94 171 VAL B N 1
ATOM 3816 C CA . VAL B 1 171 ? 10.984 12.867 6.98 1 98.94 171 VAL B CA 1
ATOM 3817 C C . VAL B 1 171 ? 9.469 12.969 6.848 1 98.94 171 VAL B C 1
ATOM 3819 O O . VAL B 1 171 ? 8.781 11.953 6.695 1 98.94 171 VAL B O 1
ATOM 3822 N N . CYS B 1 172 ? 8.953 14.18 6.926 1 98.88 172 CYS B N 1
ATOM 3823 C CA . CYS B 1 172 ? 7.512 14.375 6.762 1 98.88 172 CYS B CA 1
ATOM 3824 C C . CYS B 1 172 ? 7.211 15.695 6.074 1 98.88 172 CYS B C 1
ATOM 3826 O O . CYS B 1 172 ? 8.055 16.594 6.047 1 98.88 172 CYS B O 1
ATOM 3828 N N . SER B 1 173 ? 6.055 15.766 5.461 1 98.75 173 SER B N 1
ATOM 3829 C CA . SER B 1 173 ? 5.574 17.031 4.926 1 98.75 173 SER B CA 1
ATOM 3830 C C . SER B 1 173 ? 4.879 17.859 6 1 98.75 173 SER B C 1
ATOM 3832 O O . SER B 1 173 ? 4.418 17.312 7.008 1 98.75 173 SER B O 1
ATOM 3834 N N . VAL B 1 174 ? 4.852 19.188 5.777 1 98.75 174 VAL B N 1
ATOM 3835 C CA . VAL B 1 174 ? 4.293 20.078 6.801 1 98.75 174 VAL B CA 1
ATOM 3836 C C . VAL B 1 174 ? 3.305 21.047 6.16 1 98.75 174 VAL B C 1
ATOM 3838 O O . VAL B 1 174 ? 3.645 21.75 5.207 1 98.75 174 VAL B O 1
ATOM 3841 N N . GLY B 1 175 ? 2.102 21 6.609 1 97.06 175 GLY B N 1
ATOM 3842 C CA . GLY B 1 175 ? 1.104 22.031 6.391 1 97.06 175 GLY B CA 1
ATOM 3843 C C . GLY B 1 175 ? 0.843 22.875 7.621 1 97.06 175 GLY B C 1
ATOM 3844 O O . GLY B 1 175 ? 1.706 23.656 8.047 1 97.06 175 GLY B O 1
ATOM 3845 N N . GLY B 1 176 ? -0.228 22.609 8.297 1 96.69 176 GLY B N 1
ATOM 3846 C CA . GLY B 1 176 ? -0.546 23.312 9.523 1 96.69 176 GLY B CA 1
ATOM 3847 C C . GLY B 1 176 ? 0.291 22.875 10.711 1 96.69 176 GLY B C 1
ATOM 3848 O O . GLY B 1 176 ? 0.419 23.594 11.695 1 96.69 176 GLY B O 1
ATOM 3849 N N . GLY B 1 177 ? 0.778 21.703 10.617 1 98.31 177 GLY B N 1
ATOM 3850 C CA . GLY B 1 177 ? 1.738 21.281 11.617 1 98.31 177 GLY B CA 1
ATOM 3851 C C . GLY B 1 177 ? 1.251 20.094 12.445 1 98.31 177 GLY B C 1
ATOM 3852 O O . GLY B 1 177 ? 1.956 19.625 13.344 1 98.31 177 GLY B O 1
ATOM 3853 N N . GLY B 1 178 ? 0.071 19.516 12.125 1 98.19 178 GLY B N 1
ATOM 3854 C CA . GLY B 1 178 ? -0.466 18.406 12.898 1 98.19 178 GLY B CA 1
ATOM 3855 C C . GLY B 1 178 ? 0.445 17.203 12.914 1 98.19 178 GLY B C 1
ATOM 3856 O O . GLY B 1 178 ? 0.666 16.594 13.969 1 98.19 178 GLY B O 1
ATOM 3857 N N . LEU B 1 179 ? 1.003 16.828 11.781 1 98.69 179 LEU B N 1
ATOM 3858 C CA . LEU B 1 179 ? 1.87 15.656 11.664 1 98.69 179 LEU B CA 1
ATOM 3859 C C . LEU B 1 179 ? 3.209 15.898 12.352 1 98.69 179 LEU B C 1
ATOM 3861 O O . LEU B 1 179 ? 3.639 15.102 13.188 1 98.69 179 LEU B O 1
ATOM 3865 N N . ILE B 1 180 ? 3.828 17.047 12.07 1 98.81 180 ILE B N 1
ATOM 3866 C CA . ILE B 1 180 ? 5.164 17.328 12.594 1 98.81 180 ILE B CA 1
ATOM 3867 C C . ILE B 1 180 ? 5.105 17.484 14.109 1 98.81 180 ILE B C 1
ATOM 3869 O O . ILE B 1 180 ? 6.039 17.109 14.82 1 98.81 180 ILE B O 1
ATOM 3873 N N . ASN B 1 181 ? 4.02 18.078 14.617 1 98.81 181 ASN B N 1
ATOM 3874 C CA . ASN B 1 181 ? 3.871 18.203 16.062 1 98.81 181 ASN B CA 1
ATOM 3875 C C . ASN B 1 181 ? 3.836 16.828 16.734 1 98.81 181 ASN B C 1
ATOM 3877 O O . ASN B 1 181 ? 4.477 16.625 17.766 1 98.81 181 ASN B O 1
ATOM 3881 N N . GLY B 1 182 ? 3.07 15.914 16.141 1 98.81 182 GLY B N 1
ATOM 3882 C CA . GLY B 1 182 ? 3.043 14.562 16.672 1 98.81 182 GLY B CA 1
ATOM 3883 C C . GLY B 1 182 ? 4.391 13.867 16.609 1 98.81 182 GLY B C 1
ATOM 3884 O O . GLY B 1 182 ? 4.797 13.203 17.562 1 98.81 182 GLY B O 1
ATOM 3885 N N . LEU B 1 183 ? 5.074 14.016 15.484 1 98.81 183 LEU B N 1
ATOM 3886 C CA . LEU B 1 183 ? 6.379 13.391 15.312 1 98.81 183 LEU B CA 1
ATOM 3887 C C . LEU B 1 183 ? 7.391 13.945 16.312 1 98.81 183 LEU B C 1
ATOM 3889 O O . LEU B 1 183 ? 8.102 13.195 16.969 1 98.81 183 LEU B O 1
ATOM 3893 N N . MET B 1 184 ? 7.434 15.273 16.453 1 98.75 184 MET B N 1
ATOM 3894 C CA . MET B 1 184 ? 8.367 15.906 17.375 1 98.75 184 MET B CA 1
ATOM 3895 C C . MET B 1 184 ? 8.055 15.5 18.812 1 98.75 184 MET B C 1
ATOM 3897 O O . MET B 1 184 ? 8.961 15.188 19.594 1 98.75 184 MET B O 1
ATOM 3901 N N . GLN B 1 185 ? 6.777 15.523 19.141 1 98.31 185 GLN B N 1
ATOM 3902 C CA . GLN B 1 185 ? 6.352 15.094 20.469 1 98.31 185 GLN B CA 1
ATOM 3903 C C . GLN B 1 185 ? 6.809 13.664 20.75 1 98.31 185 GLN B C 1
ATOM 3905 O O . GLN B 1 185 ? 7.316 13.375 21.844 1 98.31 185 GLN B O 1
ATOM 3910 N N . GLY B 1 186 ? 6.598 12.797 19.812 1 98.31 186 GLY B N 1
ATOM 3911 C CA . GLY B 1 186 ? 7.027 11.414 19.969 1 98.31 186 GLY B CA 1
ATOM 3912 C C . GLY B 1 186 ? 8.531 11.266 20.062 1 98.31 186 GLY B C 1
ATOM 3913 O O . GLY B 1 186 ? 9.039 10.57 20.953 1 98.31 186 GLY B O 1
ATOM 3914 N N . VAL B 1 187 ? 9.258 11.898 19.156 1 98.19 187 VAL B N 1
ATOM 3915 C CA . VAL B 1 187 ? 10.703 11.766 19.062 1 98.19 187 VAL B CA 1
ATOM 3916 C C . VAL B 1 187 ? 11.352 12.344 20.328 1 98.19 187 VAL B C 1
ATOM 3918 O O . VAL B 1 187 ? 12.234 11.711 20.922 1 98.19 187 VAL B O 1
ATOM 3921 N N . GLU B 1 188 ? 10.914 13.5 20.766 1 97.5 188 GLU B N 1
ATOM 3922 C CA . GLU B 1 188 ? 11.516 14.164 21.922 1 97.5 188 GLU B CA 1
ATOM 3923 C C . GLU B 1 188 ? 11.062 13.516 23.234 1 97.5 188 GLU B C 1
ATOM 3925 O O . GLU B 1 188 ? 11.805 13.508 24.219 1 97.5 188 GLU B O 1
ATOM 3930 N N . GLY B 1 189 ? 9.922 12.93 23.219 1 96 189 GLY B N 1
ATOM 3931 C CA . GLY B 1 189 ? 9.328 12.453 24.469 1 96 189 GLY B CA 1
ATOM 3932 C C . GLY B 1 189 ? 9.641 11 24.75 1 96 189 GLY B C 1
ATOM 3933 O O . GLY B 1 189 ? 9.414 10.523 25.875 1 96 189 GLY B O 1
ATOM 3934 N N . ARG B 1 190 ? 10.148 10.281 23.781 1 94.44 190 ARG B N 1
ATOM 3935 C CA . ARG B 1 190 ? 10.422 8.859 23.984 1 94.44 190 ARG B CA 1
ATOM 3936 C C . ARG B 1 190 ? 11.914 8.609 24.156 1 94.44 190 ARG B C 1
ATOM 3938 O O . ARG B 1 190 ? 12.742 9.375 23.641 1 94.44 190 ARG B O 1
ATOM 3945 N N . PRO B 1 191 ? 12.203 7.512 24.875 1 93.12 191 PRO B N 1
ATOM 3946 C CA . PRO B 1 191 ? 13.617 7.137 24.938 1 93.12 191 PRO B CA 1
ATOM 3947 C C . PRO B 1 191 ? 14.117 6.465 23.672 1 93.12 191 PRO B C 1
ATOM 3949 O O . PRO B 1 191 ? 13.359 5.73 23.016 1 93.12 191 PRO B O 1
ATOM 3952 N N . TRP B 1 192 ? 15.266 6.773 23.344 1 93.38 192 TRP B N 1
ATOM 3953 C CA . TRP B 1 192 ? 15.938 6.141 22.219 1 93.38 192 TRP B CA 1
ATOM 3954 C C . TRP B 1 192 ? 17.25 5.508 22.641 1 93.38 192 TRP B C 1
ATOM 3956 O O . TRP B 1 192 ? 17.938 6.031 23.531 1 93.38 192 TRP B O 1
ATOM 3966 N N . GLN B 1 193 ? 17.531 4.312 22.203 1 85.38 193 GLN B N 1
ATOM 3967 C CA . GLN B 1 193 ? 18.719 3.572 22.609 1 85.38 193 GLN B CA 1
ATOM 3968 C C . GLN B 1 193 ? 20 4.293 22.172 1 85.38 193 GLN B C 1
ATOM 3970 O O . GLN B 1 193 ? 20.953 4.398 22.938 1 85.38 193 GLN B O 1
ATOM 3975 N N . ASP B 1 194 ? 20.109 4.75 21.016 1 83.62 194 ASP B N 1
ATOM 3976 C CA . ASP B 1 194 ? 21.312 5.391 20.5 1 83.62 194 ASP B CA 1
ATOM 3977 C C . ASP B 1 194 ? 21.125 6.902 20.375 1 83.62 194 ASP B C 1
ATOM 3979 O O . ASP B 1 194 ? 21.344 7.637 21.344 1 83.62 194 ASP B O 1
ATOM 3983 N N . LYS B 1 195 ? 20.703 7.305 19.391 1 90.19 195 LYS B N 1
ATOM 3984 C CA . LYS B 1 195 ? 20.453 8.727 19.172 1 90.19 195 LYS B CA 1
ATOM 3985 C C . LYS B 1 195 ? 19.016 8.984 18.734 1 90.19 195 LYS B C 1
ATOM 3987 O O . LYS B 1 195 ? 18.391 8.109 18.141 1 90.19 195 LYS B O 1
ATOM 3992 N N . LYS B 1 196 ? 18.562 10.195 19.125 1 95.38 196 LYS B N 1
ATOM 3993 C CA . LYS B 1 196 ? 17.266 10.648 18.641 1 95.38 196 LYS B CA 1
ATOM 3994 C C . LYS B 1 196 ? 17.312 10.969 17.156 1 95.38 196 LYS B C 1
ATOM 3996 O O . LYS B 1 196 ? 18.25 11.609 16.688 1 95.38 196 LYS B O 1
ATOM 4001 N N . PRO B 1 197 ? 16.328 10.477 16.484 1 97.44 197 PRO B N 1
ATOM 4002 C CA . PRO B 1 197 ? 16.312 10.844 15.07 1 97.44 197 PRO B CA 1
ATOM 4003 C C . PRO B 1 197 ? 16.016 12.328 14.852 1 97.44 197 PRO B C 1
ATOM 4005 O O . PRO B 1 197 ? 15.219 12.914 15.578 1 97.44 197 PRO B O 1
ATOM 4008 N N . ALA B 1 198 ? 16.688 12.852 13.859 1 97.94 198 ALA B N 1
ATOM 4009 C CA . ALA B 1 198 ? 16.25 14.156 13.375 1 97.94 198 ALA B CA 1
ATOM 4010 C C . ALA B 1 198 ? 14.883 14.07 12.719 1 97.94 198 ALA B C 1
ATOM 4012 O O . ALA B 1 198 ? 14.492 13.008 12.227 1 97.94 198 ALA B O 1
ATOM 4013 N N . VAL B 1 199 ? 14.148 15.156 12.812 1 98.81 199 VAL B N 1
ATOM 4014 C CA . VAL B 1 199 ? 12.898 15.273 12.078 1 98.81 199 VAL B CA 1
ATOM 4015 C C . VAL B 1 199 ? 13.055 16.281 10.938 1 98.81 199 VAL B C 1
ATOM 4017 O O . VAL B 1 199 ? 13.383 17.453 11.18 1 98.81 199 VAL B O 1
ATOM 4020 N N . VAL B 1 200 ? 12.891 15.82 9.727 1 98.81 200 VAL B N 1
ATOM 4021 C CA . VAL B 1 200 ? 13.047 16.672 8.555 1 98.81 200 VAL B CA 1
ATOM 4022 C C . VAL B 1 200 ? 11.672 17.094 8.047 1 98.81 200 VAL B C 1
ATOM 4024 O O . VAL B 1 200 ? 10.93 16.281 7.488 1 98.81 200 VAL B O 1
ATOM 4027 N N . ALA B 1 201 ? 11.391 18.359 8.234 1 98.88 201 ALA B N 1
ATOM 4028 C CA . ALA B 1 201 ? 10.125 18.953 7.809 1 98.88 201 ALA B CA 1
ATOM 4029 C C . ALA B 1 201 ? 10.234 19.516 6.387 1 98.88 201 ALA B C 1
ATOM 4031 O O . ALA B 1 201 ? 11.039 20.406 6.121 1 98.88 201 ALA B O 1
ATOM 4032 N N . VAL B 1 202 ? 9.367 19.016 5.52 1 98.94 202 VAL B N 1
ATOM 4033 C CA . VAL B 1 202 ? 9.469 19.406 4.121 1 98.94 202 VAL B CA 1
ATOM 4034 C C . VAL B 1 202 ? 8.195 20.141 3.695 1 98.94 202 VAL B C 1
ATOM 4036 O O . VAL B 1 202 ? 7.09 19.656 3.939 1 98.94 202 VAL B O 1
ATOM 4039 N N . GLU B 1 203 ? 8.32 21.312 3.166 1 98.88 203 GLU B N 1
ATOM 4040 C CA . GLU B 1 203 ? 7.246 22.109 2.592 1 98.88 203 GLU B CA 1
ATOM 4041 C C . GLU B 1 203 ? 7.492 22.391 1.113 1 98.88 203 GLU B C 1
ATOM 4043 O O . GLU B 1 203 ? 8.602 22.172 0.613 1 98.88 203 GLU B O 1
ATOM 4048 N N . THR B 1 204 ? 6.449 22.719 0.405 1 98.81 204 THR B N 1
ATOM 4049 C CA . THR B 1 204 ? 6.613 23.188 -0.966 1 98.81 204 THR B CA 1
ATOM 4050 C C . THR B 1 204 ? 6.664 24.719 -1.013 1 98.81 204 THR B C 1
ATOM 4052 O O . THR B 1 204 ? 6.02 25.391 -0.205 1 98.81 204 THR B O 1
ATOM 4055 N N . LYS B 1 205 ? 7.445 25.203 -1.979 1 98.44 205 LYS B N 1
ATOM 4056 C CA . LYS B 1 205 ? 7.43 26.641 -2.205 1 98.44 205 LYS B CA 1
ATOM 4057 C C . LYS B 1 205 ? 6.008 27.141 -2.443 1 98.44 205 LYS B C 1
ATOM 4059 O O . LYS B 1 205 ? 5.266 26.562 -3.24 1 98.44 205 LYS B O 1
ATOM 4064 N N . GLY B 1 206 ? 5.633 28.203 -1.735 1 98.06 206 GLY B N 1
ATOM 4065 C CA . GLY B 1 206 ? 4.281 28.734 -1.818 1 98.06 206 GLY B CA 1
ATOM 4066 C C . GLY B 1 206 ? 3.373 28.219 -0.714 1 98.06 206 GLY B C 1
ATOM 4067 O O . GLY B 1 206 ? 2.248 28.703 -0.556 1 98.06 206 GLY B O 1
ATOM 4068 N N . ALA B 1 207 ? 3.814 27.219 0.02 1 97.94 207 ALA B N 1
ATOM 4069 C CA . ALA B 1 207 ? 3.139 26.703 1.213 1 97.94 207 ALA B CA 1
ATOM 4070 C C . ALA B 1 207 ? 4.121 26.531 2.365 1 97.94 207 ALA B C 1
ATOM 4072 O O . ALA B 1 207 ? 3.955 25.625 3.195 1 97.94 207 ALA B O 1
ATOM 4073 N N . ASP B 1 208 ? 5.172 27.297 2.35 1 98.62 208 ASP B N 1
ATOM 4074 C CA . ASP B 1 208 ? 6.305 27.062 3.236 1 98.62 208 ASP B CA 1
ATOM 4075 C C . ASP B 1 208 ? 6.293 28.047 4.41 1 98.62 208 ASP B C 1
ATOM 4077 O O . ASP B 1 208 ? 7.289 28.719 4.672 1 98.62 208 ASP B O 1
ATOM 4081 N N . SER B 1 209 ? 5.191 27.984 5.199 1 98.25 209 SER B N 1
ATOM 4082 C CA . SER B 1 209 ? 5.039 28.938 6.301 1 98.25 209 SER B CA 1
ATOM 4083 C C . SER B 1 209 ? 6.023 28.625 7.426 1 98.25 209 SER B C 1
ATOM 4085 O O . SER B 1 209 ? 6.496 29.531 8.109 1 98.25 209 SER B O 1
ATOM 4087 N N . LEU B 1 210 ? 6.332 27.344 7.664 1 98.75 210 LEU B N 1
ATOM 4088 C CA . LEU B 1 210 ? 7.336 27.016 8.672 1 98.75 210 LEU B CA 1
ATOM 4089 C C . LEU B 1 210 ? 8.703 27.547 8.273 1 98.75 210 LEU B C 1
ATOM 4091 O O . LEU B 1 210 ? 9.375 28.219 9.07 1 98.75 210 LEU B O 1
ATOM 4095 N N . ASN B 1 211 ? 9.102 27.281 7.031 1 98.75 211 ASN B N 1
ATOM 4096 C CA . ASN B 1 211 ? 10.406 27.75 6.566 1 98.75 211 ASN B CA 1
ATOM 4097 C C . ASN B 1 211 ? 10.508 29.266 6.605 1 98.75 211 ASN B C 1
ATOM 4099 O O . ASN B 1 211 ? 11.531 29.828 7 1 98.75 211 ASN B O 1
ATOM 4103 N N . ALA B 1 212 ? 9.445 29.906 6.18 1 98.56 212 ALA B N 1
ATOM 4104 C CA . ALA B 1 212 ? 9.414 31.375 6.238 1 98.56 212 ALA B CA 1
ATOM 4105 C C . ALA B 1 212 ? 9.609 31.859 7.672 1 98.56 212 ALA B C 1
ATOM 4107 O O . ALA B 1 212 ? 10.32 32.844 7.906 1 98.56 212 ALA B O 1
ATOM 4108 N N . SER B 1 213 ? 8.945 31.234 8.602 1 98.69 213 SER B N 1
ATOM 4109 C CA . SER B 1 213 ? 9.078 31.578 10.008 1 98.69 213 SER B CA 1
ATOM 4110 C C . SER B 1 213 ? 10.508 31.375 10.5 1 98.69 213 SER B C 1
ATOM 4112 O O . SER B 1 213 ? 11.055 32.219 11.203 1 98.69 213 SER B O 1
ATOM 4114 N N . VAL B 1 214 ? 11.062 30.234 10.141 1 98.19 214 VAL B N 1
ATOM 4115 C CA . VAL B 1 214 ? 12.43 29.906 10.547 1 98.19 214 VAL B CA 1
ATOM 4116 C C . VAL B 1 214 ? 13.391 30.969 10.016 1 98.19 214 VAL B C 1
ATOM 4118 O O . VAL B 1 214 ? 14.219 31.484 10.758 1 98.19 214 VAL B O 1
ATOM 4121 N N . LEU B 1 215 ? 13.281 31.312 8.766 1 97.94 215 LEU B N 1
ATOM 4122 C CA . LEU B 1 215 ? 14.172 32.281 8.133 1 97.94 215 LEU B CA 1
ATOM 4123 C C . LEU B 1 215 ? 14 33.656 8.75 1 97.94 215 LEU B C 1
ATOM 4125 O O . LEU B 1 215 ? 14.984 34.375 8.969 1 97.94 215 LEU B O 1
ATOM 4129 N N . ALA B 1 216 ? 12.789 34 9.07 1 98.12 216 ALA B N 1
ATOM 4130 C CA . ALA B 1 216 ? 12.484 35.312 9.625 1 98.12 216 ALA B CA 1
ATOM 4131 C C . ALA B 1 216 ? 12.766 35.344 11.125 1 98.12 216 ALA B C 1
ATOM 4133 O O . ALA B 1 216 ? 12.82 36.438 11.719 1 98.12 216 ALA B O 1
ATOM 4134 N N . LYS B 1 217 ? 12.891 34.156 11.781 1 97.62 217 LYS B N 1
ATOM 4135 C CA . LYS B 1 217 ? 13.031 34.031 13.234 1 97.62 217 LYS B CA 1
ATOM 4136 C C . LYS B 1 217 ? 11.828 34.625 13.961 1 97.62 217 LYS B C 1
ATOM 4138 O O . LYS B 1 217 ? 11.984 35.312 14.977 1 97.62 217 LYS B O 1
ATOM 4143 N N . GLU B 1 218 ? 10.734 34.531 13.32 1 98.25 218 GLU B N 1
ATOM 4144 C CA . GLU B 1 218 ? 9.438 34.938 13.852 1 98.25 218 GLU B CA 1
ATOM 4145 C C . GLU B 1 218 ? 8.312 34.062 13.305 1 98.25 218 GLU B C 1
ATOM 4147 O O . GLU B 1 218 ? 8.43 33.5 12.203 1 98.25 218 GLU B O 1
ATOM 4152 N N . HIS B 1 219 ? 7.297 33.938 14.117 1 98.44 219 HIS B N 1
ATOM 4153 C CA . HIS B 1 219 ? 6.133 33.188 13.672 1 98.44 219 HIS B CA 1
ATOM 4154 C C . HIS B 1 219 ? 5.324 33.969 12.641 1 98.44 219 HIS B C 1
ATOM 4156 O O . HIS B 1 219 ? 4.473 34.781 13 1 98.44 219 HIS B O 1
ATOM 4162 N N . VAL B 1 220 ? 5.469 33.781 11.32 1 97.62 220 VAL B N 1
ATOM 4163 C CA . VAL B 1 220 ? 4.934 34.656 10.289 1 97.62 220 VAL B CA 1
ATOM 4164 C C . VAL B 1 220 ? 3.754 33.969 9.594 1 97.62 220 VAL B C 1
ATOM 4166 O O . VAL B 1 220 ? 3.553 32.781 9.727 1 97.62 220 VAL B O 1
ATOM 4169 N N . THR B 1 221 ? 2.949 34.75 8.961 1 97.88 221 THR B N 1
ATOM 4170 C CA . THR B 1 221 ? 1.854 34.312 8.094 1 97.88 221 THR B CA 1
ATOM 4171 C C . THR B 1 221 ? 2.166 34.625 6.637 1 97.88 221 THR B C 1
ATOM 4173 O O . THR B 1 221 ? 2.482 35.781 6.297 1 97.88 221 THR B O 1
ATOM 4176 N N . LEU B 1 222 ? 2.152 33.562 5.805 1 97.38 222 LEU B N 1
ATOM 4177 C CA . LEU B 1 222 ? 2.305 33.812 4.379 1 97.38 222 LEU B CA 1
ATOM 4178 C C . LEU B 1 222 ? 1.152 34.688 3.855 1 97.38 222 LEU B C 1
ATOM 4180 O O . LEU B 1 222 ? 0.013 34.531 4.305 1 97.38 222 LEU B O 1
ATOM 4184 N N . PRO B 1 223 ? 1.409 35.594 2.906 1 96.19 223 PRO B N 1
ATOM 4185 C CA . PRO B 1 223 ? 0.321 36.406 2.354 1 96.19 223 PRO B CA 1
ATOM 4186 C C . PRO B 1 223 ? -0.734 35.562 1.637 1 96.19 223 PRO B C 1
ATOM 4188 O O . PRO B 1 223 ? -1.917 35.906 1.646 1 96.19 223 PRO B O 1
ATOM 4191 N N . GLU B 1 224 ? -0.298 34.5 0.979 1 94.62 224 GLU B N 1
ATOM 4192 C CA . GLU B 1 224 ? -1.198 33.594 0.269 1 94.62 224 GLU B CA 1
ATOM 4193 C C . GLU B 1 224 ? -0.564 32.219 0.084 1 94.62 224 GLU B C 1
ATOM 4195 O O . GLU B 1 224 ? 0.648 32.062 0.241 1 94.62 224 GLU B O 1
ATOM 4200 N N . MET B 1 225 ? -1.412 31.25 -0.144 1 92.38 225 MET B N 1
ATOM 4201 C CA . MET B 1 225 ? -0.978 29.922 -0.569 1 92.38 225 MET B CA 1
ATOM 4202 C C . MET B 1 225 ? -0.925 29.828 -2.09 1 92.38 225 MET B C 1
ATOM 4204 O O . MET B 1 225 ? -1.937 30.031 -2.764 1 92.38 225 MET B O 1
ATOM 4208 N N . THR B 1 226 ? 0.237 29.438 -2.666 1 96.69 226 THR B N 1
ATOM 4209 C CA . THR B 1 226 ? 0.345 29.422 -4.121 1 96.69 226 THR B CA 1
ATOM 4210 C C . THR B 1 226 ? 0.765 28.047 -4.609 1 96.69 226 THR B C 1
ATOM 4212 O O . THR B 1 226 ? 0.714 27.766 -5.809 1 96.69 226 THR B O 1
ATOM 4215 N N . SER B 1 227 ? 1.154 27.172 -3.73 1 97.38 227 SER B N 1
ATOM 4216 C CA . SER B 1 227 ? 1.585 25.828 -4.09 1 97.38 227 SER B CA 1
ATOM 4217 C C . SER B 1 227 ? 0.42 25 -4.613 1 97.38 227 SER B C 1
ATOM 4219 O O . SER B 1 227 ? -0.728 25.203 -4.215 1 97.38 227 SER B O 1
ATOM 4221 N N . ILE B 1 228 ? 0.701 24 -5.457 1 96.38 228 ILE B N 1
ATOM 4222 C CA . ILE B 1 228 ? -0.322 23.078 -5.934 1 96.38 228 ILE B CA 1
ATOM 4223 C C . ILE B 1 228 ? -0.607 22.016 -4.867 1 96.38 228 ILE B C 1
ATOM 4225 O O . ILE B 1 228 ? -1.581 21.266 -4.969 1 96.38 228 ILE B O 1
ATOM 4229 N N . ALA B 1 229 ? 0.316 21.875 -3.867 1 95.94 229 ALA B N 1
ATOM 4230 C CA . ALA B 1 229 ? 0.072 20.969 -2.744 1 95.94 229 ALA B CA 1
ATOM 4231 C C . ALA B 1 229 ? -0.935 21.578 -1.768 1 95.94 229 ALA B C 1
ATOM 4233 O O . ALA B 1 229 ? -0.582 21.922 -0.639 1 95.94 229 ALA B O 1
ATOM 4234 N N . THR B 1 230 ? -2.156 21.531 -2.113 1 90.88 230 THR B N 1
ATOM 4235 C CA . THR B 1 230 ? -3.209 22.219 -1.387 1 90.88 230 THR B CA 1
ATOM 4236 C C . THR B 1 230 ? -3.373 21.656 0.017 1 90.88 230 THR B C 1
ATOM 4238 O O . THR B 1 230 ? -3.738 22.359 0.95 1 90.88 230 THR B O 1
ATOM 4241 N N . SER B 1 231 ? -2.994 20.375 0.215 1 92.44 231 SER B N 1
ATOM 4242 C CA . SER B 1 231 ? -3.109 19.734 1.522 1 92.44 231 SER B CA 1
ATOM 4243 C C . SER B 1 231 ? -2.092 20.312 2.506 1 92.44 231 SER B C 1
ATOM 4245 O O . SER B 1 231 ? -2.209 20.109 3.715 1 92.44 231 SER B O 1
ATOM 4247 N N . LEU B 1 232 ? -1.128 21.062 2.01 1 95.62 232 LEU B N 1
ATOM 4248 C CA . LEU B 1 232 ? -0.128 21.719 2.854 1 95.62 232 LEU B CA 1
ATOM 4249 C C . LEU B 1 232 ? -0.427 23.203 3.014 1 95.62 232 LEU B C 1
ATOM 4251 O O . LEU B 1 232 ? 0.408 23.953 3.518 1 95.62 232 LEU B O 1
ATOM 4255 N N . GLY B 1 233 ? -1.618 23.625 2.625 1 91.81 233 GLY B N 1
ATOM 4256 C CA . GLY B 1 233 ? -1.894 25.016 2.355 1 91.81 233 GLY B CA 1
ATOM 4257 C C . GLY B 1 233 ? -2.258 25.812 3.598 1 91.81 233 GLY B C 1
ATOM 4258 O O . GLY B 1 233 ? -3.176 26.625 3.572 1 91.81 233 GLY B O 1
ATOM 4259 N N . ALA B 1 234 ? -1.62 25.641 4.719 1 92.56 234 ALA B N 1
ATOM 4260 C CA . ALA B 1 234 ? -1.762 26.516 5.875 1 92.56 234 ALA B CA 1
ATOM 4261 C C . ALA B 1 234 ? -0.841 27.734 5.758 1 92.56 234 ALA B C 1
ATOM 4263 O O . ALA B 1 234 ? 0.383 27.594 5.699 1 92.56 234 ALA B O 1
ATOM 4264 N N . THR B 1 235 ? -1.422 28.906 5.75 1 95.56 235 THR B N 1
ATOM 4265 C CA . THR B 1 235 ? -0.611 30.109 5.543 1 95.56 235 THR B CA 1
ATOM 4266 C C . THR B 1 235 ? 0.197 30.438 6.797 1 95.56 235 THR B C 1
ATOM 4268 O O . THR B 1 235 ? 1.092 31.281 6.762 1 95.56 235 THR B O 1
ATOM 4271 N N . ARG B 1 236 ? -0.1 29.812 7.832 1 97 236 ARG B N 1
ATOM 4272 C CA . ARG B 1 236 ? 0.633 29.906 9.086 1 97 236 ARG B CA 1
ATOM 4273 C C . ARG B 1 236 ? 0.633 28.578 9.836 1 97 236 ARG B C 1
ATOM 4275 O O . ARG B 1 236 ? -0.428 28.016 10.117 1 97 236 ARG B O 1
ATOM 4282 N N . VAL B 1 237 ? 1.799 28.078 10.141 1 98.06 237 VAL B N 1
ATOM 4283 C CA . VAL B 1 237 ? 1.885 26.828 10.906 1 98.06 237 VAL B CA 1
ATOM 4284 C C . VAL B 1 237 ? 1.403 27.078 12.336 1 98.06 237 VAL B C 1
ATOM 4286 O O . VAL B 1 237 ? 1.299 28.219 12.781 1 98.06 237 VAL B O 1
ATOM 4289 N N . SER B 1 238 ? 1.094 26.016 13.008 1 98.25 238 SER B N 1
ATOM 4290 C CA . SER B 1 238 ? 0.654 26.141 14.398 1 98.25 238 SER B CA 1
ATOM 4291 C C . SER B 1 238 ? 1.732 26.781 15.266 1 98.25 238 SER B C 1
ATOM 4293 O O . SER B 1 238 ? 2.922 26.688 14.953 1 98.25 238 SER B O 1
ATOM 4295 N N . GLU B 1 239 ? 1.287 27.375 16.312 1 98.44 239 GLU B N 1
ATOM 4296 C CA . GLU B 1 239 ? 2.234 27.938 17.266 1 98.44 239 GLU B CA 1
ATOM 4297 C C . GLU B 1 239 ? 3.158 26.859 17.828 1 98.44 239 GLU B C 1
ATOM 4299 O O . GLU B 1 239 ? 4.344 27.109 18.062 1 98.44 239 GLU B O 1
ATOM 4304 N N . GLN B 1 240 ? 2.629 25.688 18.047 1 98.56 240 GLN B N 1
ATOM 4305 C CA . GLN B 1 240 ? 3.428 24.578 18.562 1 98.56 240 GLN B CA 1
ATOM 4306 C C . GLN B 1 240 ? 4.535 24.203 17.594 1 98.56 240 GLN B C 1
ATOM 4308 O O . GLN B 1 240 ? 5.656 23.891 18 1 98.56 240 GLN B O 1
ATOM 4313 N N . THR B 1 241 ? 4.207 24.156 16.281 1 98.69 241 THR B N 1
ATOM 4314 C CA . THR B 1 241 ? 5.211 23.859 15.273 1 98.69 241 THR B CA 1
ATOM 4315 C C . THR B 1 241 ? 6.332 24.891 15.297 1 98.69 241 THR B C 1
ATOM 4317 O O . THR B 1 241 ? 7.508 24.547 15.203 1 98.69 241 THR B O 1
ATOM 4320 N N . TRP B 1 242 ? 5.949 26.125 15.43 1 98.44 242 TRP B N 1
ATOM 4321 C CA . TRP B 1 242 ? 6.922 27.219 15.531 1 98.44 242 TRP B CA 1
ATOM 4322 C C . TRP B 1 242 ? 7.816 27.031 16.75 1 98.44 242 TRP B C 1
ATOM 4324 O O . TRP B 1 242 ? 9.039 27.172 16.656 1 98.44 242 TRP B O 1
ATOM 4334 N N . LYS B 1 243 ? 7.223 26.672 17.859 1 98.19 243 LYS B N 1
ATOM 4335 C CA . LYS B 1 243 ? 7.98 26.438 19.078 1 98.19 243 LYS B CA 1
ATOM 4336 C C . LYS B 1 243 ? 8.977 25.297 18.891 1 98.19 243 LYS B C 1
ATOM 4338 O O . LYS B 1 243 ? 10.109 25.359 19.375 1 98.19 243 LYS B O 1
ATOM 4343 N N . TRP B 1 244 ? 8.531 24.25 18.219 1 98.25 244 TRP B N 1
ATOM 4344 C CA . TRP B 1 244 ? 9.438 23.141 17.938 1 98.25 244 TRP B CA 1
ATOM 4345 C C . TRP B 1 244 ? 10.648 23.609 17.141 1 98.25 244 TRP B C 1
ATOM 4347 O O . TRP B 1 244 ? 11.758 23.109 17.328 1 98.25 244 TRP B O 1
ATOM 4357 N N . SER B 1 245 ? 10.422 24.5 16.172 1 97.75 245 SER B N 1
ATOM 4358 C CA . SER B 1 245 ? 11.5 24.984 15.312 1 97.75 245 SER B CA 1
ATOM 4359 C C . SER B 1 245 ? 12.547 25.75 16.125 1 97.75 245 SER B C 1
ATOM 4361 O O . SER B 1 245 ? 13.688 25.906 15.68 1 97.75 245 SER B O 1
ATOM 4363 N N . GLN B 1 246 ? 12.133 26.219 17.312 1 96.44 246 GLN B N 1
ATOM 4364 C CA . GLN B 1 246 ? 13.031 26.969 18.188 1 96.44 246 GLN B CA 1
ATOM 4365 C C . GLN B 1 246 ? 13.586 26.094 19.297 1 96.44 246 GLN B C 1
ATOM 4367 O O . GLN B 1 246 ? 14.344 26.562 20.141 1 96.44 246 GLN B O 1
ATOM 4372 N N . HIS B 1 247 ? 13.18 24.891 19.297 1 93.75 247 HIS B N 1
ATOM 4373 C CA . HIS B 1 247 ? 13.547 24 20.391 1 93.75 247 HIS B CA 1
ATOM 4374 C C . HIS B 1 247 ? 15.062 23.844 20.5 1 93.75 247 HIS B C 1
ATOM 4376 O O . HIS B 1 247 ? 15.75 23.75 19.469 1 93.75 247 HIS B O 1
ATOM 4382 N N . SER B 1 248 ? 15.586 23.625 21.641 1 91.06 248 SER B N 1
ATOM 4383 C CA . SER B 1 248 ? 17.016 23.672 21.938 1 91.06 248 SER B CA 1
ATOM 4384 C C . SER B 1 248 ? 17.719 22.438 21.391 1 91.06 248 SER B C 1
ATOM 4386 O O . SER B 1 248 ? 18.938 22.453 21.188 1 91.06 248 SER B O 1
ATOM 4388 N N . SER B 1 249 ? 17 21.328 21.203 1 89.94 249 SER B N 1
ATOM 4389 C CA . SER B 1 249 ? 17.625 20.125 20.688 1 89.94 249 SER B CA 1
ATOM 4390 C C . SER B 1 249 ? 18.156 20.328 19.266 1 89.94 249 SER B C 1
ATOM 4392 O O . SER B 1 249 ? 19.078 19.641 18.828 1 89.94 249 SER B O 1
ATOM 4394 N N . GLY B 1 250 ? 17.516 21.219 18.562 1 91.06 250 GLY B N 1
ATOM 4395 C CA . GLY B 1 250 ? 17.906 21.453 17.188 1 91.06 250 GLY B CA 1
ATOM 4396 C C . GLY B 1 250 ? 17.625 20.266 16.281 1 91.06 250 GLY B C 1
ATOM 4397 O O . GLY B 1 250 ? 18.25 20.125 15.227 1 91.06 250 GLY B O 1
ATOM 4398 N N . ASN B 1 251 ? 16.703 19.391 16.656 1 94.31 251 ASN B N 1
ATOM 4399 C CA . ASN B 1 251 ? 16.438 18.125 15.961 1 94.31 251 ASN B CA 1
ATOM 4400 C C . ASN B 1 251 ? 15.516 18.328 14.766 1 94.31 251 ASN B C 1
ATOM 4402 O O . ASN B 1 251 ? 15.391 17.438 13.914 1 94.31 251 ASN B O 1
ATOM 4406 N N . LEU B 1 252 ? 14.891 19.453 14.68 1 98.12 252 LEU B N 1
ATOM 4407 C CA . LEU B 1 252 ? 13.992 19.75 13.562 1 98.12 252 LEU B CA 1
ATOM 4408 C C . LEU B 1 252 ? 14.734 20.453 12.438 1 98.12 252 LEU B C 1
ATOM 4410 O O . LEU B 1 252 ? 15.359 21.5 12.656 1 98.12 252 LEU B O 1
ATOM 4414 N N . LYS B 1 253 ? 14.734 19.844 11.25 1 98.12 253 LYS B N 1
ATOM 4415 C CA . LYS B 1 253 ? 15.32 20.406 10.047 1 98.12 253 LYS B CA 1
ATOM 4416 C C . LYS B 1 253 ? 14.242 20.859 9.07 1 98.12 253 LYS B C 1
ATOM 4418 O O . LYS B 1 253 ? 13.234 20.172 8.891 1 98.12 253 LYS B O 1
ATOM 4423 N N . SER B 1 254 ? 14.375 22.047 8.562 1 98.31 254 SER B N 1
ATOM 4424 C CA . SER B 1 254 ? 13.398 22.625 7.637 1 98.31 254 SER B CA 1
ATOM 4425 C C . SER B 1 254 ? 13.922 22.609 6.203 1 98.31 254 SER B C 1
ATOM 4427 O O . SER B 1 254 ? 15.031 23.078 5.938 1 98.31 254 SER B O 1
ATOM 4429 N N . LEU B 1 255 ? 13.156 22.047 5.25 1 98.38 255 LEU B N 1
ATOM 4430 C CA . LEU B 1 255 ? 13.477 21.984 3.828 1 98.38 255 LEU B CA 1
ATOM 4431 C C . LEU B 1 255 ? 12.297 22.438 2.982 1 98.38 255 LEU B C 1
ATOM 4433 O O . LEU B 1 255 ? 11.141 22.266 3.375 1 98.38 255 LEU B O 1
ATOM 4437 N N . VAL B 1 256 ? 12.594 23.109 1.883 1 98.69 256 VAL B N 1
ATOM 4438 C CA . VAL B 1 256 ? 11.578 23.516 0.919 1 98.69 256 VAL B CA 1
ATOM 4439 C C . VAL B 1 256 ? 11.891 22.922 -0.451 1 98.69 256 VAL B C 1
ATOM 4441 O O . VAL B 1 256 ? 13.047 22.922 -0.88 1 98.69 256 VAL B O 1
ATOM 4444 N N . VAL B 1 257 ? 10.898 22.375 -1.124 1 98.75 257 VAL B N 1
ATOM 4445 C CA . VAL B 1 257 ? 11.055 21.844 -2.475 1 98.75 257 VAL B CA 1
ATOM 4446 C C . VAL B 1 257 ? 10.094 22.562 -3.424 1 98.75 257 VAL B C 1
ATOM 4448 O O . VAL B 1 257 ? 9.141 23.219 -2.98 1 98.75 257 VAL B O 1
ATOM 4451 N N . SER B 1 258 ? 10.336 22.516 -4.691 1 98.62 258 SER B N 1
ATOM 4452 C CA . SER B 1 258 ? 9.438 23.109 -5.672 1 98.62 258 SER B CA 1
ATOM 4453 C C . SER B 1 258 ? 8.203 22.234 -5.891 1 98.62 258 SER B C 1
ATOM 4455 O O . SER B 1 258 ? 8.227 21.047 -5.613 1 98.62 258 SER B O 1
ATOM 4457 N N . ASP B 1 259 ? 7.148 22.891 -6.371 1 98.56 259 ASP B N 1
ATOM 4458 C CA . ASP B 1 259 ? 5.969 22.141 -6.781 1 98.56 259 ASP B CA 1
ATOM 4459 C C . ASP B 1 259 ? 6.324 21.078 -7.816 1 98.56 259 ASP B C 1
ATOM 4461 O O . ASP B 1 259 ? 5.809 19.953 -7.766 1 98.56 259 ASP B O 1
ATOM 4465 N N . ALA B 1 260 ? 7.164 21.406 -8.695 1 98.69 260 ALA B N 1
ATOM 4466 C CA . ALA B 1 260 ? 7.566 20.484 -9.75 1 98.69 260 ALA B CA 1
ATOM 4467 C C . ALA B 1 260 ? 8.266 19.25 -9.172 1 98.69 260 ALA B C 1
ATOM 4469 O O . ALA B 1 260 ? 7.973 18.125 -9.57 1 98.69 260 ALA B O 1
ATOM 4470 N N . ASP B 1 261 ? 9.172 19.453 -8.234 1 98.75 261 ASP B N 1
ATOM 4471 C CA . ASP B 1 261 ? 9.883 18.344 -7.613 1 98.75 261 ASP B CA 1
ATOM 4472 C C . ASP B 1 261 ? 8.93 17.469 -6.805 1 98.75 261 ASP B C 1
ATOM 4474 O O . ASP B 1 261 ? 9.039 16.234 -6.82 1 98.75 261 ASP B O 1
ATOM 4478 N N . ALA B 1 262 ? 8.031 18.109 -6.07 1 98.75 262 ALA B N 1
ATOM 4479 C CA . ALA B 1 262 ? 7.051 17.344 -5.301 1 98.75 262 ALA B CA 1
ATOM 4480 C C . ALA B 1 262 ? 6.16 16.516 -6.219 1 98.75 262 ALA B C 1
ATOM 4482 O O . ALA B 1 262 ? 5.938 15.328 -5.965 1 98.75 262 ALA B O 1
ATOM 4483 N N . ALA B 1 263 ? 5.688 17.125 -7.301 1 98.62 263 ALA B N 1
ATOM 4484 C CA . ALA B 1 263 ? 4.809 16.438 -8.25 1 98.62 263 ALA B CA 1
ATOM 4485 C C . ALA B 1 263 ? 5.516 15.266 -8.914 1 98.62 263 ALA B C 1
ATOM 4487 O O . ALA B 1 263 ? 4.984 14.156 -8.961 1 98.62 263 ALA B O 1
ATOM 4488 N N . ILE B 1 264 ? 6.699 15.523 -9.359 1 98.69 264 ILE B N 1
ATOM 4489 C CA . ILE B 1 264 ? 7.445 14.5 -10.07 1 98.69 264 ILE B CA 1
ATOM 4490 C C . ILE B 1 264 ? 7.855 13.391 -9.109 1 98.69 264 ILE B C 1
ATOM 4492 O O . ILE B 1 264 ? 7.922 12.219 -9.492 1 98.69 264 ILE B O 1
ATOM 4496 N N . SER B 1 265 ? 8.094 13.742 -7.855 1 98.69 265 SER B N 1
ATOM 4497 C CA . SER B 1 265 ? 8.367 12.711 -6.859 1 98.69 265 SER B CA 1
ATOM 4498 C C . SER B 1 265 ? 7.176 11.773 -6.695 1 98.69 265 SER B C 1
ATOM 4500 O O . SER B 1 265 ? 7.348 10.562 -6.574 1 98.69 265 SER B O 1
ATOM 4502 N N . ALA B 1 266 ? 5.953 12.328 -6.676 1 98.44 266 ALA B N 1
ATOM 4503 C CA . ALA B 1 266 ? 4.762 11.492 -6.605 1 98.44 266 ALA B CA 1
ATOM 4504 C C . ALA B 1 266 ? 4.652 10.594 -7.836 1 98.44 266 ALA B C 1
ATOM 4506 O O . ALA B 1 266 ? 4.32 9.406 -7.723 1 98.44 266 ALA B O 1
ATOM 4507 N N . VAL B 1 267 ? 4.973 11.125 -9 1 98.31 267 VAL B N 1
ATOM 4508 C CA . VAL B 1 267 ? 4.906 10.391 -10.258 1 98.31 267 VAL B CA 1
ATOM 4509 C C . VAL B 1 267 ? 5.922 9.25 -10.242 1 98.31 267 VAL B C 1
ATOM 4511 O O . VAL B 1 267 ? 5.57 8.094 -10.492 1 98.31 267 VAL B O 1
ATOM 4514 N N . ARG B 1 268 ? 7.156 9.547 -9.922 1 97.75 268 ARG B N 1
ATOM 4515 C CA . ARG B 1 268 ? 8.227 8.555 -9.898 1 97.75 268 ARG B CA 1
ATOM 4516 C C . ARG B 1 268 ? 7.965 7.492 -8.836 1 97.75 268 ARG B C 1
ATOM 4518 O O . ARG B 1 268 ? 8.219 6.309 -9.07 1 97.75 268 ARG B O 1
ATOM 4525 N N . PHE B 1 269 ? 7.449 7.918 -7.723 1 98 269 PHE B N 1
ATOM 4526 C CA . PHE B 1 269 ? 7.191 7.008 -6.613 1 98 269 PHE B CA 1
ATOM 4527 C C . PHE B 1 269 ? 6.109 6 -6.98 1 98 269 PHE B C 1
ATOM 4529 O O . PHE B 1 269 ? 6.125 4.863 -6.496 1 98 269 PHE B O 1
ATOM 4536 N N . ALA B 1 270 ? 5.152 6.395 -7.82 1 97.5 270 ALA B N 1
ATOM 4537 C CA . ALA B 1 270 ? 4.141 5.445 -8.281 1 97.5 270 ALA B CA 1
ATOM 4538 C C . ALA B 1 270 ? 4.789 4.195 -8.867 1 97.5 270 ALA B C 1
ATOM 4540 O O . ALA B 1 270 ? 4.297 3.082 -8.68 1 97.5 270 ALA B O 1
ATOM 4541 N N . ASP B 1 271 ? 5.891 4.379 -9.539 1 95.44 271 ASP B N 1
ATOM 4542 C CA . ASP B 1 271 ? 6.598 3.244 -10.117 1 95.44 271 ASP B CA 1
ATOM 4543 C C . ASP B 1 271 ? 7.523 2.59 -9.094 1 95.44 271 ASP B C 1
ATOM 4545 O O . ASP B 1 271 ? 7.582 1.362 -9 1 95.44 271 ASP B O 1
ATOM 4549 N N . ASP B 1 272 ? 8.188 3.359 -8.289 1 95.44 272 ASP B N 1
ATOM 4550 C CA . ASP B 1 272 ? 9.219 2.863 -7.375 1 95.44 272 ASP B CA 1
ATOM 4551 C C . ASP B 1 272 ? 8.586 2.213 -6.145 1 95.44 272 ASP B C 1
ATOM 4553 O O . ASP B 1 272 ? 9.141 1.266 -5.586 1 95.44 272 ASP B O 1
ATOM 4557 N N . GLY B 1 273 ? 7.449 2.742 -5.707 1 95.62 273 GLY B N 1
ATOM 4558 C CA . GLY B 1 273 ? 6.801 2.258 -4.5 1 95.62 273 GLY B CA 1
ATOM 4559 C C . GLY B 1 273 ? 5.477 1.567 -4.766 1 95.62 273 GLY B C 1
ATOM 4560 O O . GLY B 1 273 ? 4.938 0.881 -3.895 1 95.62 273 GLY B O 1
ATOM 4561 N N . ARG B 1 274 ? 4.887 1.796 -5.969 1 96.81 274 ARG B N 1
ATOM 4562 C CA . ARG B 1 274 ? 3.643 1.199 -6.445 1 96.81 274 ARG B CA 1
ATOM 4563 C C . ARG B 1 274 ? 2.457 1.654 -5.602 1 96.81 274 ARG B C 1
ATOM 4565 O O . ARG B 1 274 ? 1.537 0.876 -5.344 1 96.81 274 ARG B O 1
ATOM 4572 N N . HIS B 1 275 ? 2.537 2.896 -5.055 1 97.19 275 HIS B N 1
ATOM 4573 C CA . HIS B 1 275 ? 1.452 3.617 -4.398 1 97.19 275 HIS B CA 1
ATOM 4574 C C . HIS B 1 275 ? 1.137 4.922 -5.125 1 97.19 275 HIS B C 1
ATOM 4576 O O . HIS B 1 275 ? 2.043 5.594 -5.621 1 97.19 275 HIS B O 1
ATOM 4582 N N . LEU B 1 276 ? -0.118 5.211 -5.195 1 97.81 276 LEU B N 1
ATOM 4583 C CA . LEU B 1 276 ? -0.507 6.562 -5.574 1 97.81 276 LEU B CA 1
ATOM 4584 C C . LEU B 1 276 ? -0.613 7.465 -4.348 1 97.81 276 LEU B C 1
ATOM 4586 O O . LEU B 1 276 ? -1.358 7.16 -3.412 1 97.81 276 LEU B O 1
ATOM 4590 N N . VAL B 1 277 ? 0.161 8.523 -4.359 1 98 277 VAL B N 1
ATOM 4591 C CA . VAL B 1 277 ? 0.121 9.461 -3.246 1 98 277 VAL B CA 1
ATOM 4592 C C . VAL B 1 277 ? -0.044 10.883 -3.775 1 98 277 VAL B C 1
ATOM 4594 O O . VAL B 1 277 ? 0.28 11.164 -4.934 1 98 277 VAL B O 1
ATOM 4597 N N . GLU B 1 278 ? -0.54 11.812 -2.943 1 96.75 278 GLU B N 1
ATOM 4598 C CA . GLU B 1 278 ? -0.738 13.203 -3.324 1 96.75 278 GLU B CA 1
ATOM 4599 C C . GLU B 1 278 ? 0.588 13.961 -3.377 1 96.75 278 GLU B C 1
ATOM 4601 O O . GLU B 1 278 ? 1.587 13.508 -2.812 1 96.75 278 GLU B O 1
ATOM 4606 N N . VAL B 1 279 ? 0.516 15.117 -3.961 1 97.69 279 VAL B N 1
ATOM 4607 C CA . VAL B 1 279 ? 1.703 15.953 -4.121 1 97.69 279 VAL B CA 1
ATOM 4608 C C . VAL B 1 279 ? 2.258 16.328 -2.748 1 97.69 279 VAL B C 1
ATOM 4610 O O . VAL B 1 279 ? 3.473 16.438 -2.574 1 97.69 279 VAL B O 1
ATOM 4613 N N . ALA B 1 280 ? 1.383 16.484 -1.781 1 97.56 280 ALA B N 1
ATOM 4614 C CA . ALA B 1 280 ? 1.829 16.766 -0.417 1 97.56 280 ALA B CA 1
ATOM 4615 C C . ALA B 1 280 ? 2.789 15.688 0.073 1 97.56 280 ALA B C 1
ATOM 4617 O O . ALA B 1 280 ? 3.803 15.984 0.706 1 97.56 280 ALA B O 1
ATOM 4618 N N . CYS B 1 281 ? 2.471 14.438 -0.176 1 98.12 281 CYS B N 1
ATOM 4619 C CA . CYS B 1 281 ? 3.354 13.328 0.163 1 98.12 281 CYS B CA 1
ATOM 4620 C C . CYS B 1 281 ? 4.617 13.359 -0.69 1 98.12 281 CYS B C 1
ATOM 4622 O O . CYS B 1 281 ? 5.703 13.031 -0.21 1 98.12 281 CYS B O 1
ATOM 4624 N N . GLY B 1 282 ? 4.457 13.75 -1.975 1 98.62 282 GLY B N 1
ATOM 4625 C CA . GLY B 1 282 ? 5.598 13.914 -2.861 1 98.62 282 GLY B CA 1
ATOM 4626 C C . GLY B 1 282 ? 6.645 14.867 -2.316 1 98.62 282 GLY B C 1
ATOM 4627 O O . GLY B 1 282 ? 7.84 14.68 -2.541 1 98.62 282 GLY B O 1
ATOM 4628 N N . ALA B 1 283 ? 6.195 15.867 -1.582 1 98.81 283 ALA B N 1
ATOM 4629 C CA . ALA B 1 283 ? 7.129 16.812 -0.968 1 98.81 283 ALA B CA 1
ATOM 4630 C C . ALA B 1 283 ? 8.102 16.094 -0.042 1 98.81 283 ALA B C 1
ATOM 4632 O O . ALA B 1 283 ? 9.305 16.344 -0.075 1 98.81 283 ALA B O 1
ATOM 4633 N N . ALA B 1 284 ? 7.625 15.148 0.768 1 98.81 284 ALA B N 1
ATOM 4634 C CA . ALA B 1 284 ? 8.461 14.406 1.709 1 98.81 284 ALA B CA 1
ATOM 4635 C C . ALA B 1 284 ? 9.359 13.414 0.979 1 98.81 284 ALA B C 1
ATOM 4637 O O . ALA B 1 284 ? 10.422 13.031 1.488 1 98.81 284 ALA B O 1
ATOM 4638 N N . LEU B 1 285 ? 8.969 12.984 -0.231 1 98.81 285 LEU B N 1
ATOM 4639 C CA . LEU B 1 285 ? 9.734 12.031 -1.028 1 98.81 285 LEU B CA 1
ATOM 4640 C C . LEU B 1 285 ? 10.844 12.742 -1.8 1 98.81 285 LEU B C 1
ATOM 4642 O O . LEU B 1 285 ? 11.891 12.148 -2.066 1 98.81 285 LEU B O 1
ATOM 4646 N N . ALA B 1 286 ? 10.664 14 -2.1 1 98.81 286 ALA B N 1
ATOM 4647 C CA . ALA B 1 286 ? 11.523 14.75 -3.014 1 98.81 286 ALA B CA 1
ATOM 4648 C C . ALA B 1 286 ? 12.961 14.789 -2.506 1 98.81 286 ALA B C 1
ATOM 4650 O O . ALA B 1 286 ? 13.906 14.602 -3.277 1 98.81 286 ALA B O 1
ATOM 4651 N N . PRO B 1 287 ? 13.211 15 -1.21 1 98.69 287 PRO B N 1
ATOM 4652 C CA . PRO B 1 287 ? 14.594 15.039 -0.739 1 98.69 287 PRO B CA 1
ATOM 4653 C C . PRO B 1 287 ? 15.352 13.75 -1.02 1 98.69 287 PRO B C 1
ATOM 4655 O O . PRO B 1 287 ? 16.578 13.773 -1.211 1 98.69 287 PRO B O 1
ATOM 4658 N N . ALA B 1 288 ? 14.703 12.594 -1.01 1 98.31 288 ALA B N 1
ATOM 4659 C CA . ALA B 1 288 ? 15.352 11.328 -1.328 1 98.31 288 ALA B CA 1
ATOM 4660 C C . ALA B 1 288 ? 15.766 11.273 -2.797 1 98.31 288 ALA B C 1
ATOM 4662 O O . ALA B 1 288 ? 16.875 10.859 -3.121 1 98.31 288 ALA B O 1
ATOM 4663 N N . TYR B 1 289 ? 14.859 11.742 -3.652 1 97.94 289 TYR B N 1
ATOM 4664 C CA . TYR B 1 289 ? 15.102 11.664 -5.086 1 97.94 289 TYR B CA 1
ATOM 4665 C C . TYR B 1 289 ? 16.141 12.688 -5.52 1 97.94 289 TYR B C 1
ATOM 4667 O O . TYR B 1 289 ? 16.922 12.445 -6.445 1 97.94 289 TYR B O 1
ATOM 4675 N N . ARG B 1 290 ? 16.141 13.812 -4.883 1 95.81 290 ARG B N 1
ATOM 4676 C CA . ARG B 1 290 ? 17 14.922 -5.297 1 95.81 290 ARG B CA 1
ATOM 4677 C C . ARG B 1 290 ? 18.391 14.805 -4.672 1 95.81 290 ARG B C 1
ATOM 4679 O O . ARG B 1 290 ? 19.328 15.461 -5.117 1 95.81 290 ARG B O 1
ATOM 4686 N N . GLY B 1 291 ? 18.531 14.078 -3.574 1 93.69 291 GLY B N 1
ATOM 4687 C CA . GLY B 1 291 ? 19.812 13.93 -2.9 1 93.69 291 GLY B CA 1
ATOM 4688 C C . GLY B 1 291 ? 19.953 14.797 -1.668 1 93.69 291 GLY B C 1
ATOM 4689 O O . GLY B 1 291 ? 21 14.82 -1.022 1 93.69 291 GLY B O 1
ATOM 4690 N N . ASP B 1 292 ? 18.891 15.477 -1.228 1 96.5 292 ASP B N 1
ATOM 4691 C CA . ASP B 1 292 ? 18.922 16.391 -0.093 1 96.5 292 ASP B CA 1
ATOM 4692 C C . ASP B 1 292 ? 19.078 15.641 1.223 1 96.5 292 ASP B C 1
ATOM 4694 O O . ASP B 1 292 ? 19.547 16.203 2.213 1 96.5 292 ASP B O 1
ATOM 4698 N N . LEU B 1 293 ? 18.656 14.367 1.303 1 98 293 LEU B N 1
ATOM 4699 C CA . LEU B 1 293 ? 18.719 13.625 2.559 1 98 293 LEU B CA 1
ATOM 4700 C C . LEU B 1 293 ? 20.156 13.555 3.08 1 98 293 LEU B C 1
ATOM 4702 O O . LEU B 1 293 ? 20.391 13.766 4.273 1 98 293 LEU B O 1
ATOM 4706 N N . ARG B 1 294 ? 21.062 13.258 2.176 1 96.69 294 ARG B N 1
ATOM 4707 C CA . ARG B 1 294 ? 22.453 13.164 2.594 1 96.69 294 ARG B CA 1
ATOM 4708 C C . ARG B 1 294 ? 22.969 14.516 3.062 1 96.69 294 ARG B C 1
ATOM 4710 O O . ARG B 1 294 ? 23.719 14.594 4.039 1 96.69 294 ARG B O 1
ATOM 4717 N N . ARG B 1 295 ? 22.609 15.523 2.377 1 96.31 295 ARG B N 1
ATOM 4718 C CA . ARG B 1 295 ? 23.047 16.875 2.732 1 96.31 295 ARG B CA 1
ATOM 4719 C C . ARG B 1 295 ? 22.547 17.25 4.125 1 96.31 295 ARG B C 1
ATOM 4721 O O . ARG B 1 295 ? 23.266 17.906 4.887 1 96.31 295 ARG B O 1
ATOM 4728 N N . VAL B 1 296 ? 21.375 16.859 4.469 1 97.31 296 VAL B N 1
ATOM 4729 C CA . VAL B 1 296 ? 20.719 17.297 5.691 1 97.31 296 VAL B CA 1
ATOM 4730 C C . VAL B 1 296 ? 21.094 16.375 6.844 1 97.31 296 VAL B C 1
ATOM 4732 O O . VAL B 1 296 ? 21.266 16.812 7.98 1 97.31 296 VAL B O 1
ATOM 4735 N N . LEU B 1 297 ? 21.266 15.023 6.594 1 97.69 297 LEU B N 1
ATOM 4736 C CA . LEU B 1 297 ? 21.375 14.047 7.664 1 97.69 297 LEU B CA 1
ATOM 4737 C C . LEU B 1 297 ? 22.75 13.391 7.672 1 97.69 297 LEU B C 1
ATOM 4739 O O . LEU B 1 297 ? 23.156 12.781 8.664 1 97.69 297 LEU B O 1
ATOM 4743 N N . GLY B 1 298 ? 23.438 13.461 6.582 1 96.56 298 GLY B N 1
ATOM 4744 C CA . GLY B 1 298 ? 24.656 12.68 6.457 1 96.56 298 GLY B CA 1
ATOM 4745 C C . GLY B 1 298 ? 25.844 13.5 6 1 96.56 298 GLY B C 1
ATOM 4746 O O . GLY B 1 298 ? 26.734 12.984 5.332 1 96.56 298 GLY B O 1
ATOM 4747 N N . GLN B 1 299 ? 25.828 14.812 6.266 1 93.81 299 GLN B N 1
ATOM 4748 C CA . GLN B 1 299 ? 26.938 15.664 5.855 1 93.81 299 GLN B CA 1
ATOM 4749 C C . GLN B 1 299 ? 28.25 15.141 6.398 1 93.81 299 GLN B C 1
ATOM 4751 O O . GLN B 1 299 ? 28.359 14.812 7.582 1 93.81 299 GLN B O 1
ATOM 4756 N N . GLY B 1 300 ? 29.219 15.008 5.512 1 95.56 300 GLY B N 1
ATOM 4757 C CA . GLY B 1 300 ? 30.562 14.609 5.91 1 95.56 300 GLY B CA 1
ATOM 4758 C C . GLY B 1 300 ? 30.75 13.102 5.988 1 95.56 300 GLY B C 1
ATOM 4759 O O . GLY B 1 300 ? 31.859 12.617 6.16 1 95.56 300 GLY B O 1
ATOM 4760 N N . MET B 1 301 ? 29.734 12.344 5.863 1 97 301 MET B N 1
ATOM 4761 C CA . MET B 1 301 ? 29.844 10.891 5.918 1 97 301 MET B CA 1
ATOM 4762 C C . MET B 1 301 ? 30.391 10.336 4.605 1 97 301 MET B C 1
ATOM 4764 O O . MET B 1 301 ? 30.094 10.859 3.531 1 97 301 MET B O 1
ATOM 4768 N N . SER B 1 302 ? 31.125 9.281 4.703 1 98 302 SER B N 1
ATOM 4769 C CA . SER B 1 302 ? 31.5 8.523 3.516 1 98 302 SER B CA 1
ATOM 4770 C C . SER B 1 302 ? 30.312 7.793 2.92 1 98 302 SER B C 1
ATOM 4772 O O . SER B 1 302 ? 29.266 7.684 3.559 1 98 302 SER B O 1
ATOM 4774 N N . ASP B 1 303 ? 30.484 7.344 1.671 1 97.25 303 ASP B N 1
ATOM 4775 C CA . ASP B 1 303 ? 29.422 6.57 1.036 1 97.25 303 ASP B CA 1
ATOM 4776 C C . ASP B 1 303 ? 29.078 5.336 1.866 1 97.25 303 ASP B C 1
ATOM 4778 O O . ASP B 1 303 ? 27.906 4.984 1.994 1 97.25 303 ASP B O 1
ATOM 4782 N N . GLU B 1 304 ? 30.031 4.73 2.408 1 97.75 304 GLU B N 1
ATOM 4783 C CA . GLU B 1 304 ? 29.828 3.529 3.217 1 97.75 304 GLU B CA 1
ATOM 4784 C C . GLU B 1 304 ? 29.062 3.846 4.496 1 97.75 304 GLU B C 1
ATOM 4786 O O . GLU B 1 304 ? 28.125 3.135 4.852 1 97.75 304 GLU B O 1
ATOM 4791 N N . GLU B 1 305 ? 29.469 4.898 5.086 1 97.75 305 GLU B N 1
ATOM 4792 C CA . GLU B 1 305 ? 28.781 5.316 6.312 1 97.75 305 GLU B CA 1
ATOM 4793 C C . GLU B 1 305 ? 27.328 5.691 6.039 1 97.75 305 GLU B C 1
ATOM 4795 O O . GLU B 1 305 ? 26.438 5.285 6.777 1 97.75 305 GLU B O 1
ATOM 4800 N N . TRP B 1 306 ? 27.156 6.492 5.02 1 98.19 306 TRP B N 1
ATOM 4801 C CA . TRP B 1 306 ? 25.812 6.93 4.648 1 98.19 306 TRP B CA 1
ATOM 4802 C C . TRP B 1 306 ? 24.922 5.738 4.293 1 98.19 306 TRP B C 1
ATOM 4804 O O . TRP B 1 306 ? 23.75 5.707 4.641 1 98.19 306 TRP B O 1
ATOM 4814 N N . GLY B 1 307 ? 25.516 4.73 3.672 1 97.75 307 GLY B N 1
ATOM 4815 C CA . GLY B 1 307 ? 24.797 3.543 3.248 1 97.75 307 GLY B CA 1
ATOM 4816 C C . GLY B 1 307 ? 24.266 2.729 4.406 1 97.75 307 GLY B C 1
ATOM 4817 O O . GLY B 1 307 ? 23.328 1.941 4.238 1 97.75 307 GLY B O 1
ATOM 4818 N N . GLU B 1 308 ? 24.719 2.977 5.613 1 97.06 308 GLU B N 1
ATOM 4819 C CA . GLU B 1 308 ? 24.312 2.223 6.793 1 97.06 308 GLU B CA 1
ATOM 4820 C C . GLU B 1 308 ? 23.203 2.951 7.555 1 97.06 308 GLU B C 1
ATOM 4822 O O . GLU B 1 308 ? 22.578 2.379 8.453 1 97.06 308 GLU B O 1
ATOM 4827 N N . LYS B 1 309 ? 22.984 4.18 7.164 1 98.06 309 LYS B N 1
ATOM 4828 C CA . LYS B 1 309 ? 22 4.973 7.895 1 98.06 309 LYS B CA 1
ATOM 4829 C C . LYS B 1 309 ? 20.578 4.598 7.48 1 98.06 309 LYS B C 1
ATOM 4831 O O . LYS B 1 309 ? 20.359 4.164 6.352 1 98.06 309 LYS B O 1
ATOM 4836 N N . ASN B 1 310 ? 19.688 4.672 8.422 1 98 310 ASN B N 1
ATOM 4837 C CA . ASN B 1 310 ? 18.281 4.375 8.227 1 98 310 ASN B CA 1
ATOM 4838 C C . ASN B 1 310 ? 17.422 5.637 8.336 1 98 310 ASN B C 1
ATOM 4840 O O . ASN B 1 310 ? 17.438 6.316 9.359 1 98 310 ASN B O 1
ATOM 4844 N N . VAL B 1 311 ? 16.703 5.93 7.27 1 98.75 311 VAL B N 1
ATOM 4845 C CA . VAL B 1 311 ? 15.812 7.09 7.219 1 98.75 311 VAL B CA 1
ATOM 4846 C C . VAL B 1 311 ? 14.375 6.629 6.98 1 98.75 311 VAL B C 1
ATOM 4848 O O . VAL B 1 311 ? 14.133 5.754 6.148 1 98.75 311 VAL B O 1
ATOM 4851 N N . VAL B 1 312 ? 13.445 7.16 7.746 1 98.88 312 VAL B N 1
ATOM 4852 C CA . VAL B 1 312 ? 12.031 6.844 7.578 1 98.88 312 VAL B CA 1
ATOM 4853 C C . VAL B 1 312 ? 11.32 8.008 6.895 1 98.88 312 VAL B C 1
ATOM 4855 O O . VAL B 1 312 ? 11.438 9.156 7.32 1 98.88 312 VAL B O 1
ATOM 4858 N N . ILE B 1 313 ? 10.648 7.754 5.832 1 98.94 313 ILE B N 1
ATOM 4859 C CA . ILE B 1 313 ? 9.789 8.742 5.191 1 98.94 313 ILE B CA 1
ATOM 4860 C C . ILE B 1 313 ? 8.328 8.414 5.473 1 98.94 313 ILE B C 1
ATOM 4862 O O . ILE B 1 313 ? 7.875 7.297 5.215 1 98.94 313 ILE B O 1
ATOM 4866 N N . VAL B 1 314 ? 7.594 9.391 6.012 1 98.94 314 VAL B N 1
ATOM 4867 C CA . VAL B 1 314 ? 6.176 9.195 6.289 1 98.94 314 VAL B CA 1
ATOM 4868 C C . VAL B 1 314 ? 5.367 9.391 5.008 1 98.94 314 VAL B C 1
ATOM 4870 O O . VAL B 1 314 ? 5.336 10.492 4.449 1 98.94 314 VAL B O 1
ATOM 4873 N N . LEU B 1 315 ? 4.785 8.312 4.531 1 98.69 315 LEU B N 1
ATOM 4874 C CA . LEU B 1 315 ? 3.807 8.461 3.455 1 98.69 315 LEU B CA 1
ATOM 4875 C C . LEU B 1 315 ? 2.471 8.953 3.998 1 98.69 315 LEU B C 1
ATOM 4877 O O . LEU B 1 315 ? 1.598 8.156 4.34 1 98.69 315 LEU B O 1
ATOM 4881 N N . CYS B 1 316 ? 2.363 10.203 3.982 1 97.44 316 CYS B N 1
ATOM 4882 C CA . CYS B 1 316 ? 1.267 10.82 4.719 1 97.44 316 CYS B CA 1
ATOM 4883 C C . CYS B 1 316 ? -0.06 10.617 3.998 1 97.44 316 CYS B C 1
ATOM 4885 O O . CYS B 1 316 ? -1.127 10.797 4.586 1 97.44 316 CYS B O 1
ATOM 4887 N N . GLY B 1 317 ? 0.063 10.195 2.805 1 93.75 317 GLY B N 1
ATOM 4888 C CA . GLY B 1 317 ? -1.115 9.773 2.064 1 93.75 317 GLY B CA 1
ATOM 4889 C C . GLY B 1 317 ? -1.866 10.93 1.429 1 93.75 317 GLY B C 1
ATOM 4890 O O . GLY B 1 317 ? -1.253 11.875 0.938 1 93.75 317 GLY B O 1
ATOM 4891 N N . GLY B 1 318 ? -3.152 10.734 1.412 1 86.19 318 GLY B N 1
ATOM 4892 C CA . GLY B 1 318 ? -4.156 11.609 0.822 1 86.19 318 GLY B CA 1
ATOM 4893 C C . GLY B 1 318 ? -5.016 10.914 -0.217 1 86.19 318 GLY B C 1
ATOM 4894 O O . GLY B 1 318 ? -4.617 9.883 -0.771 1 86.19 318 GLY B O 1
ATOM 4895 N N . SER B 1 319 ? -6.246 11.422 -0.312 1 88.81 319 SER B N 1
ATOM 4896 C CA . SER B 1 319 ? -7.242 10.758 -1.146 1 88.81 319 SER B CA 1
ATOM 4897 C C . SER B 1 319 ? -7.555 11.578 -2.393 1 88.81 319 SER B C 1
ATOM 4899 O O . SER B 1 319 ? -8.383 11.18 -3.217 1 88.81 319 SER B O 1
ATOM 4901 N N . ASN B 1 320 ? -6.812 12.633 -2.43 1 89.38 320 ASN B N 1
ATOM 4902 C CA . ASN B 1 320 ? -7.082 13.516 -3.561 1 89.38 320 ASN B CA 1
ATOM 4903 C C . ASN B 1 320 ? -6.074 13.305 -4.688 1 89.38 320 ASN B C 1
ATOM 4905 O O . ASN B 1 320 ? -5.434 14.258 -5.141 1 89.38 320 ASN B O 1
ATOM 4909 N N . VAL B 1 321 ? -5.922 12.102 -5.117 1 94.56 321 VAL B N 1
ATOM 4910 C CA . VAL B 1 321 ? -5.016 11.781 -6.215 1 94.56 321 VAL B CA 1
ATOM 4911 C C . VAL B 1 321 ? -5.617 10.68 -7.078 1 94.56 321 VAL B C 1
ATOM 4913 O O . VAL B 1 321 ? -6.324 9.805 -6.574 1 94.56 321 VAL B O 1
ATOM 4916 N N . THR B 1 322 ? -5.441 10.727 -8.359 1 95.19 322 THR B N 1
ATOM 4917 C CA . THR B 1 322 ? -5.852 9.695 -9.305 1 95.19 322 THR B CA 1
ATOM 4918 C C . THR B 1 322 ? -4.723 9.383 -10.281 1 95.19 322 THR B C 1
ATOM 4920 O O . THR B 1 322 ? -3.76 10.148 -10.398 1 95.19 322 THR B O 1
ATOM 4923 N N . LEU B 1 323 ? -4.891 8.273 -10.961 1 96.5 323 LEU B N 1
ATOM 4924 C CA . LEU B 1 323 ? -3.979 7.922 -12.039 1 96.5 323 LEU B CA 1
ATOM 4925 C C . LEU B 1 323 ? -3.893 9.039 -13.07 1 96.5 323 LEU B C 1
ATOM 4927 O O . LEU B 1 323 ? -2.803 9.375 -13.539 1 96.5 323 LEU B O 1
ATOM 4931 N N . GLY B 1 324 ? -5.016 9.609 -13.375 1 95.69 324 GLY B N 1
ATOM 4932 C CA . GLY B 1 324 ? -5.062 10.695 -14.336 1 95.69 324 GLY B CA 1
ATOM 4933 C C . GLY B 1 324 ? -4.305 11.93 -13.883 1 95.69 324 GLY B C 1
ATOM 4934 O O . GLY B 1 324 ? -3.576 12.539 -14.664 1 95.69 324 GLY B O 1
ATOM 4935 N N . MET B 1 325 ? -4.422 12.305 -12.664 1 95.5 325 MET B N 1
ATOM 4936 C CA . MET B 1 325 ? -3.738 13.469 -12.109 1 95.5 325 MET B CA 1
ATOM 4937 C C . MET B 1 325 ? -2.225 13.289 -12.164 1 95.5 325 MET B C 1
ATOM 4939 O O . MET B 1 325 ? -1.496 14.227 -12.5 1 95.5 325 MET B O 1
ATOM 4943 N N . LEU B 1 326 ? -1.716 12.07 -11.797 1 97.56 326 LEU B N 1
ATOM 4944 C CA . LEU B 1 326 ? -0.279 11.828 -11.844 1 97.56 326 LEU B CA 1
ATOM 4945 C C . LEU B 1 326 ? 0.249 11.93 -13.266 1 97.56 326 LEU B C 1
ATOM 4947 O O . LEU B 1 326 ? 1.345 12.453 -13.492 1 97.56 326 LEU B O 1
ATOM 4951 N N . ASN B 1 327 ? -0.543 11.453 -14.195 1 96.69 327 ASN B N 1
ATOM 4952 C CA . ASN B 1 327 ? -0.14 11.594 -15.594 1 96.69 327 ASN B CA 1
ATOM 4953 C C . ASN B 1 327 ? -0.082 13.062 -16.016 1 96.69 327 ASN B C 1
ATOM 4955 O O . ASN B 1 327 ? 0.811 13.461 -16.766 1 96.69 327 ASN B O 1
ATOM 4959 N N . GLU B 1 328 ? -1.025 13.812 -15.578 1 97 328 GLU B N 1
ATOM 4960 C CA . GLU B 1 328 ? -1.021 15.242 -15.867 1 9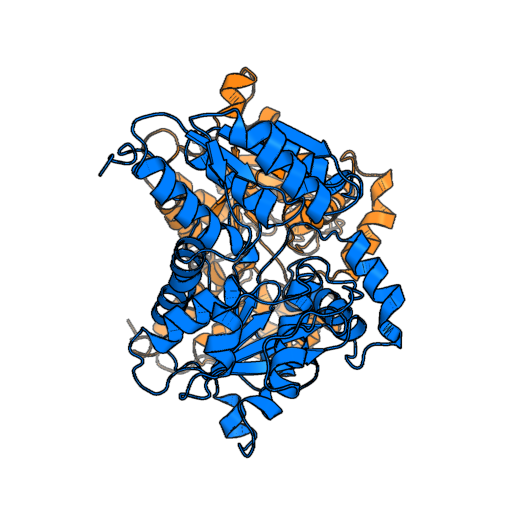7 328 GLU B CA 1
ATOM 4961 C C . GLU B 1 328 ? 0.191 15.93 -15.242 1 97 328 GLU B C 1
ATOM 4963 O O . GLU B 1 328 ? 0.799 16.812 -15.859 1 97 328 GLU B O 1
ATOM 4968 N N . TYR B 1 329 ? 0.496 15.555 -14 1 97.75 329 TYR B N 1
ATOM 4969 C CA . TYR B 1 329 ? 1.675 16.094 -13.336 1 97.75 329 TYR B CA 1
ATOM 4970 C C . TYR B 1 329 ? 2.941 15.766 -14.125 1 97.75 329 TYR B C 1
ATOM 4972 O O . TYR B 1 329 ? 3.82 16.625 -14.273 1 97.75 329 TYR B O 1
ATOM 4980 N N . ARG B 1 330 ? 3.025 14.539 -14.57 1 97.38 330 ARG B N 1
ATOM 4981 C CA . ARG B 1 330 ? 4.176 14.133 -15.367 1 97.38 330 ARG B CA 1
ATOM 4982 C C . ARG B 1 330 ? 4.359 15.039 -16.578 1 97.38 330 ARG B C 1
ATOM 4984 O O . ARG B 1 330 ? 5.445 15.57 -16.797 1 97.38 330 ARG B O 1
ATOM 4991 N N . ASP B 1 331 ? 3.297 15.258 -17.297 1 96.75 331 ASP B N 1
ATOM 4992 C CA . ASP B 1 331 ? 3.342 16.047 -18.516 1 96.75 331 ASP B CA 1
ATOM 4993 C C . ASP B 1 331 ? 3.674 17.5 -18.219 1 96.75 331 ASP B C 1
ATOM 4995 O O . ASP B 1 331 ? 4.449 18.141 -18.953 1 96.75 331 ASP B O 1
ATOM 4999 N N . LYS B 1 332 ? 3.139 17.969 -17.203 1 97.69 332 LYS B N 1
ATOM 5000 C CA . LYS B 1 332 ? 3.25 19.391 -16.875 1 97.69 332 LYS B CA 1
ATOM 5001 C C . LYS B 1 332 ? 4.621 19.719 -16.297 1 97.69 332 LYS B C 1
ATOM 5003 O O . LYS B 1 332 ? 5.191 20.766 -16.578 1 97.69 332 LYS B O 1
ATOM 5008 N N . TYR B 1 333 ? 5.16 18.781 -15.422 1 98 333 TYR B N 1
ATOM 5009 C CA . TYR B 1 333 ? 6.254 19.219 -14.555 1 98 333 TYR B CA 1
ATOM 5010 C C . TYR B 1 333 ? 7.547 18.484 -14.898 1 98 333 TYR B C 1
ATOM 5012 O O . TYR B 1 333 ? 8.602 18.766 -14.344 1 98 333 TYR B O 1
ATOM 5020 N N . LYS B 1 334 ? 7.516 17.484 -15.812 1 95.31 334 LYS B N 1
ATOM 5021 C CA . LYS B 1 334 ? 8.703 16.703 -16.141 1 95.31 334 LYS B CA 1
ATOM 5022 C C . LYS B 1 334 ? 9.852 17.609 -16.578 1 95.31 334 LYS B C 1
ATOM 5024 O O . LYS B 1 334 ? 11.016 17.344 -16.25 1 95.31 334 LYS B O 1
ATOM 5029 N N . GLY B 1 335 ? 9.57 18.688 -17.266 1 95.44 335 GLY B N 1
ATOM 5030 C CA . GLY B 1 335 ? 10.602 19.578 -17.766 1 95.44 335 GLY B CA 1
ATOM 5031 C C . GLY B 1 335 ? 11.062 20.578 -16.719 1 95.44 335 GLY B C 1
ATOM 5032 O O . GLY B 1 335 ? 12.148 21.156 -16.844 1 95.44 335 GLY B O 1
ATOM 5033 N N . GLU B 1 336 ? 10.289 20.797 -15.641 1 96.31 336 GLU B N 1
ATOM 5034 C CA . GLU B 1 336 ? 10.578 21.812 -14.633 1 96.31 336 GLU B CA 1
ATOM 5035 C C . GLU B 1 336 ? 11.266 21.203 -13.414 1 96.31 336 GLU B C 1
ATOM 5037 O O . GLU B 1 336 ? 11.891 21.922 -12.633 1 96.31 336 GLU B O 1
ATOM 5042 N N . SER B 1 337 ? 11.117 19.938 -13.234 1 97.06 337 SER B N 1
ATOM 5043 C CA . SER B 1 337 ? 11.641 19.266 -12.047 1 97.06 337 SER B CA 1
ATOM 5044 C C . SER B 1 337 ? 13.133 19 -12.18 1 97.06 337 SER B C 1
ATOM 5046 O O . SER B 1 337 ? 13.633 18.734 -13.281 1 97.06 337 SER B O 1
ATOM 5048 N N . SER B 1 338 ? 13.891 19.062 -11.086 1 95.69 338 SER B N 1
ATOM 5049 C CA . SER B 1 338 ? 15.297 18.672 -11.039 1 95.69 338 SER B CA 1
ATOM 5050 C C . SER B 1 338 ? 15.445 17.172 -10.922 1 95.69 338 SER B C 1
ATOM 5052 O O . SER B 1 338 ? 16.562 16.641 -11.016 1 95.69 338 SER B O 1
ATOM 5054 N N . ILE B 1 339 ? 14.359 16.469 -10.68 1 95.56 339 ILE B N 1
ATOM 5055 C CA . ILE B 1 339 ? 14.328 15.023 -10.523 1 95.56 339 ILE B CA 1
ATOM 5056 C C . ILE B 1 339 ? 14.062 14.359 -11.875 1 95.56 339 ILE B C 1
ATOM 5058 O O . ILE B 1 339 ? 13.078 14.688 -12.547 1 95.56 339 ILE B O 1
ATOM 5062 N N . LYS B 1 340 ? 14.953 13.469 -12.227 1 87.25 340 LYS B N 1
ATOM 5063 C CA . LYS B 1 340 ? 14.82 12.805 -13.516 1 87.25 340 LYS B CA 1
ATOM 5064 C C . LYS B 1 340 ? 13.867 11.617 -13.43 1 87.25 340 LYS B C 1
ATOM 5066 O O . LYS B 1 340 ? 13.867 10.883 -12.438 1 87.25 340 LYS B O 1
ATOM 5071 N N . ILE B 1 341 ? 12.945 11.461 -14.375 1 85.44 341 ILE B N 1
ATOM 5072 C CA . ILE B 1 341 ? 12.055 10.305 -14.461 1 85.44 341 ILE B CA 1
ATOM 5073 C C . ILE B 1 341 ? 12.367 9.508 -15.727 1 85.44 341 ILE B C 1
ATOM 5075 O O . ILE B 1 341 ? 12.789 10.078 -16.734 1 85.44 341 ILE B O 1
#

Foldseek 3Di:
DQPLPPPFDQQWDQFDWAWFPLLLVLQLATEIEGPQCPIPLRFLQLQLLSQVVVVLCRVDPDAAEEEEADLWSLLSSNLSSCVRSVHAYEYEYEPPRDPVSVVSSVVSVHHYHHFHNDSVRRVCCCVPPPQVPDPRYDYRDSAADVSSLCRLLVSLVSCVVNDPDDAQAEFAEAAQCRNVSNVLCNQVVDDDPPDGHAYEYFYEPQRQQLVVCLVVVHQDFAPARDAPQVVRGHRGHYPSSNVSCVDPVNRYHYYYHYSLLLLVQQLVCCVSVVDRFGSSLSRRRSCSQLNVCCVGRPPPHDSVRNHHHYYYYYRRGIDPTDPVNSVVSCVVRCVPHPGHD/DQPLPPPFDQQWDQFDWAWFPLLLVQQLATEIEGPQCPIPLRFLQLQLLSQVVVVLCRVDPDAAEEEEADLWSLLSSNLSSCVRSVHAYEYEYEPVRDPVSVVSSVVSVHHYHHFHNDSVRRVCCCVPPPQVPDPRYDYRDSAADVSSLCRLLVSLVSCVVNDPDDAQAEFAEAAQCRNVSNVLCNQVVDDDPPDGHAYEYFYEPQLQQLVVCLVVVHQDFAPARDAPQVVRGHRGHYPSSNVSCVDPVNRYHYYYDYSLLLLVQQLVCCVSVVDRFGSSLSRRRSCSQLNVCCVGRPPPHDSVRNHHHYYYYYRRGIDPTDPVNSVVSCVVRQVPHPGHD

Nearest PDB structures (foldseek):
  5ybw-assembly1_A  TM=8.418E-01  e=3.417E-22  Anadara broughtonii
  4zu6-assembly1_X  TM=7.548E-01  e=7.076E-17  Haemophilus influenzae Rd KW20
  3x43-assembly2_F  TM=8.331E-01  e=8.711E-15  Streptomyces lavendulae
  2eco-assembly1_A  TM=8.189E-01  e=4.083E-14  Thermus thermophilus HB8
  3fca-assembly1_A  TM=8.321E-01  e=5.578E-13  Thermus thermophilus